Protein AF-A0A1C6GH25-F1 (afdb_monomer_lite)

Sequence (559 aa):
MHRNKKFKSIFAFVFVFSIIISAFSGISVNANNTYTVTANLYVPGELNKQLPGVTAYMTNGNNPLGIGGYDSVAPTSPVYDNAKLTVKNDGTIILNVPILNPVFTLQSIGGCSNVSILEAKRDNEVYATTDGRASRNGRITNLELELSDKSGKYVFTDCVEFPTLLGIDWTVPLTLEVDLPDIPEPQQHSSTSSSSNDNNVSVYSEETTSEHTSETGNSGEVNYDSLNAAIQTVESAIKATTVSKDGSDVEPSKKWVTQKVMDELKSSLKTAKTVLSSSSQDEVNKETSTLTAVYANFQKSEQSGKKGVSDSTSKNAKLLKEGKYTISANIWFNKEDTGLPLNPHITNDTFPPMNPVANNAELTVAADGSVTVVIPIVIQDKVMTVRKIDGLNLKDQKTNDSGAISEITVDLGKLEVSDTVVQMQCSADIWMGDLAMSISGLDKEHTWPATFELNLSDVMTVDGEKLPKVELVMLSNDEATAAMASRTGGNNNDNEKAISDGEHKINVEAIIGITAGSIIVIALILFGLYFYLIKIKKMTMFQIQCSVKRAFNKIIGRR

Secondary structure (DSSP, 8-state):
----------S---SS-SSSS-S------PPPEEEEE-EEEEE-TTT-SSSTT--EETT----TT-TTS--SS-S-S--SS-EEEEE-TTS-EEEEEE---SSEEEEE----TTEEEEEEEE---EEE-TTSS-EEE--EEEEEEEESSS-SEEEESS-EEEETTTTS-EE--EEEEE-----------------------------------------PPPP-HHHHHHHHHHHHHHHHSEE-SSSTTS-TTSEEE-HHHHHHHHHHHHHHHHHTT-S-HHHHHHHHHHHHHHHHHHHHT-EE--TTS--S--TT-EEBPSEEEEEEEEEEE-HHHHT-SS--BTT--SSS--SPPSS-EEEEE-TTS-EEEEEE----TTTEEEEEEESS-EEEEEE-TTS-EEEEEEEEES-EESSSEEEEEEEEEEEE-HHHHHHH---SEEEEEEEEEEE-TTPBBTTSPBPPP-PPP---HHHHHHHHHTT-----SS-----------------------SHHHHHHHHHHHHHHHHHHH---HHHHHHHHHHHHHHHHT--

Structure (mmCIF, N/CA/C/O backbone):
data_AF-A0A1C6GH25-F1
#
_entry.id   AF-A0A1C6GH25-F1
#
loop_
_atom_site.group_PDB
_atom_site.id
_atom_site.type_symbol
_atom_site.label_atom_id
_atom_site.label_alt_id
_atom_site.label_comp_id
_atom_site.label_asym_id
_atom_site.label_entity_id
_atom_site.label_seq_id
_atom_site.pdbx_PDB_ins_code
_atom_site.Cartn_x
_atom_site.Cartn_y
_atom_site.Cartn_z
_atom_site.occupancy
_atom_site.B_iso_or_equiv
_atom_site.auth_seq_id
_atom_site.auth_comp_id
_atom_site.auth_asym_id
_atom_site.auth_atom_id
_atom_site.pdbx_PDB_model_num
ATOM 1 N N . MET A 1 1 ? -72.198 56.498 66.045 1.00 34.03 1 MET A N 1
ATOM 2 C CA . MET A 1 1 ? -72.761 56.861 64.726 1.00 34.03 1 MET A CA 1
ATOM 3 C C . MET A 1 1 ? -72.383 55.786 63.711 1.00 34.03 1 MET A C 1
ATOM 5 O O . MET A 1 1 ? -71.230 55.399 63.659 1.00 34.03 1 MET A O 1
ATOM 9 N N . HIS A 1 2 ? -73.404 55.245 63.044 1.00 30.61 2 HIS A N 1
ATOM 10 C CA . HIS A 1 2 ? -73.471 54.283 61.927 1.00 30.61 2 HIS A CA 1
ATOM 11 C C . HIS A 1 2 ? -72.203 53.742 61.221 1.00 30.61 2 HIS A C 1
ATOM 13 O O . HIS A 1 2 ? -71.430 54.510 60.672 1.00 30.61 2 HIS A O 1
ATOM 19 N N . ARG A 1 3 ? -72.079 52.393 61.190 1.00 32.72 3 ARG A N 1
ATOM 20 C CA . ARG A 1 3 ? -72.221 51.442 60.031 1.00 32.72 3 ARG A CA 1
ATOM 21 C C . ARG A 1 3 ? -70.945 51.339 59.166 1.00 32.72 3 ARG A C 1
ATOM 23 O O . ARG A 1 3 ? -70.384 52.350 58.810 1.00 32.72 3 ARG A O 1
ATOM 30 N N . ASN A 1 4 ? -70.445 50.183 58.719 1.00 32.12 4 ASN A N 1
ATOM 31 C CA . ASN A 1 4 ? -70.959 48.815 58.671 1.00 32.12 4 ASN A CA 1
ATOM 32 C C . ASN A 1 4 ? -69.795 47.838 58.363 1.00 32.12 4 ASN A C 1
ATOM 34 O O . ASN A 1 4 ? -68.924 48.156 57.567 1.00 32.12 4 ASN A O 1
ATOM 38 N N . LYS A 1 5 ? -69.855 46.645 58.972 1.00 33.81 5 LYS A N 1
ATOM 39 C CA . LYS A 1 5 ? -69.379 45.313 58.529 1.00 33.81 5 LYS A CA 1
ATOM 40 C C . LYS A 1 5 ? -68.434 45.236 57.307 1.00 33.81 5 LYS A C 1
ATOM 42 O O . LYS A 1 5 ? -68.870 45.542 56.204 1.00 33.81 5 LYS A O 1
ATOM 47 N N . LYS A 1 6 ? -67.303 44.525 57.459 1.00 32.38 6 LYS A N 1
ATOM 48 C CA . LYS A 1 6 ? -67.152 43.120 57.007 1.00 32.38 6 LYS A CA 1
ATOM 49 C C . LYS A 1 6 ? -65.820 42.480 57.488 1.00 32.38 6 LYS A C 1
ATOM 51 O O . LYS A 1 6 ? -64.752 42.929 57.109 1.00 32.38 6 LYS A O 1
ATOM 56 N N . PHE A 1 7 ? -65.991 41.413 58.289 1.00 29.94 7 PHE A N 1
ATOM 57 C CA . PHE A 1 7 ? -65.188 40.174 58.451 1.00 29.94 7 PHE A CA 1
ATOM 58 C C . PHE A 1 7 ? -63.732 40.277 58.955 1.00 29.94 7 PHE A C 1
ATOM 60 O O . PHE A 1 7 ? -62.863 40.718 58.226 1.00 29.94 7 PHE A O 1
ATOM 67 N N . LYS A 1 8 ? -63.377 39.958 60.216 1.00 30.19 8 LYS A N 1
ATOM 68 C CA . LYS A 1 8 ? -63.397 38.657 60.946 1.00 30.19 8 LYS A CA 1
ATOM 69 C C . LYS A 1 8 ? -62.823 37.471 60.149 1.00 30.19 8 LYS A C 1
ATOM 71 O O . LYS A 1 8 ? -63.589 36.780 59.491 1.00 30.19 8 LYS A O 1
ATOM 76 N N . SER A 1 9 ? -61.521 37.200 60.299 1.00 30.88 9 SER A N 1
ATOM 77 C CA . SER A 1 9 ? -61.006 35.945 60.886 1.00 30.88 9 SER A CA 1
ATOM 78 C C . SER A 1 9 ? -59.481 36.038 61.066 1.00 30.88 9 SER A C 1
ATOM 80 O O . SER A 1 9 ? -58.715 35.920 60.117 1.00 30.88 9 SER A O 1
ATOM 82 N N . ILE A 1 10 ? -59.061 36.312 62.298 1.00 35.09 10 ILE A N 1
ATOM 83 C CA . ILE A 1 10 ? -57.690 36.236 62.808 1.00 35.09 10 ILE A CA 1
ATOM 84 C C . ILE A 1 10 ? -57.783 35.209 63.944 1.00 35.09 10 ILE A C 1
ATOM 86 O O . ILE A 1 10 ? -58.683 35.324 64.773 1.00 35.09 10 ILE A O 1
ATOM 90 N N . PHE A 1 11 ? -56.865 34.238 63.954 1.00 36.62 11 PHE A N 1
ATOM 91 C CA . PHE A 1 11 ? -56.632 33.241 65.012 1.00 36.62 11 PHE A CA 1
ATOM 92 C C . PHE A 1 11 ? -57.688 32.137 65.205 1.00 36.62 11 PHE A C 1
ATOM 94 O O . PHE A 1 11 ? -58.577 32.256 66.040 1.00 36.62 11 PHE A O 1
ATOM 101 N N . ALA A 1 12 ? -57.508 31.019 64.487 1.00 34.50 12 ALA A N 1
ATOM 102 C CA . ALA A 1 12 ? -57.673 29.645 64.995 1.00 34.50 12 ALA A CA 1
ATOM 103 C C . ALA A 1 12 ? -57.386 28.626 63.871 1.00 34.50 12 ALA A C 1
ATOM 105 O O . ALA A 1 12 ? -58.314 28.118 63.257 1.00 34.50 12 ALA A O 1
ATOM 106 N N . PHE A 1 13 ? -56.111 28.351 63.575 1.00 30.00 13 PHE A N 1
ATOM 107 C CA . PHE A 1 13 ? -55.678 27.111 62.899 1.00 30.00 13 PHE A CA 1
ATOM 108 C C . PHE A 1 13 ? -54.198 26.843 63.227 1.00 30.00 13 PHE A C 1
ATOM 110 O O . PHE A 1 13 ? -53.308 26.840 62.384 1.00 30.00 13 PHE A O 1
ATOM 117 N N . VAL A 1 14 ? -53.934 26.695 64.524 1.00 38.97 14 VAL A N 1
ATOM 118 C CA . VAL A 1 14 ? -52.786 25.943 65.037 1.00 38.97 14 VAL A CA 1
ATOM 119 C C . VAL A 1 14 ? -53.239 24.476 65.035 1.00 38.97 14 VAL A C 1
ATOM 121 O O . VAL A 1 14 ? -54.359 24.214 65.466 1.00 38.97 14 VAL A O 1
ATOM 124 N N . PHE A 1 15 ? -52.390 23.554 64.555 1.00 35.00 15 PHE A N 1
ATOM 125 C CA . PHE A 1 15 ? -52.587 22.088 64.521 1.00 35.00 15 PHE A CA 1
ATOM 126 C C . PHE A 1 15 ? -53.428 21.477 63.367 1.00 35.00 15 PHE A C 1
ATOM 128 O O . PHE A 1 15 ? -54.448 20.876 63.642 1.00 35.00 15 PHE A O 1
ATOM 135 N N . VAL A 1 16 ? -52.981 21.560 62.097 1.00 34.81 16 VAL A N 1
ATOM 136 C CA . VAL A 1 16 ? -52.970 20.453 61.082 1.00 34.81 16 VAL A CA 1
ATOM 137 C C . VAL A 1 16 ? -52.045 20.868 59.914 1.00 34.81 16 VAL A C 1
ATOM 139 O O . VAL A 1 16 ? -52.495 21.119 58.801 1.00 34.81 16 VAL A O 1
ATOM 142 N N . PHE A 1 17 ? -50.741 21.020 60.159 1.00 30.78 17 PHE A N 1
ATOM 143 C CA . PHE A 1 17 ? -49.750 21.139 59.069 1.00 30.78 17 PHE A CA 1
ATOM 144 C C . PHE A 1 17 ? -48.391 20.540 59.467 1.00 30.78 17 PHE A C 1
ATOM 146 O O . PHE A 1 17 ? -47.328 21.074 59.179 1.00 30.78 17 PHE A O 1
ATOM 153 N N . SER A 1 18 ? -48.456 19.408 60.162 1.00 31.72 18 SER A N 1
ATOM 154 C CA . SER A 1 18 ? -47.378 18.429 60.285 1.00 31.72 18 SER A CA 1
ATOM 155 C C . SER A 1 18 ? -48.028 17.092 59.965 1.00 31.72 18 SER A C 1
ATOM 157 O O . SER A 1 18 ? -49.082 16.813 60.527 1.00 31.72 18 SER A O 1
ATOM 159 N N . ILE A 1 19 ? -47.408 16.289 59.095 1.00 39.72 19 ILE A N 1
ATOM 160 C CA . ILE A 1 19 ? -47.941 15.064 58.458 1.00 39.72 19 ILE A CA 1
ATOM 161 C C . ILE A 1 19 ? -48.723 15.359 57.162 1.00 39.72 19 ILE A C 1
ATOM 163 O O . ILE A 1 19 ? -49.936 15.258 57.173 1.00 39.72 19 ILE A O 1
ATOM 167 N N . ILE A 1 20 ? -48.042 15.774 56.078 1.00 36.50 20 ILE A N 1
ATOM 168 C CA . ILE A 1 20 ? -47.998 15.121 54.736 1.00 36.50 20 ILE A CA 1
ATOM 169 C C . ILE A 1 20 ? -46.820 15.744 53.943 1.00 36.50 20 ILE A C 1
ATOM 171 O O . ILE A 1 20 ? -47.014 16.373 52.913 1.00 36.50 20 ILE A O 1
ATOM 175 N N . ILE A 1 21 ? -45.580 15.615 54.426 1.00 35.03 21 ILE A N 1
ATOM 176 C CA . ILE A 1 21 ? -44.369 15.683 53.577 1.00 35.03 21 ILE A CA 1
ATOM 177 C C . ILE A 1 21 ? -43.369 14.686 54.172 1.00 35.03 21 ILE A C 1
ATOM 179 O O . ILE A 1 21 ? -42.398 15.045 54.824 1.00 35.03 21 ILE A O 1
ATOM 183 N N . SER A 1 22 ? -43.670 13.399 54.037 1.00 34.34 22 SER A N 1
ATOM 184 C CA . SER A 1 22 ? -42.745 12.312 54.380 1.00 34.34 22 SER A CA 1
ATOM 185 C C . SER A 1 22 ? -43.070 11.076 53.539 1.00 34.34 22 SER A C 1
ATOM 187 O O . SER A 1 22 ? -43.315 9.997 54.066 1.00 34.34 22 SER A O 1
ATOM 189 N N . ALA A 1 23 ? -43.149 11.272 52.218 1.00 37.06 23 ALA A N 1
ATOM 190 C CA . ALA A 1 23 ? -43.243 10.197 51.225 1.00 37.06 23 ALA A CA 1
ATOM 191 C C . ALA A 1 23 ? -42.580 10.557 49.876 1.00 37.06 23 ALA A C 1
ATOM 193 O O . ALA A 1 23 ? -42.907 9.976 48.851 1.00 37.06 23 ALA A O 1
ATOM 194 N N . PHE A 1 24 ? -41.637 11.501 49.867 1.00 36.66 24 PHE A N 1
ATOM 195 C CA . PHE A 1 24 ? -40.687 11.675 48.762 1.00 36.66 24 PHE A CA 1
ATOM 196 C C . PHE A 1 24 ? -39.275 11.691 49.347 1.00 36.66 24 PHE A C 1
ATOM 198 O O . PHE A 1 24 ? -38.565 12.693 49.325 1.00 36.66 24 PHE A O 1
ATOM 205 N N . SER A 1 25 ? -38.885 10.569 49.950 1.00 36.25 25 SER A N 1
ATOM 206 C CA . SER A 1 25 ? -37.478 10.303 50.221 1.00 36.25 25 SER A CA 1
ATOM 207 C C . SER A 1 25 ? -36.814 9.969 48.889 1.00 36.25 25 SER A C 1
ATOM 209 O O . SER A 1 25 ? -37.025 8.890 48.350 1.00 36.25 25 SER A O 1
ATOM 211 N N . GLY A 1 26 ? -36.075 10.941 48.356 1.00 36.62 26 GLY A N 1
ATOM 212 C CA . GLY A 1 26 ? -34.966 10.753 47.424 1.00 36.62 26 GLY A CA 1
ATOM 213 C C . GLY A 1 26 ? -35.227 9.879 46.200 1.00 36.62 26 GLY A C 1
ATOM 214 O O . GLY A 1 26 ? -34.745 8.755 46.139 1.00 36.62 26 GLY A O 1
ATOM 215 N N . ILE A 1 27 ? -35.815 10.454 45.148 1.00 33.00 27 ILE A N 1
ATOM 216 C CA . ILE A 1 27 ? -35.296 10.125 43.817 1.00 33.00 27 ILE A CA 1
ATOM 217 C C . ILE A 1 27 ? -33.983 10.902 43.724 1.00 33.00 27 ILE A C 1
ATOM 219 O O . ILE A 1 27 ? -33.976 12.083 43.378 1.00 33.00 27 ILE A O 1
ATOM 223 N N . SER A 1 28 ? -32.877 10.269 44.121 1.00 40.12 28 SER A N 1
ATOM 224 C CA . SER A 1 28 ? -31.579 10.699 43.616 1.00 40.12 28 SER A CA 1
ATOM 225 C C . SER A 1 28 ? -31.646 10.491 42.109 1.00 40.12 28 SER A C 1
ATOM 227 O O . SER A 1 28 ? -31.611 9.357 41.634 1.00 40.12 28 SER A O 1
ATOM 229 N N . VAL A 1 29 ? -31.822 11.567 41.344 1.00 39.00 29 VAL A N 1
ATOM 230 C CA . VAL A 1 29 ? -31.418 11.544 39.942 1.00 39.00 29 VAL A CA 1
ATOM 231 C C . VAL A 1 29 ? -29.897 11.491 39.997 1.00 39.00 29 VAL A C 1
ATOM 233 O O . VAL A 1 29 ? -29.244 12.529 40.068 1.00 39.00 29 VAL A O 1
ATOM 236 N N . ASN A 1 30 ? -29.336 10.282 40.062 1.00 52.09 30 ASN A N 1
ATOM 237 C CA . ASN A 1 30 ? -27.912 10.110 39.820 1.00 52.09 30 ASN A CA 1
ATOM 238 C C . ASN A 1 30 ? -27.647 10.665 38.415 1.00 52.09 30 ASN A C 1
ATOM 240 O O . ASN A 1 30 ? -28.386 10.378 37.469 1.00 52.09 30 ASN A O 1
ATOM 244 N N . ALA A 1 31 ? -26.694 11.582 38.308 1.00 65.19 31 ALA A N 1
ATOM 245 C CA . ALA A 1 31 ? -26.326 12.151 37.025 1.00 65.19 31 ALA A CA 1
ATOM 246 C C . ALA A 1 31 ? -25.535 11.099 36.238 1.00 65.19 31 ALA A C 1
ATOM 248 O O . ALA A 1 31 ? -24.692 10.416 36.816 1.00 65.19 31 ALA A O 1
ATOM 249 N N . ASN A 1 32 ? -25.786 10.985 34.931 1.00 83.38 32 ASN A N 1
ATOM 250 C CA . ASN A 1 32 ? -24.904 10.219 34.055 1.00 83.38 32 ASN A CA 1
ATOM 251 C C . ASN A 1 32 ? -23.490 10.807 34.149 1.00 83.38 32 ASN A C 1
ATOM 253 O O . ASN A 1 32 ? -23.324 12.030 34.076 1.00 83.38 32 ASN A O 1
ATOM 257 N N . ASN A 1 33 ? -22.484 9.946 34.269 1.00 87.06 33 ASN A N 1
ATOM 258 C CA . ASN A 1 33 ? -21.094 10.382 34.312 1.00 87.06 33 ASN A CA 1
ATOM 259 C C . ASN A 1 33 ? -20.525 10.385 32.895 1.00 87.06 33 ASN A C 1
ATOM 261 O O . ASN A 1 33 ? -20.588 9.366 32.209 1.00 87.06 33 ASN A O 1
ATOM 265 N N . THR A 1 34 ? -19.963 11.516 32.467 1.00 92.56 34 THR A N 1
ATOM 266 C CA . THR A 1 34 ? -19.335 11.656 31.147 1.00 92.56 34 THR A CA 1
ATOM 267 C C . THR A 1 34 ? -17.843 11.911 31.293 1.00 92.56 34 THR A C 1
ATOM 269 O O . THR A 1 34 ? -17.426 12.810 32.022 1.00 92.56 34 THR A O 1
ATOM 272 N N . TYR A 1 35 ? -17.058 11.154 30.537 1.00 92.69 35 TYR A N 1
ATOM 273 C CA . TYR A 1 35 ? -15.604 11.157 30.523 1.00 92.69 35 TYR A CA 1
ATOM 274 C C . TYR A 1 35 ? -15.106 11.528 29.125 1.00 92.69 35 TYR A C 1
ATOM 276 O O . TYR A 1 35 ? -15.733 11.198 28.115 1.00 92.69 35 TYR A O 1
ATOM 284 N N . THR A 1 36 ? -13.977 12.229 29.063 1.00 95.75 36 THR A N 1
ATOM 285 C CA . THR A 1 36 ? -13.163 12.276 27.843 1.00 95.75 36 THR A CA 1
ATOM 286 C C . THR A 1 36 ? -12.238 11.073 27.884 1.00 95.75 36 THR A C 1
ATOM 288 O O . THR A 1 36 ? -11.633 10.837 28.926 1.00 95.75 36 THR A O 1
ATOM 291 N N . VAL A 1 37 ? -12.167 10.320 26.792 1.00 96.94 37 VAL A N 1
ATOM 292 C CA . VAL A 1 37 ? -11.345 9.109 26.694 1.00 96.94 37 VAL A CA 1
ATOM 293 C C . VAL A 1 37 ? -10.587 9.091 25.373 1.00 96.94 37 VAL A C 1
ATOM 295 O O . VAL A 1 37 ? -10.982 9.754 24.407 1.00 96.94 37 VAL A O 1
ATOM 298 N N . THR A 1 38 ? -9.525 8.294 25.324 1.00 97.94 38 THR A N 1
ATOM 299 C CA . THR A 1 38 ? -8.846 7.936 24.079 1.00 97.94 38 THR A CA 1
ATOM 300 C C . THR A 1 38 ? -9.573 6.750 23.452 1.00 97.94 38 THR A C 1
ATOM 302 O O . THR A 1 38 ? -9.679 5.695 24.072 1.00 97.94 38 THR A O 1
ATOM 305 N N . ALA A 1 39 ? -10.095 6.915 22.236 1.00 98.38 39 ALA A N 1
ATOM 306 C CA . ALA A 1 39 ? -10.751 5.836 21.501 1.00 98.38 39 ALA A CA 1
ATOM 307 C C . ALA A 1 39 ? -10.392 5.896 20.015 1.00 98.38 39 ALA A C 1
ATOM 309 O O . ALA A 1 39 ? -10.737 6.853 19.322 1.00 98.38 39 ALA A O 1
ATOM 310 N N . ASN A 1 40 ? -9.713 4.873 19.509 1.00 98.56 40 ASN A N 1
ATOM 311 C CA . ASN A 1 40 ? -9.182 4.863 18.153 1.00 98.56 40 ASN A CA 1
ATOM 312 C C . ASN A 1 40 ? -9.768 3.711 17.342 1.00 98.56 40 ASN A C 1
ATOM 314 O O . ASN A 1 40 ? -9.598 2.553 17.709 1.00 98.56 40 ASN A O 1
ATOM 318 N N . LEU A 1 41 ? -10.434 4.048 16.233 1.00 98.75 41 LEU A N 1
ATOM 319 C CA . LEU A 1 41 ? -10.877 3.096 15.216 1.00 98.75 41 LEU A CA 1
ATOM 320 C C . LEU A 1 41 ? -9.802 3.015 14.135 1.00 98.75 41 LEU A C 1
ATOM 322 O O . LEU A 1 41 ? -9.455 4.040 13.539 1.00 98.75 41 LEU A O 1
ATOM 326 N N . TYR A 1 42 ? -9.275 1.824 13.885 1.00 97.12 42 TYR A N 1
ATOM 327 C CA . TYR A 1 42 ? -8.138 1.647 12.995 1.00 97.12 42 TYR A CA 1
ATOM 328 C C . TYR A 1 42 ? -8.184 0.327 12.222 1.00 97.12 42 TYR A C 1
ATOM 330 O O . TYR A 1 42 ? -8.787 -0.653 12.660 1.00 97.12 42 TYR A O 1
ATOM 338 N N . VAL A 1 43 ? -7.496 0.304 11.080 1.00 93.19 43 VAL A N 1
ATOM 339 C CA . VAL A 1 43 ? -7.113 -0.924 10.377 1.00 93.19 43 VAL A CA 1
ATOM 340 C C . VAL A 1 43 ? -5.846 -1.469 11.038 1.00 93.19 43 VAL A C 1
ATOM 342 O O . VAL A 1 43 ? -4.821 -0.776 11.002 1.00 93.19 43 VAL A O 1
ATOM 345 N N . PRO A 1 44 ? -5.867 -2.671 11.640 1.00 89.19 44 PRO A N 1
ATOM 346 C CA . PRO A 1 44 ? -4.674 -3.263 12.243 1.00 89.19 44 PRO A CA 1
ATOM 347 C C . PRO A 1 44 ? -3.608 -3.549 11.184 1.00 89.19 44 PRO A C 1
ATOM 349 O O . PRO A 1 44 ? -3.927 -4.089 10.123 1.00 89.19 44 PRO A O 1
ATOM 352 N N . GLY A 1 45 ? -2.344 -3.215 11.454 1.00 79.94 45 GLY A N 1
ATOM 353 C CA . GLY A 1 45 ? -1.255 -3.398 10.489 1.00 79.94 45 GLY A CA 1
ATOM 354 C C . GLY A 1 45 ? -1.081 -4.847 10.030 1.00 79.94 45 GLY A C 1
ATOM 355 O O . GLY A 1 45 ? -0.818 -5.099 8.856 1.00 79.94 45 GLY A O 1
ATOM 356 N N . GLU A 1 46 ? -1.309 -5.809 10.920 1.00 81.44 46 GLU A N 1
ATOM 357 C CA . GLU A 1 46 ? -1.277 -7.243 10.634 1.00 81.44 46 GLU A CA 1
ATOM 358 C C . GLU A 1 46 ? -2.439 -7.730 9.751 1.00 81.44 46 GLU A C 1
ATOM 360 O O . GLU A 1 46 ? -2.345 -8.803 9.161 1.00 81.44 46 GLU A O 1
ATOM 365 N N . LEU A 1 47 ? -3.521 -6.953 9.629 1.00 85.88 47 LEU A N 1
ATOM 366 C CA . LEU A 1 47 ? -4.663 -7.244 8.750 1.00 85.88 47 LEU A CA 1
ATOM 367 C C . LEU A 1 47 ? -4.740 -6.295 7.542 1.00 85.88 47 LEU A C 1
ATOM 369 O O . LEU A 1 47 ? -5.587 -6.471 6.660 1.00 85.88 47 LEU A O 1
ATOM 373 N N . ASN A 1 48 ? -3.855 -5.299 7.472 1.00 81.44 48 ASN A N 1
ATOM 374 C CA . ASN A 1 48 ? -3.847 -4.304 6.414 1.00 81.44 48 ASN A CA 1
ATOM 375 C C . ASN A 1 48 ? -3.331 -4.914 5.103 1.00 81.44 48 ASN A C 1
ATOM 377 O O . ASN A 1 48 ? -2.153 -5.235 4.953 1.00 81.44 48 ASN A O 1
ATOM 381 N N . LYS A 1 49 ? -4.230 -5.063 4.127 1.00 76.62 49 LYS A N 1
ATOM 382 C CA . LYS A 1 49 ? -3.915 -5.621 2.802 1.00 76.62 49 LYS A CA 1
ATOM 383 C C . LYS A 1 49 ? -3.299 -4.601 1.842 1.00 76.62 49 LYS A C 1
ATOM 385 O O . LYS A 1 49 ? -2.696 -5.006 0.858 1.00 76.62 49 LYS A O 1
ATOM 390 N N . GLN A 1 50 ? -3.492 -3.305 2.091 1.00 73.12 50 GLN A N 1
ATOM 391 C CA . GLN A 1 50 ? -2.980 -2.240 1.223 1.00 73.12 50 GLN A CA 1
ATOM 392 C C . GLN A 1 50 ? -1.569 -1.823 1.641 1.00 73.12 50 GLN A C 1
ATOM 394 O O . GLN A 1 50 ? -0.712 -1.613 0.790 1.00 73.12 50 GLN A O 1
ATOM 399 N N . LEU A 1 51 ? -1.324 -1.745 2.953 1.00 68.06 51 LEU A N 1
ATOM 400 C CA . LEU A 1 51 ? -0.028 -1.417 3.549 1.00 68.06 51 LEU A CA 1
ATOM 401 C C . LEU A 1 51 ? 0.314 -2.444 4.644 1.00 68.06 51 LEU A C 1
ATOM 403 O O . LEU A 1 51 ? 0.109 -2.165 5.829 1.00 68.06 51 LEU A O 1
ATOM 407 N N . PRO A 1 52 ? 0.801 -3.643 4.272 1.00 72.44 52 PRO A N 1
ATOM 408 C CA . PRO A 1 52 ? 1.143 -4.688 5.233 1.00 72.44 52 PRO A CA 1
ATOM 409 C C . PRO A 1 52 ? 2.063 -4.188 6.352 1.00 72.44 52 PRO A C 1
ATOM 411 O O . PRO A 1 52 ? 3.112 -3.598 6.095 1.00 72.44 52 PRO A O 1
ATOM 414 N N . GLY A 1 53 ? 1.670 -4.432 7.603 1.00 74.00 53 GLY A N 1
ATOM 415 C CA . GLY A 1 53 ? 2.411 -4.023 8.798 1.00 74.00 53 GLY A CA 1
ATOM 416 C C . GLY A 1 53 ? 2.174 -2.581 9.257 1.00 74.00 53 GLY A C 1
ATOM 417 O O . GLY A 1 53 ? 2.695 -2.201 10.303 1.00 74.00 53 GLY A O 1
ATOM 418 N N . VAL A 1 54 ? 1.382 -1.784 8.532 1.00 78.25 54 VAL A N 1
ATOM 419 C CA . VAL A 1 54 ? 1.099 -0.384 8.881 1.00 78.25 54 VAL A CA 1
ATOM 420 C C . VAL A 1 54 ? -0.322 -0.238 9.416 1.00 78.25 54 VAL A C 1
ATOM 422 O O . VAL A 1 54 ? -1.298 -0.470 8.700 1.00 78.25 54 VAL A O 1
ATOM 425 N N . THR A 1 55 ? -0.442 0.199 10.668 1.00 84.44 55 THR A N 1
ATOM 426 C CA . THR A 1 55 ? -1.730 0.553 11.279 1.00 84.44 55 THR A CA 1
ATOM 427 C C . THR A 1 55 ? -2.209 1.913 10.771 1.00 84.44 55 THR A C 1
ATOM 429 O O . THR A 1 55 ? -1.446 2.880 10.782 1.00 84.44 55 THR A O 1
ATOM 432 N N . ALA A 1 56 ? -3.474 2.000 10.352 1.00 85.06 56 ALA A N 1
ATOM 433 C CA . ALA A 1 56 ? -4.083 3.231 9.841 1.00 85.06 56 ALA A CA 1
ATOM 434 C C . ALA A 1 56 ? -5.324 3.622 10.659 1.00 85.06 56 ALA A C 1
ATOM 436 O O . ALA A 1 56 ? -6.265 2.844 10.774 1.00 85.06 56 ALA A O 1
ATOM 437 N N . TYR A 1 57 ? -5.331 4.834 11.214 1.00 94.75 57 TYR A N 1
ATOM 438 C CA . TYR A 1 57 ? -6.327 5.333 12.163 1.00 94.75 57 TYR A CA 1
ATOM 439 C C . TYR A 1 57 ? -7.394 6.192 11.476 1.00 94.75 57 TYR A C 1
ATOM 441 O O . TYR A 1 57 ? -7.139 7.322 11.066 1.00 94.75 57 TYR A O 1
ATOM 449 N N . MET A 1 58 ? -8.634 5.711 11.423 1.00 95.50 58 MET A N 1
ATOM 450 C CA . MET A 1 58 ? -9.764 6.458 10.850 1.00 95.50 58 MET A CA 1
ATOM 451 C C . MET A 1 58 ? -10.190 7.651 11.720 1.00 95.50 58 MET A C 1
ATOM 453 O O . MET A 1 58 ? -10.778 8.626 11.242 1.00 95.50 58 MET A O 1
ATOM 457 N N . THR A 1 59 ? -9.886 7.579 13.015 1.00 97.69 59 THR A N 1
ATOM 458 C CA . THR A 1 59 ? -10.066 8.664 13.989 1.00 97.69 59 THR A CA 1
ATOM 459 C C . THR A 1 59 ? -9.048 9.788 13.814 1.00 97.69 59 THR A C 1
ATOM 461 O O . THR A 1 59 ? -9.282 10.889 14.306 1.00 97.69 59 THR A O 1
ATOM 464 N N . ASN A 1 60 ? -7.950 9.553 13.090 1.00 95.12 60 ASN A N 1
ATOM 465 C CA . ASN A 1 60 ? -6.965 10.573 12.761 1.00 95.12 60 ASN A CA 1
ATOM 466 C C . ASN A 1 60 ? -7.350 11.280 11.454 1.00 95.12 60 ASN A C 1
ATOM 468 O O . ASN A 1 60 ? -7.518 10.647 10.414 1.00 95.12 60 ASN A O 1
ATOM 472 N N . GLY A 1 61 ? -7.502 12.605 11.509 1.00 91.75 61 GLY A N 1
ATOM 473 C CA . GLY A 1 61 ? -7.861 13.409 10.342 1.00 91.75 61 GLY A CA 1
ATOM 474 C C . GLY A 1 61 ? -6.728 13.587 9.327 1.00 91.75 61 GLY A C 1
ATOM 475 O O . GLY A 1 61 ? -7.018 13.805 8.148 1.00 91.75 61 GLY A O 1
ATOM 476 N N . ASN A 1 62 ? -5.463 13.455 9.751 1.00 85.12 62 ASN A N 1
ATOM 477 C CA . ASN A 1 62 ? -4.306 13.540 8.859 1.00 85.12 62 ASN A CA 1
ATOM 478 C C . ASN A 1 62 ? -4.441 12.527 7.730 1.00 85.12 62 ASN A C 1
ATOM 480 O O . ASN A 1 62 ? -4.884 11.394 7.920 1.00 85.12 62 ASN A O 1
ATOM 484 N N . ASN A 1 63 ? -4.122 12.955 6.519 1.00 84.62 63 ASN A N 1
ATOM 485 C CA . ASN A 1 63 ? -4.270 12.101 5.357 1.00 84.62 63 ASN A CA 1
ATOM 486 C C . ASN A 1 63 ? -3.253 12.460 4.273 1.00 84.62 63 ASN A C 1
ATOM 488 O O . ASN A 1 63 ? -2.838 13.612 4.199 1.00 84.62 63 ASN A O 1
ATOM 492 N N . PRO A 1 64 ? -2.896 11.522 3.374 1.00 72.94 64 PRO A N 1
ATOM 493 C CA . PRO A 1 64 ? -1.891 11.777 2.340 1.00 72.94 64 PRO A CA 1
ATOM 494 C C . PRO A 1 64 ? -2.238 12.898 1.349 1.00 72.94 64 PRO A C 1
ATOM 496 O O . PRO A 1 64 ? -1.377 13.282 0.566 1.00 72.94 64 PRO A O 1
ATOM 499 N N . LEU A 1 65 ? -3.483 13.390 1.342 1.00 74.88 65 LEU A N 1
ATOM 500 C CA . LEU A 1 65 ? -3.927 14.475 0.466 1.00 74.88 65 LEU A CA 1
ATOM 501 C C . LEU A 1 65 ? -4.007 15.839 1.173 1.00 74.88 65 LEU A C 1
ATOM 503 O O . LEU A 1 65 ? -4.307 16.831 0.514 1.00 74.88 65 LEU A O 1
ATOM 507 N N . GLY A 1 66 ? -3.808 15.908 2.494 1.00 80.81 66 GLY A N 1
ATOM 508 C CA . GLY A 1 66 ? -3.958 17.144 3.276 1.00 80.81 66 GLY A CA 1
ATOM 509 C C . GLY A 1 66 ? -5.352 17.785 3.192 1.00 80.81 66 GLY A C 1
ATOM 510 O O . GLY A 1 66 ? -5.512 18.985 3.419 1.00 80.81 66 GLY A O 1
ATOM 511 N N . ILE A 1 67 ? -6.385 17.021 2.821 1.00 78.56 67 ILE A N 1
ATOM 512 C CA . ILE A 1 67 ? -7.742 17.560 2.651 1.00 78.56 67 ILE A CA 1
ATOM 513 C C . ILE A 1 67 ? -8.487 17.597 3.990 1.00 78.56 67 ILE A C 1
ATOM 515 O O . ILE A 1 67 ? -8.173 16.850 4.916 1.00 78.56 67 ILE A O 1
ATOM 519 N N . GLY A 1 68 ? -9.498 18.464 4.102 1.00 83.31 68 GLY A N 1
ATOM 520 C CA . GLY A 1 68 ? -10.313 18.597 5.319 1.00 83.31 68 GLY A CA 1
ATOM 521 C C . GLY A 1 68 ? -9.691 19.458 6.424 1.00 83.31 68 GLY A C 1
ATOM 522 O O . GLY A 1 68 ? -10.202 19.460 7.539 1.00 83.31 68 GLY A O 1
ATOM 523 N N . GLY A 1 69 ? -8.625 20.208 6.120 1.00 88.94 69 GLY A N 1
ATOM 524 C CA . GLY A 1 69 ? -7.934 21.063 7.093 1.00 88.94 69 GLY A CA 1
ATOM 525 C C . GLY A 1 69 ? -6.941 20.314 7.985 1.00 88.94 69 GLY A C 1
ATOM 526 O O . GLY A 1 69 ? -6.622 20.803 9.066 1.00 88.94 69 GLY A O 1
ATOM 527 N N . TYR A 1 70 ? -6.479 19.144 7.539 1.00 86.31 70 TYR A N 1
ATOM 528 C CA . TYR A 1 70 ? -5.513 18.298 8.235 1.00 86.31 70 TYR A CA 1
ATOM 529 C C . TYR A 1 70 ? -4.164 18.264 7.513 1.00 86.31 70 TYR A C 1
ATOM 531 O O . TYR A 1 70 ? -4.077 18.616 6.335 1.00 86.31 70 TYR A O 1
ATOM 539 N N . ASP A 1 71 ? -3.121 17.805 8.205 1.00 73.75 71 ASP A N 1
ATOM 540 C CA . ASP A 1 71 ? -1.783 17.713 7.627 1.00 73.75 71 ASP A CA 1
ATOM 541 C C . ASP A 1 71 ? -1.714 16.629 6.543 1.00 73.75 71 ASP A C 1
ATOM 543 O O . ASP A 1 71 ? -2.377 15.587 6.624 1.00 73.75 71 ASP A O 1
ATOM 547 N N . SER A 1 72 ? -0.857 16.863 5.543 1.00 78.75 72 SER A N 1
ATOM 548 C CA . SER A 1 72 ? -0.596 15.941 4.431 1.00 78.75 72 SER A CA 1
ATOM 549 C C . SER A 1 72 ? 0.308 14.770 4.847 1.00 78.75 72 SER A C 1
ATOM 551 O O . SER A 1 72 ? 1.396 14.581 4.306 1.00 78.75 72 SER A O 1
ATOM 553 N N . VAL A 1 73 ? -0.124 14.001 5.846 1.00 73.44 73 VAL A N 1
ATOM 554 C CA . VAL A 1 73 ? 0.618 12.888 6.458 1.00 73.44 73 VAL A CA 1
ATOM 555 C C . VAL A 1 73 ? -0.295 11.669 6.564 1.00 73.44 73 VAL A C 1
ATOM 557 O O . VAL A 1 73 ? -1.497 11.805 6.773 1.00 73.44 73 VAL A O 1
ATOM 560 N N . ALA A 1 74 ? 0.245 10.457 6.424 1.00 74.38 74 ALA A N 1
ATOM 561 C CA . ALA A 1 74 ? -0.542 9.241 6.619 1.00 74.38 74 ALA A CA 1
ATOM 562 C C . ALA A 1 74 ? -1.112 9.165 8.057 1.00 74.38 74 ALA A C 1
ATOM 564 O O . ALA A 1 74 ? -0.421 9.540 9.008 1.00 74.38 74 ALA A O 1
ATOM 565 N N . PRO A 1 75 ? -2.346 8.662 8.256 1.00 87.25 75 PRO A N 1
ATOM 566 C CA . PRO A 1 75 ? -2.967 8.561 9.577 1.00 87.25 75 PRO A CA 1
ATOM 567 C C . PRO A 1 75 ? -2.399 7.380 10.378 1.00 87.25 75 PRO A C 1
ATOM 569 O O . PRO A 1 75 ? -3.130 6.473 10.749 1.00 87.25 75 PRO A O 1
ATOM 572 N N . THR A 1 76 ? -1.093 7.340 10.629 1.00 86.88 76 THR A N 1
ATOM 573 C CA . THR A 1 76 ? -0.421 6.208 11.301 1.00 86.88 76 THR A CA 1
ATOM 574 C C . THR A 1 76 ? -0.201 6.428 12.794 1.00 86.88 76 THR A C 1
ATOM 576 O O . THR A 1 76 ? 0.393 5.586 13.461 1.00 86.88 76 THR A O 1
ATOM 579 N N . SER A 1 77 ? -0.683 7.551 13.329 1.00 87.75 77 SER A N 1
ATOM 580 C CA . SER A 1 77 ? -0.593 7.886 14.751 1.00 87.75 77 SER A CA 1
ATOM 581 C C . SER A 1 77 ? -1.980 7.889 15.398 1.00 87.75 77 SER A C 1
ATOM 583 O O . SER A 1 77 ? -2.913 8.426 14.788 1.00 87.75 77 SER A O 1
ATOM 585 N N . PRO A 1 78 ? -2.125 7.355 16.625 1.00 92.69 78 PRO A N 1
ATOM 586 C CA . PRO A 1 78 ? -3.373 7.438 17.371 1.00 92.69 78 PRO A CA 1
ATOM 587 C C . PRO A 1 78 ? -3.684 8.886 17.764 1.00 92.69 78 PRO A C 1
ATOM 589 O O . PRO A 1 78 ? -2.791 9.733 17.855 1.00 92.69 78 PRO A O 1
ATOM 592 N N . VAL A 1 79 ? -4.959 9.159 18.034 1.00 93.06 79 VAL A N 1
ATOM 593 C CA . VAL A 1 79 ? -5.419 10.437 18.592 1.00 93.06 79 VAL A CA 1
ATOM 594 C C . VAL A 1 79 ? -5.820 10.221 20.045 1.00 93.06 79 VAL A C 1
ATOM 596 O O . VAL A 1 79 ? -6.522 9.259 20.345 1.00 93.06 79 VAL A O 1
ATOM 599 N N . TYR A 1 80 ? -5.383 11.107 20.935 1.00 94.00 80 TYR A N 1
ATOM 600 C CA . TYR A 1 80 ? -5.679 11.046 22.368 1.00 94.00 80 TYR A CA 1
ATOM 601 C C . TYR A 1 80 ? -6.859 11.948 22.733 1.00 94.00 80 TYR A C 1
ATOM 603 O O . TYR A 1 80 ? -7.097 12.955 22.063 1.00 94.00 80 TYR A O 1
ATOM 611 N N . ASP A 1 81 ? -7.582 11.592 23.799 1.00 95.44 81 ASP A N 1
ATOM 612 C CA . ASP A 1 81 ? -8.682 12.386 24.375 1.00 95.44 81 ASP A CA 1
ATOM 613 C C . ASP A 1 81 ? -9.758 12.807 23.354 1.00 95.44 81 ASP A C 1
ATOM 615 O O . ASP A 1 81 ? -10.374 13.875 23.440 1.00 95.44 81 ASP A O 1
ATOM 619 N N . ASN A 1 82 ? -9.976 11.966 22.346 1.00 96.88 82 ASN A N 1
ATOM 620 C CA . ASN A 1 82 ? -10.738 12.301 21.149 1.00 96.88 82 ASN A CA 1
ATOM 621 C C . ASN A 1 82 ? -12.219 11.906 21.221 1.00 96.88 82 ASN A C 1
ATOM 623 O O . ASN A 1 82 ? -12.996 12.330 20.366 1.00 96.88 82 ASN A O 1
ATOM 627 N N . ALA A 1 83 ? -12.622 11.110 22.213 1.00 98.06 83 ALA A N 1
ATOM 628 C CA . ALA A 1 83 ? -13.967 10.554 22.316 1.00 98.06 83 ALA A CA 1
ATOM 629 C C . ALA A 1 83 ? -14.654 10.903 23.644 1.00 98.06 83 ALA A C 1
ATOM 631 O O . ALA A 1 83 ? -14.031 11.362 24.609 1.00 98.06 83 ALA A O 1
ATOM 632 N N . LYS A 1 84 ? -15.976 10.702 23.685 1.00 97.94 84 LYS A N 1
ATOM 633 C CA . LYS A 1 84 ? -16.795 10.892 24.889 1.00 97.94 84 LYS A CA 1
ATOM 634 C C . LYS A 1 84 ? -17.431 9.581 25.302 1.00 97.94 84 LYS A C 1
ATOM 636 O O . LYS A 1 84 ? -18.144 8.974 24.513 1.00 97.94 84 LYS A O 1
ATOM 641 N N . LEU A 1 85 ? -17.207 9.183 26.546 1.00 97.38 85 LEU A N 1
ATOM 642 C CA . LEU A 1 85 ? -17.805 7.997 27.141 1.00 97.38 85 LEU A CA 1
ATOM 643 C C . LEU A 1 85 ? -18.789 8.421 28.226 1.00 97.38 85 LEU A C 1
ATOM 645 O O . LEU A 1 85 ? -18.438 9.195 29.113 1.00 97.38 85 LEU A O 1
ATOM 649 N N . THR A 1 86 ? -20.018 7.926 28.165 1.00 96.06 86 THR A N 1
ATOM 650 C CA . THR A 1 86 ? -21.073 8.187 29.140 1.00 96.06 86 THR A CA 1
ATOM 651 C C . THR A 1 86 ? -21.493 6.884 29.797 1.00 96.06 86 THR A C 1
ATOM 653 O O . THR A 1 86 ? -21.979 5.973 29.132 1.00 96.06 86 THR A O 1
ATOM 656 N N . VAL A 1 87 ? -21.361 6.824 31.119 1.00 93.31 87 VAL A N 1
ATOM 657 C CA . VAL A 1 87 ? -21.890 5.731 31.938 1.00 93.31 87 VAL A CA 1
ATOM 658 C C . VAL A 1 87 ? -23.249 6.163 32.473 1.00 93.31 87 VAL A C 1
ATOM 660 O O . VAL A 1 87 ? -23.358 7.147 33.214 1.00 93.31 87 VAL A O 1
ATOM 663 N N . LYS A 1 88 ? -24.298 5.453 32.056 1.00 91.69 88 LYS A N 1
ATOM 664 C CA . LYS A 1 88 ? -25.660 5.654 32.554 1.00 91.69 88 LYS A CA 1
ATOM 665 C C . LYS A 1 88 ? -25.827 5.036 33.941 1.00 91.69 88 LYS A C 1
ATOM 667 O O . LYS A 1 88 ? -25.072 4.162 34.358 1.00 91.69 88 LYS A O 1
ATOM 672 N N . ASN A 1 89 ? -26.884 5.452 34.632 1.00 86.38 89 ASN A N 1
ATOM 673 C CA . ASN A 1 89 ? -27.225 4.958 35.970 1.00 86.38 89 ASN A CA 1
ATOM 674 C C . ASN A 1 89 ? -27.471 3.445 36.051 1.00 86.38 89 ASN A C 1
ATOM 676 O O . ASN A 1 89 ? -27.291 2.859 37.113 1.00 86.38 89 ASN A O 1
ATOM 680 N N . ASP A 1 90 ? -27.919 2.830 34.958 1.00 87.06 90 ASP A N 1
ATOM 681 C CA . ASP A 1 90 ? -28.151 1.386 34.857 1.00 87.06 90 ASP A CA 1
ATOM 682 C C . ASP A 1 90 ? -26.873 0.592 34.527 1.00 87.06 90 ASP A C 1
ATOM 684 O O . ASP A 1 90 ? -26.928 -0.626 34.396 1.00 87.06 90 ASP A O 1
ATOM 688 N N . GLY A 1 91 ? -25.722 1.266 34.425 1.00 87.44 91 GLY A N 1
ATOM 689 C CA . GLY A 1 91 ? -24.441 0.665 34.063 1.00 87.44 91 GLY A CA 1
ATOM 690 C C . GLY A 1 91 ? -24.177 0.612 32.558 1.00 87.44 91 GLY A C 1
ATOM 691 O O . GLY A 1 91 ? -23.075 0.233 32.174 1.00 87.44 91 GLY A O 1
ATOM 692 N N . THR A 1 92 ? -25.127 1.028 31.711 1.00 93.75 92 THR A N 1
ATOM 693 C CA . THR A 1 92 ? -24.925 1.092 30.254 1.00 93.75 92 THR A CA 1
ATOM 694 C C . THR A 1 92 ? -23.788 2.053 29.915 1.00 93.75 92 THR A C 1
ATOM 696 O O . THR A 1 92 ? -23.777 3.197 30.384 1.00 93.75 92 THR A O 1
ATOM 699 N N . ILE A 1 93 ? -22.866 1.619 29.055 1.00 95.81 93 ILE A N 1
ATOM 700 C CA . ILE A 1 93 ? -21.722 2.415 28.603 1.00 95.81 93 ILE A CA 1
ATOM 701 C C . ILE A 1 93 ? -21.964 2.841 27.155 1.00 95.81 93 ILE A C 1
ATOM 703 O O . ILE A 1 93 ? -21.969 2.008 26.253 1.00 95.81 93 ILE A O 1
ATOM 707 N N . ILE A 1 94 ? -22.148 4.143 26.932 1.00 98.06 94 ILE A N 1
ATOM 708 C CA . ILE A 1 94 ? -22.248 4.729 25.592 1.00 98.06 94 ILE A CA 1
ATOM 709 C C . ILE A 1 94 ? -20.942 5.431 25.246 1.00 98.06 94 ILE A C 1
ATOM 711 O O . ILE A 1 94 ? -20.481 6.289 25.994 1.00 98.06 94 ILE A O 1
ATOM 715 N N . LEU A 1 95 ? -20.379 5.118 24.087 1.00 98.62 95 LEU A N 1
ATOM 716 C CA . LEU A 1 95 ? -19.202 5.761 23.531 1.00 98.62 95 LEU A CA 1
ATOM 717 C C . LEU A 1 95 ? -19.570 6.532 22.261 1.00 98.62 95 LEU A C 1
ATOM 719 O O . LEU A 1 95 ? -20.169 5.991 21.337 1.00 98.62 95 LEU A O 1
ATOM 723 N N . ASN A 1 96 ? -19.158 7.793 22.200 1.00 98.69 96 ASN A N 1
ATOM 724 C CA . ASN A 1 96 ? -19.262 8.643 21.026 1.00 98.69 96 ASN A CA 1
ATOM 725 C C . ASN A 1 96 ? -17.861 8.886 20.441 1.00 98.69 96 ASN A C 1
ATOM 727 O O . ASN A 1 96 ? -17.013 9.491 21.106 1.00 98.69 96 ASN A O 1
ATOM 731 N N . VAL A 1 97 ? -17.621 8.398 19.219 1.00 98.69 97 VAL A N 1
ATOM 732 C CA . VAL A 1 97 ? -16.315 8.429 18.539 1.00 98.69 97 VAL A CA 1
ATOM 733 C C . VAL A 1 97 ? -16.407 9.231 17.235 1.00 98.69 97 VAL A C 1
ATOM 735 O O . VAL A 1 97 ? -17.084 8.793 16.296 1.00 98.69 97 VAL A O 1
ATOM 738 N N . PRO A 1 98 ? -15.700 10.370 17.126 1.00 98.38 98 PRO A N 1
ATOM 739 C CA . PRO A 1 98 ? -15.564 11.097 15.869 1.00 98.38 98 PRO A CA 1
ATOM 740 C C . PRO A 1 98 ? -14.696 10.333 14.863 1.00 98.38 98 PRO A C 1
ATOM 742 O O . PRO A 1 98 ? -13.576 9.931 15.174 1.00 98.38 98 PRO A O 1
ATOM 745 N N . ILE A 1 99 ? -15.180 10.196 13.628 1.00 98.38 99 ILE A N 1
ATOM 746 C CA . ILE A 1 99 ? -14.433 9.610 12.509 1.00 98.38 99 ILE A CA 1
ATOM 747 C C . ILE A 1 99 ? -13.968 10.751 11.611 1.00 98.38 99 ILE A C 1
ATOM 749 O O . ILE A 1 99 ? -14.731 11.295 10.809 1.00 98.38 99 ILE A O 1
ATOM 753 N N . LEU A 1 100 ? -12.714 11.161 11.783 1.00 96.50 100 LEU A N 1
ATOM 754 C CA . LEU A 1 100 ? -12.213 12.409 11.212 1.00 96.50 100 LEU A CA 1
ATOM 755 C C . LEU A 1 100 ? -11.721 12.251 9.776 1.00 96.50 100 LEU A C 1
ATOM 757 O O . LEU A 1 100 ? -11.898 13.186 8.995 1.00 96.50 100 LEU A O 1
ATOM 761 N N . ASN A 1 101 ? -11.169 11.090 9.407 1.00 92.75 101 ASN A N 1
ATOM 762 C CA . ASN A 1 101 ? -10.435 10.952 8.152 1.00 92.75 101 ASN A CA 1
ATOM 763 C C . ASN A 1 101 ? -11.321 11.139 6.897 1.00 92.75 101 ASN A C 1
ATOM 765 O O . ASN A 1 101 ? -12.252 10.360 6.677 1.00 92.75 101 ASN A O 1
ATOM 769 N N . PRO A 1 102 ? -11.042 12.144 6.047 1.00 91.44 102 PRO A N 1
ATOM 770 C CA . PRO A 1 102 ? -11.818 12.407 4.832 1.00 91.44 102 PRO A CA 1
ATOM 771 C C . PRO A 1 102 ? -11.324 11.647 3.588 1.00 91.44 102 PRO A C 1
ATOM 773 O O . PRO A 1 102 ? -11.989 11.695 2.557 1.00 91.44 102 PRO A O 1
ATOM 776 N N . VAL A 1 103 ? -10.168 10.975 3.651 1.00 85.88 103 VAL A N 1
ATOM 777 C CA . VAL A 1 103 ? -9.583 10.217 2.528 1.00 85.88 103 VAL A CA 1
ATOM 778 C C . VAL A 1 103 ? -9.896 8.735 2.649 1.00 85.88 103 VAL A C 1
ATOM 780 O O . VAL A 1 103 ? -10.367 8.130 1.690 1.00 85.88 103 VAL A O 1
ATOM 783 N N . PHE A 1 104 ? -9.677 8.160 3.829 1.00 87.62 104 PHE A N 1
ATOM 784 C CA . PHE A 1 104 ? -10.058 6.791 4.172 1.00 87.62 104 PHE A CA 1
ATOM 785 C C . PHE A 1 104 ? -11.496 6.804 4.680 1.00 87.62 104 PHE A C 1
ATOM 787 O O . PHE A 1 104 ? -11.765 6.828 5.881 1.00 87.62 104 PHE A O 1
ATOM 794 N N . THR A 1 105 ? -12.439 6.930 3.746 1.00 94.25 105 THR A N 1
ATOM 795 C CA . THR A 1 105 ? -13.834 7.180 4.110 1.00 94.25 105 THR A CA 1
ATOM 796 C C . THR A 1 105 ? -14.496 5.905 4.619 1.00 94.25 105 THR A C 1
ATOM 798 O O . THR A 1 105 ? -14.567 4.906 3.906 1.00 94.25 105 THR A O 1
ATOM 801 N N . LEU A 1 106 ? -15.023 5.936 5.844 1.00 98.12 106 LEU A N 1
ATOM 802 C CA . LEU A 1 106 ? -15.790 4.818 6.388 1.00 98.12 106 LEU A CA 1
ATOM 803 C C . LEU A 1 106 ? -17.183 4.780 5.748 1.00 98.12 106 LEU A C 1
ATOM 805 O O . LEU A 1 106 ? -17.987 5.698 5.934 1.00 98.12 106 LEU A O 1
ATOM 809 N N . GLN A 1 107 ? -17.474 3.723 4.992 1.00 98.25 107 GLN A N 1
ATOM 810 C CA . GLN A 1 107 ? -18.730 3.560 4.261 1.00 98.25 107 GLN A CA 1
ATOM 811 C C . GLN A 1 107 ? -19.734 2.685 5.006 1.00 98.25 107 GLN A C 1
ATOM 813 O O . GLN A 1 107 ? -20.921 2.998 4.986 1.00 98.25 107 GLN A O 1
ATOM 818 N N . SER A 1 108 ? -19.305 1.640 5.699 1.00 98.00 108 SER A N 1
ATOM 819 C CA . SER A 1 108 ? -20.159 0.855 6.596 1.00 98.00 108 SER A CA 1
ATOM 820 C C . SER A 1 108 ? -19.318 0.193 7.678 1.00 98.00 108 SER A C 1
ATOM 822 O O . SER A 1 108 ? -18.112 0.025 7.506 1.00 98.00 108 SER A O 1
ATOM 824 N N . ILE A 1 109 ? -19.956 -0.156 8.792 1.00 98.44 109 ILE A N 1
ATOM 825 C CA . ILE A 1 109 ? -19.326 -0.803 9.942 1.00 98.44 109 ILE A CA 1
ATOM 826 C C . ILE A 1 109 ? -20.358 -1.672 10.666 1.00 98.44 109 ILE A C 1
ATOM 828 O O . ILE A 1 109 ? -21.521 -1.282 10.785 1.00 98.44 109 ILE A O 1
ATOM 832 N N . GLY A 1 110 ? -19.932 -2.841 11.136 1.00 97.88 110 GLY A N 1
ATOM 833 C CA . GLY A 1 110 ? -20.784 -3.845 11.763 1.00 97.88 110 GLY A CA 1
ATOM 834 C C . GLY A 1 110 ? -20.022 -5.129 12.096 1.00 97.88 110 GLY A C 1
ATOM 835 O O . GLY A 1 110 ? -18.797 -5.197 11.990 1.00 97.88 110 GLY A O 1
ATOM 836 N N . GLY A 1 111 ? -20.755 -6.161 12.518 1.00 96.62 111 GLY A N 1
ATOM 837 C CA . GLY A 1 111 ? -20.182 -7.487 12.776 1.00 96.62 111 GLY A CA 1
ATOM 838 C C . GLY A 1 111 ? -19.253 -7.549 13.993 1.00 96.62 111 GLY A C 1
ATOM 839 O O . GLY A 1 111 ? -18.247 -8.250 13.931 1.00 96.62 111 GLY A O 1
ATOM 840 N N . CYS A 1 112 ? -19.566 -6.791 15.047 1.00 97.81 112 CYS A N 1
ATOM 841 C CA . CYS A 1 112 ? -18.916 -6.862 16.357 1.00 97.81 112 CYS A CA 1
ATOM 842 C C . CYS A 1 112 ? -19.923 -7.430 17.366 1.00 97.81 112 CYS A C 1
ATOM 844 O O . CYS A 1 112 ? -21.039 -6.916 17.464 1.00 97.81 112 CYS A O 1
ATOM 846 N N . SER A 1 113 ? -19.575 -8.505 18.073 1.00 96.06 113 SER A N 1
ATOM 847 C CA . SER A 1 113 ? -20.497 -9.236 18.949 1.00 96.06 113 SER A CA 1
ATOM 848 C C . SER A 1 113 ? -20.719 -8.550 20.296 1.00 96.06 113 SER A C 1
ATOM 850 O O . SER A 1 113 ? -21.731 -8.797 20.947 1.00 96.06 113 SER A O 1
ATOM 852 N N . ASN A 1 114 ? -19.784 -7.698 20.720 1.00 95.38 114 ASN A N 1
ATOM 853 C CA . ASN A 1 114 ? -19.799 -7.002 22.008 1.00 95.38 114 ASN A CA 1
ATOM 854 C C . ASN A 1 114 ? -19.985 -5.474 21.888 1.00 95.38 114 ASN A C 1
ATOM 856 O O . ASN A 1 114 ? -19.727 -4.737 22.843 1.00 95.38 114 ASN A O 1
ATOM 860 N N . VAL A 1 115 ? -20.487 -4.993 20.743 1.00 97.50 115 VAL A N 1
ATOM 861 C CA . VAL A 1 115 ? -20.910 -3.599 20.534 1.00 97.50 115 VAL A CA 1
ATOM 862 C C . VAL A 1 115 ? -22.251 -3.546 19.813 1.00 97.50 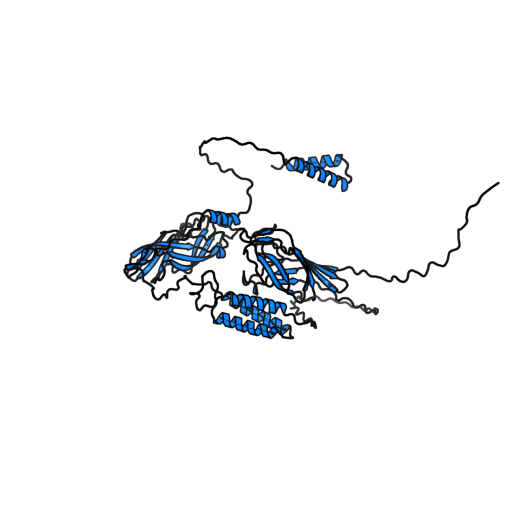115 VAL A C 1
ATOM 864 O O . VAL A 1 115 ? -22.432 -4.169 18.770 1.00 97.50 115 VAL A O 1
ATOM 867 N N . SER A 1 116 ? -23.166 -2.714 20.307 1.00 98.06 116 SER A N 1
ATOM 868 C CA . SER A 1 116 ? -24.352 -2.301 19.551 1.00 98.06 116 SER A CA 1
ATOM 869 C C . SER A 1 116 ? -24.138 -0.909 18.955 1.00 98.06 116 SER A C 1
ATOM 871 O O . SER A 1 116 ? -23.855 0.047 19.673 1.00 98.06 116 SER A O 1
ATOM 873 N N . ILE A 1 117 ? -24.277 -0.772 17.634 1.00 98.50 117 ILE A N 1
ATOM 874 C CA . ILE A 1 117 ? -24.203 0.532 16.957 1.00 98.50 117 ILE A CA 1
ATOM 875 C C . ILE A 1 117 ? -25.556 1.230 17.124 1.00 98.50 117 ILE A C 1
ATOM 877 O O . ILE A 1 117 ? -26.536 0.841 16.489 1.00 98.50 117 ILE A O 1
ATOM 881 N N . LEU A 1 118 ? -25.609 2.253 17.978 1.00 98.50 118 LEU A N 1
ATOM 882 C CA . LEU A 1 118 ? -26.812 3.058 18.202 1.00 98.50 118 LEU A CA 1
ATOM 883 C C . LEU A 1 118 ? -27.022 4.057 17.060 1.00 98.50 118 LEU A C 1
ATOM 885 O O . LEU A 1 118 ? -28.135 4.207 16.556 1.00 98.50 118 LEU A O 1
ATOM 889 N N . GLU A 1 119 ? -25.941 4.704 16.618 1.00 98.50 119 GLU A N 1
ATOM 890 C CA . GLU A 1 119 ? -25.952 5.624 15.482 1.00 98.50 119 GLU A CA 1
ATOM 891 C C . GLU A 1 119 ? -24.638 5.546 14.691 1.00 98.50 119 GLU A C 1
ATOM 893 O O . GLU A 1 119 ? -23.544 5.569 15.254 1.00 98.50 119 GLU A O 1
ATOM 898 N N . ALA A 1 120 ? -24.746 5.526 13.360 1.00 98.44 120 ALA A N 1
ATOM 899 C CA . ALA A 1 120 ? -23.637 5.759 12.439 1.00 98.44 120 ALA A CA 1
ATOM 900 C C . ALA A 1 120 ? -23.938 7.007 11.603 1.00 98.44 120 ALA A C 1
ATOM 902 O O . ALA A 1 120 ? -24.501 6.935 10.506 1.00 98.44 120 ALA A O 1
ATOM 903 N N . LYS A 1 121 ? -23.604 8.177 12.153 1.00 98.62 121 LYS A N 1
ATOM 904 C CA . LYS A 1 121 ? -23.949 9.465 11.554 1.00 98.62 121 LYS A CA 1
ATOM 905 C C . LYS A 1 121 ? -23.197 9.659 10.245 1.00 98.62 121 LYS A C 1
ATOM 907 O O . LYS A 1 121 ? -21.964 9.623 10.221 1.00 98.62 121 LYS A O 1
ATOM 912 N N . ARG A 1 122 ? -23.941 9.942 9.175 1.00 98.31 122 ARG A N 1
ATOM 913 C CA . ARG A 1 122 ? -23.384 10.246 7.853 1.00 98.31 122 ARG A CA 1
ATOM 914 C C . ARG A 1 122 ? -23.491 11.722 7.509 1.00 98.31 122 ARG A C 1
ATOM 916 O O . ARG A 1 122 ? -24.449 12.385 7.904 1.00 98.31 122 ARG A O 1
ATOM 923 N N . ASP A 1 123 ? -22.518 12.212 6.757 1.00 97.75 123 ASP A N 1
ATOM 924 C CA . ASP A 1 123 ? -22.645 13.475 6.034 1.00 97.75 123 ASP A CA 1
ATOM 925 C C . ASP A 1 123 ? -23.249 13.255 4.631 1.00 97.75 123 ASP A C 1
ATOM 927 O O . ASP A 1 123 ? -23.676 12.154 4.271 1.00 97.75 123 ASP A O 1
ATOM 931 N N . ASN A 1 124 ? -23.337 14.334 3.858 1.00 96.62 124 ASN A N 1
ATOM 932 C CA . ASN A 1 124 ? -23.889 14.367 2.504 1.00 96.62 124 ASN A CA 1
ATOM 933 C C . ASN A 1 124 ? -22.879 14.876 1.459 1.00 96.62 124 ASN A C 1
ATOM 935 O O . ASN A 1 124 ? -23.283 15.219 0.348 1.00 96.62 124 ASN A O 1
ATOM 939 N N . GLU A 1 125 ? -21.595 14.935 1.813 1.00 95.88 125 GLU A N 1
ATOM 940 C CA . GLU A 1 125 ? -20.520 15.383 0.925 1.00 95.88 125 GLU A CA 1
ATOM 941 C C . GLU A 1 125 ? -20.185 14.321 -0.131 1.00 95.88 125 GLU A C 1
ATOM 943 O O . GLU A 1 125 ? -20.463 13.133 0.043 1.00 95.88 125 GLU A O 1
ATOM 948 N N . VAL A 1 126 ? -19.576 14.736 -1.243 1.00 94.88 126 VAL A N 1
ATOM 949 C CA . VAL A 1 126 ? -19.121 13.811 -2.290 1.00 94.88 126 VAL A CA 1
ATOM 950 C C . VAL A 1 126 ? -17.638 13.525 -2.105 1.00 94.88 126 VAL A C 1
ATOM 952 O O . VAL A 1 126 ? -16.805 14.425 -2.185 1.00 94.88 126 VAL A O 1
ATOM 955 N N . TYR A 1 127 ? -17.311 12.251 -1.925 1.00 90.50 127 TYR A N 1
ATOM 956 C CA . TYR A 1 127 ? -15.945 11.766 -1.790 1.00 90.50 127 TYR A CA 1
ATOM 957 C C . TYR A 1 127 ? -15.543 11.075 -3.085 1.00 90.50 127 TYR A C 1
ATOM 959 O O . TYR A 1 127 ? -16.019 9.979 -3.377 1.00 90.50 127 TYR A O 1
ATOM 967 N N . ALA A 1 128 ? -14.707 11.729 -3.887 1.00 84.81 128 ALA A N 1
ATOM 968 C CA . ALA A 1 128 ? -14.273 11.234 -5.189 1.00 84.81 128 ALA A CA 1
ATOM 969 C C . ALA A 1 128 ? -12.765 11.000 -5.225 1.00 84.81 128 ALA A C 1
ATOM 971 O O . ALA A 1 128 ? -12.005 11.629 -4.487 1.00 84.81 128 ALA A O 1
ATOM 972 N N . THR A 1 129 ? -12.340 10.104 -6.109 1.00 68.56 129 THR A N 1
ATOM 973 C CA . THR A 1 129 ? -10.938 9.996 -6.498 1.00 68.56 129 THR A CA 1
ATOM 974 C C . THR A 1 129 ? -10.473 11.290 -7.161 1.00 68.56 129 THR A C 1
ATOM 976 O O . THR A 1 129 ? -11.260 11.986 -7.805 1.00 68.56 129 THR A O 1
ATOM 979 N N . THR A 1 130 ? -9.185 11.614 -7.043 1.00 69.50 130 THR A N 1
ATOM 980 C CA . THR A 1 130 ? -8.615 12.844 -7.626 1.00 69.50 130 THR A CA 1
ATOM 981 C C . THR A 1 130 ? -8.773 12.903 -9.151 1.00 69.50 130 THR A C 1
ATOM 983 O O . THR A 1 130 ? -8.919 13.980 -9.719 1.00 69.50 130 THR A O 1
ATOM 986 N N . ASP A 1 131 ? -8.790 11.745 -9.813 1.00 70.75 131 ASP A N 1
ATOM 987 C CA . ASP A 1 131 ? -9.022 11.585 -11.256 1.00 70.75 131 ASP A CA 1
ATOM 988 C C . ASP A 1 131 ? -10.516 11.502 -11.643 1.00 70.75 131 ASP A C 1
ATOM 990 O O . ASP A 1 131 ? -10.848 11.375 -12.820 1.00 70.75 131 ASP A O 1
ATOM 994 N N . GLY A 1 132 ? -11.431 11.542 -10.670 1.00 78.75 132 GLY A N 1
ATOM 995 C CA . GLY A 1 132 ? -12.877 11.471 -10.882 1.00 78.75 132 GLY A CA 1
ATOM 996 C C . GLY A 1 132 ? -13.422 10.111 -11.338 1.00 78.75 132 GLY A C 1
ATOM 997 O O . GLY A 1 132 ? -14.611 10.020 -11.642 1.00 78.75 132 GLY A O 1
ATOM 998 N N . ARG A 1 133 ? -12.609 9.044 -11.388 1.00 81.69 133 ARG A N 1
ATOM 999 C CA . ARG A 1 133 ? -13.048 7.719 -11.874 1.00 81.69 133 ARG A CA 1
ATOM 1000 C C . ARG A 1 133 ? -14.041 7.005 -10.957 1.00 81.69 133 ARG A C 1
ATOM 1002 O O . ARG A 1 133 ? -14.790 6.151 -11.426 1.00 81.69 133 ARG A O 1
ATOM 1009 N N . ALA A 1 134 ? -14.037 7.317 -9.663 1.00 81.50 134 ALA A N 1
ATOM 1010 C CA . ALA A 1 134 ? -14.956 6.732 -8.694 1.00 81.50 134 ALA A CA 1
ATOM 1011 C C . ALA A 1 134 ? -15.347 7.750 -7.620 1.00 81.50 134 ALA A C 1
ATOM 1013 O O . ALA A 1 134 ? -14.543 8.593 -7.223 1.00 81.50 134 ALA A O 1
ATOM 1014 N N . SER A 1 135 ? -16.575 7.649 -7.114 1.00 92.06 135 SER A N 1
ATOM 1015 C CA . SER A 1 135 ? -17.051 8.488 -6.015 1.00 92.06 135 SER A CA 1
ATOM 1016 C C . SER A 1 135 ? -18.079 7.788 -5.130 1.00 92.06 135 SER A C 1
ATOM 1018 O O . SER A 1 135 ? -18.726 6.815 -5.533 1.00 92.06 135 SER A O 1
ATOM 1020 N N . ARG A 1 136 ? -18.226 8.288 -3.902 1.00 95.50 136 ARG A N 1
ATOM 1021 C CA . ARG A 1 136 ? -19.258 7.907 -2.935 1.00 95.50 136 ARG A CA 1
ATOM 1022 C C . ARG A 1 136 ? -19.945 9.155 -2.396 1.00 95.50 136 ARG A C 1
ATOM 1024 O O . ARG A 1 136 ? -19.310 10.190 -2.201 1.00 95.50 136 ARG A O 1
ATOM 1031 N N . ASN A 1 137 ? -21.243 9.028 -2.147 1.00 96.25 137 ASN A N 1
ATOM 1032 C CA . ASN A 1 137 ? -22.027 10.068 -1.496 1.00 96.25 137 ASN A CA 1
ATOM 1033 C C . ASN A 1 137 ? -22.087 9.779 -0.001 1.00 96.25 137 ASN A C 1
ATOM 1035 O O . ASN A 1 137 ? -22.641 8.764 0.426 1.00 96.25 137 ASN A O 1
ATOM 1039 N N . GLY A 1 138 ? -21.545 10.707 0.769 1.00 96.81 138 GLY A N 1
ATOM 1040 C CA . GLY A 1 138 ? -21.463 10.655 2.210 1.00 96.81 138 GLY A CA 1
ATOM 1041 C C . GLY A 1 138 ? -20.450 9.639 2.736 1.00 96.81 138 GLY A C 1
ATOM 1042 O O . GLY A 1 138 ? -20.070 8.663 2.084 1.00 96.81 138 GLY A O 1
ATOM 1043 N N . ARG A 1 139 ? -20.050 9.845 3.983 1.00 98.06 139 ARG A N 1
ATOM 1044 C CA . ARG A 1 139 ? -19.298 8.891 4.799 1.00 98.06 139 ARG A CA 1
ATOM 1045 C C . ARG A 1 139 ? -19.792 8.927 6.233 1.00 98.06 139 ARG A C 1
ATOM 1047 O O . ARG A 1 139 ? -20.437 9.887 6.653 1.00 98.06 139 ARG A O 1
ATOM 1054 N N . ILE A 1 140 ? -19.456 7.900 7.001 1.00 98.75 140 ILE A N 1
ATOM 1055 C CA . ILE A 1 140 ? -19.641 7.923 8.450 1.00 98.75 140 ILE A CA 1
ATOM 1056 C C . ILE A 1 140 ? -18.639 8.922 9.045 1.00 98.75 140 ILE A C 1
ATOM 1058 O O . ILE A 1 140 ? -17.436 8.849 8.793 1.00 98.75 140 ILE A O 1
ATOM 1062 N N . THR A 1 141 ? -19.158 9.877 9.814 1.00 98.50 141 THR A N 1
ATOM 1063 C CA . THR A 1 141 ? -18.393 10.959 10.464 1.00 98.50 141 THR A CA 1
ATOM 1064 C C . THR A 1 141 ? -18.402 10.848 11.984 1.00 98.50 141 THR A C 1
ATOM 1066 O O . THR A 1 141 ? -17.555 11.439 12.649 1.00 98.50 141 THR A O 1
ATOM 1069 N N . ASN A 1 142 ? -19.341 10.086 12.549 1.00 98.75 142 ASN A N 1
ATOM 1070 C CA . ASN A 1 142 ? -19.424 9.835 13.980 1.00 98.75 142 ASN A CA 1
ATOM 1071 C C . ASN A 1 142 ? -20.104 8.492 14.254 1.00 98.75 142 ASN A C 1
ATOM 1073 O O . ASN A 1 142 ? -21.067 8.138 13.570 1.00 98.75 142 ASN A O 1
ATOM 1077 N N . LEU A 1 143 ? -19.642 7.796 15.288 1.00 98.88 143 LEU A N 1
ATOM 1078 C CA . LEU A 1 143 ? -20.276 6.595 15.820 1.00 98.88 143 LEU A CA 1
ATOM 1079 C C . LEU A 1 143 ? -20.785 6.855 17.236 1.00 98.88 143 LEU A C 1
ATOM 1081 O O . LEU A 1 143 ? -20.054 7.396 18.063 1.00 98.88 143 LEU A O 1
ATOM 1085 N N . GLU A 1 144 ? -22.025 6.462 17.508 1.00 98.75 144 GLU A N 1
ATOM 1086 C CA . GLU A 1 144 ? -22.557 6.286 18.858 1.00 98.75 144 GLU A CA 1
ATOM 1087 C C . GLU A 1 144 ? -22.742 4.787 19.100 1.00 98.75 144 GLU A C 1
ATOM 1089 O O . GLU A 1 144 ? -23.477 4.109 18.378 1.00 98.75 144 GLU A O 1
ATOM 1094 N N . LEU A 1 145 ? -22.023 4.267 20.086 1.00 98.75 145 LEU A N 1
ATOM 1095 C CA . LEU A 1 145 ? -21.856 2.843 20.338 1.00 98.75 145 LEU A CA 1
ATOM 1096 C C . LEU A 1 145 ? -22.273 2.531 21.770 1.00 98.75 145 LEU A C 1
ATOM 1098 O O . LEU A 1 145 ? -21.878 3.237 22.691 1.00 98.75 145 LEU A O 1
ATOM 1102 N N . GLU A 1 146 ? -23.018 1.455 21.968 1.00 98.25 146 GLU A N 1
ATOM 1103 C CA . GLU A 1 146 ? -23.227 0.851 23.279 1.00 98.25 146 GLU A CA 1
ATOM 1104 C C . GLU A 1 146 ? -22.244 -0.310 23.448 1.00 98.25 146 GLU A C 1
ATOM 1106 O O . GLU A 1 146 ? -22.282 -1.286 22.693 1.00 98.25 146 GLU A O 1
ATOM 1111 N N . LEU A 1 147 ? -21.335 -0.179 24.416 1.00 97.25 147 LEU A N 1
ATOM 1112 C CA . LEU A 1 147 ? -20.325 -1.192 24.715 1.00 97.25 147 LEU A CA 1
ATOM 1113 C C . LEU A 1 147 ? -20.949 -2.246 25.633 1.00 97.25 147 LEU A C 1
ATOM 1115 O O . LEU A 1 147 ? -21.450 -1.916 26.708 1.00 97.25 147 LEU A O 1
ATOM 1119 N N . SER A 1 148 ? -20.937 -3.507 25.198 1.00 94.44 148 SER A N 1
ATOM 1120 C CA . SER A 1 148 ? -21.579 -4.612 25.931 1.00 94.44 148 SER A CA 1
ATOM 1121 C C . SER A 1 148 ? -20.673 -5.230 26.998 1.00 94.44 148 SER A C 1
ATOM 1123 O O . SER A 1 148 ? -21.134 -6.009 27.831 1.00 94.44 148 SER A O 1
ATOM 1125 N N . ASP A 1 149 ? -19.389 -4.878 26.995 1.00 92.38 149 ASP A N 1
ATOM 1126 C CA . ASP A 1 149 ? -18.419 -5.263 28.012 1.00 92.38 149 ASP A CA 1
ATOM 1127 C C . ASP A 1 149 ? -17.407 -4.131 28.267 1.00 92.38 149 ASP A C 1
ATOM 1129 O O . ASP A 1 149 ? -17.553 -3.013 27.771 1.00 92.38 149 ASP A O 1
ATOM 1133 N N . LYS A 1 150 ? -16.408 -4.408 29.111 1.00 91.81 150 LYS A N 1
ATOM 1134 C CA . LYS A 1 150 ? -15.314 -3.488 29.454 1.00 91.81 150 LYS A CA 1
ATOM 1135 C C . LYS A 1 150 ? -13.963 -3.998 28.938 1.00 91.81 150 LYS A C 1
ATOM 1137 O O . LYS A 1 150 ? -12.938 -3.742 29.558 1.00 91.81 150 LYS A O 1
ATOM 1142 N N . SER A 1 151 ? -13.955 -4.757 27.841 1.00 92.44 151 SER A N 1
ATOM 1143 C CA . SER A 1 151 ? -12.729 -5.348 27.278 1.00 92.44 151 SER A CA 1
ATOM 1144 C C . SER A 1 151 ? -11.724 -4.299 26.795 1.00 92.44 151 SER A C 1
ATOM 1146 O O . SER A 1 151 ? -10.532 -4.581 26.716 1.00 92.44 151 SER A O 1
ATOM 1148 N N . GLY A 1 152 ? -12.204 -3.104 26.435 1.00 94.81 152 GLY A N 1
ATOM 1149 C CA . GLY A 1 152 ? -11.383 -2.036 25.860 1.00 94.81 152 GLY A CA 1
ATOM 1150 C C . GLY A 1 152 ? -10.973 -2.290 24.406 1.00 94.81 152 GLY A C 1
ATOM 1151 O O . GLY A 1 152 ? -10.368 -1.414 23.796 1.00 94.81 152 GLY A O 1
ATOM 1152 N N . LYS A 1 153 ? -11.334 -3.440 23.821 1.00 95.94 153 LYS A N 1
ATOM 1153 C CA . LYS A 1 153 ? -11.018 -3.810 22.440 1.00 95.94 153 LYS A CA 1
ATOM 1154 C C . LYS A 1 153 ? -12.227 -4.446 21.763 1.00 95.94 153 LYS A C 1
ATOM 1156 O O . LYS A 1 153 ? -12.698 -5.503 22.168 1.00 95.94 153 LYS A O 1
ATOM 1161 N N . TYR A 1 154 ? -12.677 -3.824 20.682 1.00 98.12 154 TYR A N 1
ATOM 1162 C CA . TYR A 1 154 ? -13.884 -4.206 19.954 1.00 98.12 154 TYR A CA 1
ATOM 1163 C C . TYR A 1 154 ? -13.548 -4.371 18.475 1.00 98.12 154 TYR A C 1
ATOM 1165 O O . TYR A 1 154 ? -12.995 -3.458 17.860 1.00 98.12 154 TYR A O 1
ATOM 1173 N N . VAL A 1 155 ? -13.845 -5.536 17.901 1.00 98.44 155 VAL A N 1
ATOM 1174 C CA . VAL A 1 155 ? -13.456 -5.871 16.524 1.00 98.44 155 VAL A CA 1
ATOM 1175 C C . VAL A 1 155 ? -14.689 -5.974 15.640 1.00 98.44 155 VAL A C 1
ATOM 1177 O O . VAL A 1 155 ? -15.577 -6.786 15.871 1.00 98.44 155 VAL A O 1
ATOM 1180 N N . PHE A 1 156 ? -14.723 -5.151 14.599 1.00 98.50 156 PHE A N 1
ATOM 1181 C CA . PHE A 1 156 ? -15.786 -5.094 13.609 1.00 98.50 156 PHE A CA 1
ATOM 1182 C C . PHE A 1 156 ? -15.361 -5.867 12.366 1.00 98.50 156 PHE A C 1
ATOM 1184 O O . PHE A 1 156 ? -14.393 -5.512 11.691 1.00 98.50 156 PHE A O 1
ATOM 1191 N N . THR A 1 157 ? -16.084 -6.940 12.057 1.00 97.00 157 THR A N 1
ATOM 1192 C CA . THR A 1 157 ? -15.742 -7.833 10.941 1.00 97.00 157 THR A CA 1
ATOM 1193 C C . THR A 1 157 ? -16.422 -7.464 9.622 1.00 97.00 157 THR A C 1
ATOM 1195 O O . THR A 1 157 ? -15.938 -7.861 8.566 1.00 97.00 157 THR A O 1
ATOM 1198 N N . ASP A 1 158 ? -17.492 -6.667 9.661 1.00 96.75 158 ASP A N 1
ATOM 1199 C CA . ASP A 1 158 ? -18.243 -6.230 8.480 1.00 96.75 158 ASP A CA 1
ATOM 1200 C C . ASP A 1 158 ? -18.090 -4.719 8.282 1.00 96.75 158 ASP A C 1
ATOM 1202 O O . ASP A 1 158 ? -18.934 -3.921 8.694 1.00 96.75 158 ASP A O 1
ATOM 1206 N N . CYS A 1 159 ? -16.963 -4.316 7.693 1.00 97.62 159 CYS A N 1
ATOM 1207 C CA . CYS A 1 159 ? -16.688 -2.914 7.396 1.00 97.62 159 CYS A CA 1
ATOM 1208 C C . CYS A 1 159 ? -16.333 -2.721 5.928 1.00 97.62 159 CYS A C 1
ATOM 1210 O O . CYS A 1 159 ? -15.663 -3.553 5.311 1.00 97.62 159 CYS A O 1
ATOM 1212 N N . VAL A 1 160 ? -16.752 -1.581 5.384 1.00 96.00 160 VAL A N 1
ATOM 1213 C CA . VAL A 1 160 ? -16.367 -1.134 4.047 1.00 96.00 160 VAL A CA 1
ATOM 1214 C C . VAL A 1 160 ? -15.780 0.258 4.162 1.00 96.00 160 VAL A C 1
ATOM 1216 O O . VAL A 1 160 ? -16.417 1.173 4.685 1.00 96.00 160 VAL A O 1
ATOM 1219 N N . GLU A 1 161 ? -14.583 0.420 3.624 1.00 92.88 161 GLU A N 1
ATOM 1220 C CA . GLU A 1 161 ? -13.960 1.709 3.377 1.00 92.88 161 GLU A CA 1
ATOM 1221 C C . GLU A 1 161 ? -14.018 2.059 1.894 1.00 92.88 161 GLU A C 1
ATOM 1223 O O . GLU A 1 161 ? -14.008 1.187 1.028 1.00 92.88 161 GLU A O 1
ATOM 1228 N N . PHE A 1 162 ? -14.000 3.351 1.591 1.00 90.25 162 PHE A N 1
ATOM 1229 C CA . PHE A 1 162 ? -13.678 3.852 0.263 1.00 90.25 162 PHE A CA 1
ATOM 1230 C C . PHE A 1 162 ? -12.508 4.834 0.382 1.00 90.25 162 PHE A C 1
ATOM 1232 O O . PHE A 1 162 ? -12.719 6.027 0.634 1.00 90.25 162 PHE A O 1
ATOM 1239 N N . PRO A 1 163 ? -11.261 4.352 0.245 1.00 84.12 163 PRO A N 1
ATOM 1240 C CA . PRO A 1 163 ? -10.102 5.222 0.160 1.00 84.12 163 PRO A CA 1
ATOM 1241 C C . PRO A 1 163 ? -10.138 5.983 -1.167 1.00 84.12 163 PRO A C 1
ATOM 1243 O O . PRO A 1 163 ? -10.009 5.383 -2.239 1.00 84.12 163 PRO A O 1
ATOM 1246 N N . THR A 1 164 ? -10.278 7.308 -1.123 1.00 79.38 164 THR A N 1
ATOM 1247 C CA . THR A 1 164 ? -10.356 8.141 -2.340 1.00 79.38 164 THR A CA 1
ATOM 1248 C C . THR A 1 164 ? -9.086 8.060 -3.192 1.00 79.38 164 THR A C 1
ATOM 1250 O O . THR A 1 164 ? -9.131 8.272 -4.397 1.00 79.38 164 THR A O 1
ATOM 1253 N N . LEU A 1 165 ? -7.956 7.671 -2.600 1.00 73.62 165 LEU A N 1
ATOM 1254 C CA . LEU A 1 165 ? -6.703 7.393 -3.308 1.00 73.62 165 LEU A CA 1
ATOM 1255 C C . LEU A 1 165 ? -6.764 6.121 -4.166 1.00 73.62 165 LEU A C 1
ATOM 1257 O O . LEU A 1 165 ? -6.148 6.056 -5.227 1.00 73.62 165 LEU A O 1
ATOM 1261 N N . LEU A 1 166 ? -7.501 5.103 -3.713 1.00 73.06 166 LEU A N 1
ATOM 1262 C CA . LEU A 1 166 ? -7.566 3.800 -4.379 1.00 73.06 166 LEU A CA 1
ATOM 1263 C C . LEU A 1 166 ? -8.754 3.702 -5.336 1.00 73.06 166 LEU A C 1
ATOM 1265 O O . LEU A 1 166 ? -8.672 2.993 -6.341 1.00 73.06 166 LEU A O 1
ATOM 1269 N N . GLY A 1 167 ? -9.844 4.419 -5.050 1.00 78.44 167 GLY A N 1
ATOM 1270 C CA . GLY A 1 167 ? -11.039 4.437 -5.893 1.00 78.44 167 GLY A CA 1
ATOM 1271 C C . GLY A 1 167 ? -11.798 3.116 -5.937 1.00 78.44 167 GLY A C 1
ATOM 1272 O O . GLY A 1 167 ? -12.534 2.867 -6.889 1.00 78.44 167 GLY A O 1
ATOM 1273 N N . ILE A 1 168 ? -11.606 2.268 -4.928 1.00 79.50 168 ILE A N 1
ATOM 1274 C CA . ILE A 1 168 ? -12.262 0.969 -4.786 1.00 79.50 168 ILE A CA 1
ATOM 1275 C C . ILE A 1 168 ? -12.908 0.875 -3.409 1.00 79.50 168 ILE A C 1
ATOM 1277 O O . ILE A 1 168 ? -12.398 1.443 -2.443 1.00 79.50 168 ILE A O 1
ATOM 1281 N N . ASP A 1 169 ? -14.014 0.138 -3.326 1.00 87.06 169 ASP A N 1
ATOM 1282 C CA . ASP A 1 169 ? -14.536 -0.278 -2.028 1.00 87.06 169 ASP A CA 1
ATOM 1283 C C . ASP A 1 169 ? -13.625 -1.364 -1.471 1.00 87.06 169 ASP A C 1
ATOM 1285 O O . ASP A 1 169 ? -13.302 -2.347 -2.146 1.00 87.06 169 ASP A O 1
ATOM 1289 N N . TRP A 1 170 ? -13.199 -1.166 -0.236 1.00 84.62 170 TRP A N 1
ATOM 1290 C CA . TRP A 1 170 ? -12.285 -2.046 0.452 1.00 84.62 170 TRP A CA 1
ATOM 1291 C C . TRP A 1 170 ? -12.956 -2.609 1.696 1.00 84.62 170 TRP A C 1
ATOM 1293 O O . TRP A 1 170 ? -13.216 -1.898 2.662 1.00 84.62 170 TRP A O 1
ATOM 1303 N N . THR A 1 171 ? -13.233 -3.911 1.663 1.00 90.94 171 THR A N 1
ATOM 1304 C CA . THR A 1 171 ? -13.687 -4.651 2.840 1.00 90.94 171 THR A CA 1
ATOM 1305 C C . THR A 1 171 ? -12.487 -5.051 3.687 1.00 90.94 171 THR A C 1
ATOM 1307 O O . THR A 1 171 ? -11.625 -5.831 3.249 1.00 90.94 171 THR A O 1
ATOM 1310 N N . VAL A 1 172 ? -12.440 -4.522 4.905 1.00 89.94 172 VAL A N 1
ATOM 1311 C CA . VAL A 1 172 ? -11.358 -4.746 5.864 1.00 89.94 172 VAL A CA 1
ATOM 1312 C C . VAL A 1 172 ? -11.915 -4.723 7.288 1.00 89.94 172 VAL A C 1
ATOM 1314 O O . VAL A 1 172 ? -12.725 -3.852 7.587 1.00 89.94 172 VAL A O 1
ATOM 1317 N N . PRO A 1 173 ? -11.531 -5.662 8.170 1.00 96.00 173 PRO A N 1
ATOM 1318 C CA . PRO A 1 173 ? -11.914 -5.580 9.573 1.00 96.00 173 PRO A CA 1
ATOM 1319 C C . PRO A 1 173 ? -11.304 -4.351 10.250 1.00 96.00 173 PRO A C 1
ATOM 1321 O O . PRO A 1 173 ? -10.151 -4.001 9.986 1.00 96.00 173 PRO A O 1
ATOM 1324 N N . LEU A 1 174 ? -12.059 -3.741 11.159 1.00 98.19 174 LEU A N 1
ATOM 1325 C CA . LEU A 1 174 ? -11.618 -2.590 11.941 1.00 98.19 174 LEU A CA 1
ATOM 1326 C C . LEU A 1 174 ? -11.585 -2.936 13.421 1.00 98.19 174 LEU A C 1
ATOM 1328 O O . LEU A 1 174 ? -12.470 -3.623 13.928 1.00 98.19 174 LEU A O 1
ATOM 1332 N N . THR A 1 175 ? -10.595 -2.402 14.122 1.00 98.50 175 THR A N 1
ATOM 1333 C CA . THR A 1 175 ? -10.495 -2.516 15.574 1.00 98.50 175 THR A CA 1
ATOM 1334 C C . THR A 1 175 ? -10.727 -1.152 16.195 1.00 98.50 175 THR A C 1
ATOM 1336 O O . THR A 1 175 ? -10.123 -0.161 15.790 1.00 98.50 175 THR A O 1
ATOM 1339 N N . LEU A 1 176 ? -11.604 -1.110 17.190 1.00 98.75 176 LEU A N 1
ATOM 1340 C CA . LEU A 1 176 ? -11.755 0.005 18.105 1.00 98.75 176 LEU A CA 1
ATOM 1341 C C . LEU A 1 176 ? -11.074 -0.356 19.424 1.00 98.75 176 LEU A C 1
ATOM 1343 O O . LEU A 1 176 ? -11.518 -1.273 20.113 1.00 98.75 176 LEU A O 1
ATOM 1347 N N . GLU A 1 177 ? -10.035 0.387 19.788 1.00 98.19 177 GLU A N 1
ATOM 1348 C CA . GLU A 1 177 ? -9.461 0.335 21.135 1.00 98.19 177 GLU A CA 1
ATOM 1349 C C . GLU A 1 177 ? -9.855 1.574 21.927 1.00 98.19 177 GLU A C 1
ATOM 1351 O O . GLU A 1 177 ? -9.821 2.693 21.407 1.00 98.19 177 GLU A O 1
ATOM 1356 N N . VAL A 1 178 ? -10.258 1.356 23.177 1.00 97.81 178 VAL A N 1
ATOM 1357 C CA . VAL A 1 178 ? -10.776 2.372 24.090 1.00 97.81 178 VAL A CA 1
ATOM 1358 C C . VAL A 1 178 ? -10.012 2.278 25.398 1.00 97.81 178 VAL A C 1
ATOM 1360 O O . VAL A 1 178 ? -10.046 1.248 26.068 1.00 97.81 178 VAL A O 1
ATOM 1363 N N . ASP A 1 179 ? -9.380 3.380 25.781 1.00 95.50 179 ASP A N 1
ATOM 1364 C CA . ASP A 1 179 ? -8.817 3.553 27.114 1.00 95.50 179 ASP A CA 1
ATOM 1365 C C . ASP A 1 179 ? -9.962 3.839 28.096 1.00 95.50 179 ASP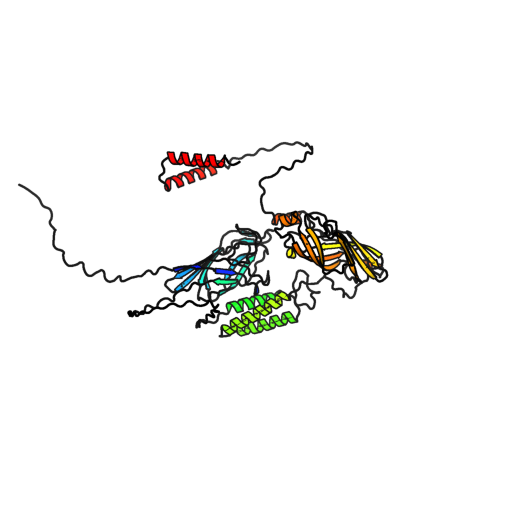 A C 1
ATOM 1367 O O . ASP A 1 179 ? -10.488 4.957 28.176 1.00 95.50 179 ASP A O 1
ATOM 1371 N N . LEU A 1 180 ? -10.454 2.781 28.744 1.00 90.75 180 LEU A N 1
ATOM 1372 C CA . LEU A 1 180 ? -11.589 2.856 29.657 1.00 90.75 180 LEU A CA 1
ATOM 1373 C C . LEU A 1 180 ? -11.126 3.376 31.025 1.00 90.75 180 LEU A C 1
ATOM 1375 O O . LEU A 1 180 ? -10.190 2.821 31.597 1.00 90.75 180 LEU A O 1
ATOM 1379 N N . PRO A 1 181 ? -11.803 4.385 31.605 1.00 81.38 181 PRO A N 1
ATOM 1380 C CA . PRO A 1 181 ? -11.505 4.808 32.966 1.00 81.38 181 PRO A CA 1
ATOM 1381 C C . PRO A 1 181 ? -11.879 3.704 33.964 1.00 81.38 181 PRO A C 1
ATOM 1383 O O . PRO A 1 181 ? -12.716 2.847 33.671 1.00 81.38 181 PRO A O 1
ATOM 1386 N N . ASP A 1 182 ? -11.346 3.784 35.184 1.00 77.56 182 ASP A N 1
ATOM 1387 C CA . ASP A 1 182 ? -11.820 2.974 36.308 1.00 77.56 182 ASP A CA 1
ATOM 1388 C C . ASP A 1 182 ? -13.286 3.328 36.611 1.00 77.56 182 ASP A C 1
ATOM 1390 O O . ASP A 1 182 ? -13.591 4.278 37.336 1.00 77.56 182 ASP A O 1
ATOM 1394 N N . ILE A 1 183 ? -14.221 2.593 36.001 1.00 64.94 183 ILE A N 1
ATOM 1395 C CA . ILE A 1 183 ? -15.661 2.776 36.199 1.00 64.94 183 ILE A CA 1
ATOM 1396 C C . ILE A 1 183 ? -16.055 2.003 37.463 1.00 64.94 183 ILE A C 1
ATOM 1398 O O . ILE A 1 183 ? -16.042 0.765 37.420 1.00 64.94 183 ILE A O 1
ATOM 1402 N N . PRO A 1 184 ? -16.460 2.684 38.557 1.00 57.22 184 PRO A N 1
ATOM 1403 C CA . PRO A 1 184 ? -16.897 2.013 39.774 1.00 57.22 184 PRO A CA 1
ATOM 1404 C C . PRO A 1 184 ? -18.044 1.052 39.461 1.00 57.22 184 PRO A C 1
ATOM 1406 O O . PRO A 1 184 ? -18.970 1.411 38.728 1.00 57.22 184 PRO A O 1
ATOM 1409 N N . GLU A 1 185 ? -18.003 -0.162 40.010 1.00 53.09 185 GLU A N 1
ATOM 1410 C CA . GLU A 1 185 ? -19.157 -1.055 39.928 1.00 53.09 185 GLU A CA 1
ATOM 1411 C C . GLU A 1 185 ? -20.382 -0.371 40.551 1.00 53.09 185 GLU A C 1
ATOM 1413 O O . GLU A 1 185 ? -20.246 0.314 41.575 1.00 53.09 185 GLU A O 1
ATOM 1418 N N . PRO A 1 186 ? -21.583 -0.528 39.960 1.00 45.88 186 PRO A N 1
ATOM 1419 C CA . PRO A 1 186 ? -22.798 -0.008 40.561 1.00 45.88 186 PRO A CA 1
ATOM 1420 C C . PRO A 1 186 ? -22.899 -0.545 41.986 1.00 45.88 186 PRO A C 1
ATOM 1422 O O . PRO A 1 186 ? -23.009 -1.755 42.191 1.00 45.88 186 PRO A O 1
ATOM 1425 N N . GLN A 1 187 ? -22.840 0.342 42.981 1.00 36.88 187 GLN A N 1
ATOM 1426 C CA . GLN A 1 187 ? -23.004 -0.075 44.365 1.00 36.88 187 GLN A CA 1
ATOM 1427 C C . GLN A 1 187 ? -24.406 -0.666 44.519 1.00 36.88 187 GLN A C 1
ATOM 1429 O O . GLN A 1 187 ? -25.407 0.053 44.547 1.00 36.88 187 GLN A O 1
ATOM 1434 N N . GLN A 1 188 ? -24.477 -1.993 44.627 1.00 36.56 188 GLN A N 1
ATOM 1435 C CA . GLN A 1 188 ? -25.618 -2.673 45.219 1.00 36.56 188 GLN A CA 1
ATOM 1436 C C . GLN A 1 188 ? -25.782 -2.060 46.611 1.00 36.56 188 GLN A C 1
ATOM 1438 O O . GLN A 1 188 ? -24.922 -2.220 47.475 1.00 36.56 188 GLN A O 1
ATOM 1443 N N . HIS A 1 189 ? -26.845 -1.282 46.802 1.00 32.06 189 HIS A N 1
ATOM 1444 C CA . HIS A 1 189 ? -27.158 -0.632 48.068 1.00 32.06 189 HIS A CA 1
ATOM 1445 C C . HIS A 1 189 ? -27.466 -1.710 49.125 1.00 32.06 189 HIS A C 1
ATOM 1447 O O . HIS A 1 189 ? -28.620 -2.043 49.382 1.00 32.06 189 HIS A O 1
ATOM 1453 N N . SER A 1 190 ? -26.435 -2.274 49.755 1.00 30.19 190 SER A N 1
ATOM 1454 C CA . SER A 1 190 ? -26.573 -2.983 51.020 1.00 30.19 190 SER A CA 1
ATOM 1455 C C . SER A 1 190 ? -26.342 -1.975 52.136 1.00 30.19 190 SER A C 1
ATOM 1457 O O . SER A 1 190 ? -25.215 -1.616 52.472 1.00 30.19 190 SER A O 1
ATOM 1459 N N . SER A 1 191 ? -27.436 -1.484 52.703 1.00 34.25 191 SER A N 1
ATOM 1460 C CA . SER A 1 191 ? -27.434 -0.742 53.956 1.00 34.25 191 SER A CA 1
ATOM 1461 C C . SER A 1 191 ? -26.756 -1.594 55.030 1.00 34.25 191 SER A C 1
ATOM 1463 O O . SER A 1 191 ? -27.309 -2.634 55.366 1.00 34.25 191 SER A O 1
ATOM 1465 N N . THR A 1 192 ? -25.616 -1.182 55.592 1.00 27.61 192 THR A N 1
ATOM 1466 C CA . THR A 1 192 ? -25.278 -1.388 57.016 1.00 27.61 192 THR A CA 1
ATOM 1467 C C . THR A 1 192 ? -24.145 -0.447 57.437 1.00 27.61 192 THR A C 1
ATOM 1469 O O . THR A 1 192 ? -23.212 -0.158 56.699 1.00 27.61 192 THR A O 1
ATOM 1472 N N . SER A 1 193 ? -24.331 0.060 58.646 1.00 30.06 193 SER A N 1
ATOM 1473 C CA . SER A 1 193 ? -23.633 1.084 59.411 1.00 30.06 193 SER A CA 1
ATOM 1474 C C . SER A 1 193 ? -22.130 0.904 59.642 1.00 30.06 193 SER A C 1
ATOM 1476 O O . SER A 1 193 ? -21.609 -0.196 59.788 1.00 30.06 193 SER A O 1
ATOM 1478 N N . SER A 1 194 ? -21.506 2.066 59.801 1.00 29.69 194 SER A N 1
ATOM 1479 C CA . SER A 1 194 ? -20.149 2.405 60.216 1.00 29.69 194 SER A CA 1
ATOM 1480 C C . SER A 1 194 ? -19.636 1.767 61.517 1.00 29.69 194 SER A C 1
ATOM 1482 O O . SER A 1 194 ? -20.352 1.698 62.513 1.00 29.69 194 SER A O 1
ATOM 1484 N N . SER A 1 195 ? -18.323 1.505 61.551 1.00 27.81 195 SER A N 1
ATOM 1485 C CA . SER A 1 195 ? -17.464 1.794 62.710 1.00 27.81 195 SER A CA 1
ATOM 1486 C C . SER A 1 195 ? -15.993 1.916 62.292 1.00 27.81 195 SER A C 1
ATOM 1488 O O . SER A 1 195 ? -15.438 1.005 61.683 1.00 27.81 195 SER A O 1
ATOM 1490 N N . SER A 1 196 ? -15.397 3.056 62.631 1.00 29.23 196 SER A N 1
ATOM 1491 C CA . SER A 1 196 ? -14.007 3.462 62.410 1.00 29.23 196 SER A CA 1
ATOM 1492 C C . SER A 1 196 ? -12.989 2.650 63.221 1.00 29.23 196 SER A C 1
ATOM 1494 O O . SER A 1 196 ? -13.316 2.188 64.312 1.00 29.23 196 SER A O 1
ATOM 1496 N N . ASN A 1 197 ? -11.736 2.596 62.750 1.00 28.98 197 ASN A N 1
ATOM 1497 C CA . ASN A 1 197 ? -10.560 2.873 63.586 1.00 28.98 197 ASN A CA 1
ATOM 1498 C C . ASN A 1 197 ? -9.297 3.143 62.749 1.00 28.98 197 ASN A C 1
ATOM 1500 O O . ASN A 1 197 ? -9.019 2.457 61.769 1.00 28.98 197 ASN A O 1
ATOM 1504 N N . ASP A 1 198 ? -8.564 4.165 63.190 1.00 29.11 198 ASP A N 1
ATOM 1505 C CA . ASP A 1 198 ? -7.320 4.716 62.651 1.00 29.11 198 ASP A CA 1
ATOM 1506 C C . ASP A 1 198 ? -6.103 3.781 62.809 1.00 29.11 198 ASP A C 1
ATOM 1508 O O . ASP A 1 198 ? -6.020 3.035 63.786 1.00 29.11 198 ASP A O 1
ATOM 1512 N N . ASN A 1 199 ? -5.109 3.894 61.907 1.00 31.16 199 ASN A N 1
ATOM 1513 C CA . ASN A 1 199 ? -3.747 4.371 62.236 1.00 31.16 199 ASN A CA 1
ATOM 1514 C C . ASN A 1 199 ? -2.745 4.276 61.056 1.00 31.16 199 ASN A C 1
ATOM 1516 O O . ASN A 1 199 ? -2.360 3.199 60.619 1.00 31.16 199 ASN A O 1
ATOM 1520 N N . ASN A 1 200 ? -2.316 5.461 60.607 1.00 29.83 200 ASN A N 1
ATOM 1521 C CA . ASN A 1 200 ? -0.980 5.923 60.184 1.00 29.83 200 ASN A CA 1
ATOM 1522 C C . ASN A 1 200 ? 0.183 4.902 60.005 1.00 29.83 200 ASN A C 1
ATOM 1524 O O . ASN A 1 200 ? 0.537 4.209 60.954 1.00 29.83 200 ASN A O 1
ATOM 1528 N N . VAL A 1 201 ? 0.884 4.940 58.857 1.00 27.97 201 VAL A N 1
ATOM 1529 C CA . VAL A 1 201 ? 2.284 5.430 58.682 1.00 27.97 201 VAL A CA 1
ATOM 1530 C C . VAL A 1 201 ? 2.795 5.130 57.259 1.00 27.97 201 VAL A C 1
ATOM 1532 O O . VAL A 1 201 ? 2.663 4.033 56.729 1.00 27.97 201 VAL A O 1
ATOM 1535 N N . SER A 1 202 ? 3.403 6.159 56.671 1.00 29.98 202 SER A N 1
ATOM 1536 C CA . SER A 1 202 ? 4.079 6.260 55.374 1.00 29.98 202 SER A CA 1
ATOM 1537 C C . SER A 1 202 ? 5.403 5.490 55.263 1.00 29.98 202 SER A C 1
ATOM 1539 O O . SER A 1 202 ? 6.248 5.652 56.144 1.00 29.98 202 SER A O 1
ATOM 1541 N N . VAL A 1 203 ? 5.662 4.845 54.115 1.00 26.47 203 VAL A N 1
ATOM 1542 C CA . VAL A 1 203 ? 7.015 4.643 53.549 1.00 26.47 203 VAL A CA 1
ATOM 1543 C C . VAL A 1 203 ? 6.938 4.677 52.013 1.00 26.47 203 VAL A C 1
ATOM 1545 O O . VAL A 1 203 ? 6.138 3.963 51.418 1.00 26.47 203 VAL A O 1
ATOM 1548 N N . TYR A 1 204 ? 7.767 5.523 51.393 1.00 27.41 204 TYR A N 1
ATOM 1549 C CA . TYR A 1 204 ? 8.083 5.511 49.962 1.00 27.41 204 TYR A CA 1
ATOM 1550 C C . TYR A 1 204 ? 9.137 4.435 49.675 1.00 27.41 204 TYR A C 1
ATOM 1552 O O . TYR A 1 204 ? 10.182 4.457 50.323 1.00 27.41 204 TYR A O 1
ATOM 1560 N N . SER A 1 205 ? 8.923 3.600 48.656 1.00 26.78 205 SER A N 1
ATOM 1561 C CA . SER A 1 205 ? 10.010 3.037 47.843 1.00 26.78 205 SER A CA 1
ATOM 1562 C C . SER A 1 205 ? 9.485 2.366 46.570 1.00 26.78 205 SER A C 1
ATOM 1564 O O . SER A 1 205 ? 8.693 1.433 46.640 1.00 26.78 205 SER A O 1
ATOM 1566 N N . GLU A 1 206 ? 10.030 2.854 45.457 1.00 27.72 206 GLU A N 1
ATOM 1567 C CA . GLU A 1 206 ? 10.414 2.134 44.236 1.00 27.72 206 GLU A CA 1
ATOM 1568 C C . GLU A 1 206 ? 9.324 1.612 43.284 1.00 27.72 206 GLU A C 1
ATOM 1570 O O . GLU A 1 206 ? 8.713 0.557 43.432 1.00 27.72 206 GLU A O 1
ATOM 1575 N N . GLU A 1 207 ? 9.198 2.406 42.220 1.00 31.23 207 GLU A N 1
ATOM 1576 C CA . GLU A 1 207 ? 8.668 2.124 40.894 1.00 31.23 207 GLU A CA 1
ATOM 1577 C C . GLU A 1 207 ? 9.229 0.799 40.348 1.00 31.23 207 GLU A C 1
ATOM 1579 O O . GLU A 1 207 ? 10.385 0.689 39.940 1.00 31.23 207 GLU A O 1
ATOM 1584 N N . THR A 1 208 ? 8.385 -0.229 40.361 1.00 24.70 208 THR A N 1
ATOM 1585 C CA . THR A 1 208 ? 8.552 -1.441 39.563 1.00 24.70 208 THR A CA 1
ATOM 1586 C C . THR A 1 208 ? 7.350 -1.540 38.639 1.00 24.70 208 THR A C 1
ATOM 1588 O O . THR A 1 208 ? 6.204 -1.600 39.079 1.00 24.70 208 THR A O 1
ATOM 1591 N N . THR A 1 209 ? 7.635 -1.494 37.340 1.00 28.56 209 THR A N 1
ATOM 1592 C CA . THR A 1 209 ? 6.695 -1.684 36.238 1.00 28.56 209 THR A CA 1
ATOM 1593 C C . THR A 1 209 ? 6.010 -3.039 36.388 1.00 28.56 209 THR A C 1
ATOM 1595 O O . THR A 1 209 ? 6.570 -4.076 36.041 1.00 28.56 209 THR A O 1
ATOM 1598 N N . SER A 1 210 ? 4.810 -3.024 36.961 1.00 25.66 210 SER A N 1
ATOM 1599 C CA . SER A 1 210 ? 3.926 -4.178 37.049 1.00 25.66 210 SER A CA 1
ATOM 1600 C C . SER A 1 210 ? 3.208 -4.331 35.714 1.00 25.66 210 SER A C 1
ATOM 1602 O O . SER A 1 210 ? 2.362 -3.508 35.368 1.00 25.66 210 SER A O 1
ATOM 1604 N N . GLU A 1 211 ? 3.517 -5.402 34.984 1.00 30.73 211 GLU A N 1
ATOM 1605 C CA . GLU A 1 211 ? 2.602 -5.984 34.005 1.00 30.73 211 GLU A CA 1
ATOM 1606 C C . GLU A 1 211 ? 1.279 -6.270 34.723 1.00 30.73 211 GLU A C 1
ATOM 1608 O O . GLU A 1 211 ? 1.171 -7.190 35.533 1.00 30.73 211 GLU A O 1
ATOM 1613 N N . HIS A 1 212 ? 0.272 -5.430 34.488 1.00 27.45 212 HIS A N 1
ATOM 1614 C CA . HIS A 1 212 ? -1.078 -5.703 34.947 1.00 27.45 212 HIS A CA 1
ATOM 1615 C C . HIS A 1 212 ? -1.717 -6.679 33.960 1.00 27.45 212 HIS A C 1
ATOM 1617 O O . HIS A 1 212 ? -2.363 -6.294 32.991 1.00 27.45 212 HIS A O 1
ATOM 1623 N N . THR A 1 213 ? -1.499 -7.970 34.199 1.00 32.31 213 THR A N 1
ATOM 1624 C CA . THR A 1 213 ? -2.376 -9.020 33.685 1.00 32.31 213 THR A CA 1
ATOM 1625 C C . THR A 1 213 ? -3.697 -8.884 34.438 1.00 32.31 213 THR A C 1
ATOM 1627 O O . THR A 1 213 ? -3.835 -9.322 35.579 1.00 32.31 213 THR A O 1
ATOM 1630 N N . SER A 1 214 ? -4.661 -8.192 33.836 1.00 32.09 214 SER A N 1
ATOM 1631 C CA . SER A 1 214 ? -6.039 -8.150 34.311 1.00 32.09 214 SER A CA 1
ATOM 1632 C C . SER A 1 214 ? -6.735 -9.463 33.945 1.00 32.09 214 SER A C 1
ATOM 1634 O O . SER A 1 214 ? -7.555 -9.543 33.032 1.00 32.09 214 SER A O 1
ATOM 1636 N N . GLU A 1 215 ? -6.418 -10.525 34.690 1.00 39.88 215 GLU A N 1
ATOM 1637 C CA . GLU A 1 215 ? -7.301 -11.685 34.799 1.00 39.88 215 GLU A CA 1
ATOM 1638 C C . GLU A 1 215 ? -8.569 -11.256 35.546 1.00 39.88 215 GLU A C 1
ATOM 1640 O O . GLU A 1 215 ? -8.700 -11.391 36.762 1.00 39.88 215 GLU A O 1
ATOM 1645 N N . THR A 1 216 ? -9.524 -10.714 34.797 1.00 34.03 216 THR A N 1
ATOM 1646 C CA . THR A 1 216 ? -10.908 -10.599 35.250 1.00 34.03 216 THR A CA 1
ATOM 1647 C C . THR A 1 216 ? -11.658 -11.751 34.612 1.00 34.03 216 THR A C 1
ATOM 1649 O O . THR A 1 216 ? -12.020 -11.700 33.438 1.00 34.03 216 THR A O 1
ATOM 1652 N N . GLY A 1 217 ? -11.844 -12.825 35.381 1.00 37.47 217 GLY A N 1
ATOM 1653 C CA . GLY A 1 217 ? -12.712 -13.937 35.017 1.00 37.47 217 GLY A CA 1
ATOM 1654 C C . GLY A 1 217 ? -14.142 -13.439 34.849 1.00 37.47 217 GLY A C 1
ATOM 1655 O O . GLY A 1 217 ? -14.920 -13.432 35.799 1.00 37.47 217 GLY A O 1
ATOM 1656 N N . ASN A 1 218 ? -14.482 -13.011 33.637 1.00 38.53 218 ASN A N 1
ATOM 1657 C CA . ASN A 1 218 ? -15.858 -12.816 33.237 1.00 38.53 218 ASN A CA 1
ATOM 1658 C C . ASN A 1 218 ? -16.371 -14.172 32.751 1.00 38.53 218 ASN A C 1
ATOM 1660 O O . ASN A 1 218 ? -15.809 -14.771 31.837 1.00 38.53 218 ASN A O 1
ATOM 1664 N N . SER A 1 219 ? -17.456 -14.653 33.348 1.00 41.91 219 SER A N 1
ATOM 1665 C CA . SER A 1 219 ? -18.288 -15.729 32.801 1.00 41.91 219 SER A CA 1
ATOM 1666 C C . SER A 1 219 ? -19.044 -15.188 31.566 1.00 41.91 219 SER A C 1
ATOM 1668 O O . SER A 1 219 ? -20.273 -15.180 31.513 1.00 41.91 219 SER A O 1
ATOM 1670 N N . GLY A 1 220 ? -18.294 -14.649 30.605 1.00 62.09 220 GLY A N 1
ATOM 1671 C CA . GLY A 1 220 ? -18.768 -14.141 29.330 1.00 62.09 220 GLY A CA 1
ATOM 1672 C C . GLY A 1 220 ? -18.669 -15.231 28.275 1.00 62.09 220 GLY A C 1
ATOM 1673 O O . GLY A 1 220 ? -17.773 -16.073 28.306 1.00 62.09 220 GLY A O 1
ATOM 1674 N N . GLU A 1 221 ? -19.623 -15.230 27.356 1.00 84.25 221 GLU A N 1
ATOM 1675 C CA . GLU A 1 221 ? -19.528 -15.982 26.112 1.00 84.25 221 GLU A CA 1
ATOM 1676 C C . GLU A 1 221 ? -18.186 -15.688 25.416 1.00 84.25 221 GLU A C 1
ATOM 1678 O O . GLU A 1 221 ? -17.700 -14.557 25.445 1.00 84.25 221 GLU A O 1
ATOM 1683 N N . VAL A 1 222 ? -17.564 -16.715 24.832 1.00 93.00 222 VAL A N 1
ATOM 1684 C CA . VAL A 1 222 ? -16.268 -16.580 24.152 1.00 93.00 222 VAL A CA 1
ATOM 1685 C C . VAL A 1 222 ? -16.423 -15.624 22.970 1.00 93.00 222 VAL A C 1
ATOM 1687 O O . VAL A 1 222 ? -17.282 -15.826 22.112 1.00 93.00 222 VAL A O 1
ATOM 1690 N N . ASN A 1 223 ? -15.582 -14.594 22.911 1.00 94.88 223 ASN A N 1
ATOM 1691 C CA . ASN A 1 223 ? -15.549 -13.649 21.805 1.00 94.88 223 ASN A CA 1
ATOM 1692 C C . ASN A 1 223 ? -14.605 -14.167 20.709 1.00 94.88 223 ASN A C 1
ATOM 1694 O O . ASN A 1 223 ? -13.402 -14.342 20.930 1.00 94.88 223 ASN A O 1
ATOM 1698 N N . TYR A 1 224 ? -15.155 -14.374 19.512 1.00 96.75 224 TYR A N 1
ATOM 1699 C CA . TYR A 1 224 ? -14.424 -14.862 18.341 1.00 96.75 224 TYR A CA 1
ATOM 1700 C C . TYR A 1 224 ? -14.133 -13.775 17.301 1.00 96.75 224 TYR A C 1
ATOM 1702 O O . TYR A 1 224 ? -13.585 -14.091 16.248 1.00 96.75 224 TYR A O 1
ATOM 1710 N N . ASP A 1 225 ? -14.487 -12.512 17.539 1.00 97.38 225 ASP A N 1
ATOM 1711 C CA . ASP A 1 225 ? -14.455 -11.457 16.518 1.00 97.38 225 ASP A CA 1
ATOM 1712 C C . ASP A 1 225 ? -13.047 -11.235 15.960 1.00 97.38 225 ASP A C 1
ATOM 1714 O O . ASP A 1 225 ? -12.865 -11.152 14.745 1.00 97.38 225 ASP A O 1
ATOM 1718 N N . SER A 1 226 ? -12.029 -11.234 16.828 1.00 96.94 226 SER A N 1
ATOM 1719 C CA . SER A 1 226 ? -10.623 -11.114 16.408 1.00 96.94 226 SER A CA 1
ATOM 1720 C C . SER A 1 226 ? -10.175 -12.298 15.540 1.00 96.94 226 SER A C 1
ATOM 1722 O O . SER A 1 226 ? -9.520 -12.110 14.511 1.00 96.94 226 SER A O 1
ATOM 1724 N N . LEU A 1 227 ? -10.570 -13.522 15.912 1.00 98.19 227 LEU A N 1
ATOM 1725 C CA . LEU A 1 227 ? -10.266 -14.727 15.139 1.00 98.19 227 LEU A CA 1
ATOM 1726 C C . LEU A 1 227 ? -11.001 -14.713 13.792 1.00 98.19 227 LEU A C 1
ATOM 1728 O O . LEU A 1 227 ? -10.405 -15.005 12.757 1.00 98.19 227 LEU A O 1
ATOM 1732 N N . ASN A 1 228 ? -12.273 -14.315 13.784 1.00 98.19 228 ASN A N 1
ATOM 1733 C CA . ASN A 1 228 ? -13.086 -14.169 12.581 1.00 98.19 228 ASN A CA 1
ATOM 1734 C C . ASN A 1 228 ? -12.507 -13.114 11.630 1.00 98.19 228 ASN A C 1
ATOM 1736 O O . ASN A 1 228 ? -12.412 -13.374 10.431 1.00 98.19 228 ASN A O 1
ATOM 1740 N N . ALA A 1 229 ? -12.061 -11.965 12.143 1.00 97.62 229 ALA A N 1
ATOM 1741 C CA . ALA A 1 229 ? -11.384 -10.931 11.362 1.00 97.62 229 ALA A CA 1
ATOM 1742 C C . ALA A 1 229 ? -10.116 -11.469 10.675 1.00 97.62 229 ALA A C 1
ATOM 1744 O O . ALA A 1 229 ? -9.919 -11.266 9.470 1.00 97.62 229 ALA A O 1
ATOM 1745 N N . ALA A 1 230 ? -9.282 -12.206 11.415 1.00 97.88 230 ALA A N 1
ATOM 1746 C CA . ALA A 1 230 ? -8.079 -12.834 10.874 1.00 97.88 230 ALA A CA 1
ATOM 1747 C C . ALA A 1 230 ? -8.419 -13.906 9.821 1.00 97.88 230 ALA A C 1
ATOM 1749 O O . ALA A 1 230 ? -7.864 -13.887 8.721 1.00 97.88 230 ALA A O 1
ATOM 1750 N N . ILE A 1 231 ? -9.383 -14.791 10.102 1.00 98.31 231 ILE A N 1
ATOM 1751 C CA . ILE A 1 231 ? -9.853 -15.835 9.176 1.00 98.31 231 ILE A CA 1
ATOM 1752 C C . ILE A 1 231 ? -10.356 -15.218 7.867 1.00 98.31 231 ILE A C 1
ATOM 1754 O O . ILE A 1 231 ? -9.904 -15.618 6.796 1.00 98.31 231 ILE A O 1
ATOM 1758 N N . GLN A 1 232 ? -11.243 -14.223 7.927 1.00 96.44 232 GLN A N 1
ATOM 1759 C CA . GLN A 1 232 ? -11.801 -13.567 6.737 1.00 96.44 232 GLN A CA 1
ATOM 1760 C C . GLN A 1 232 ? -10.719 -12.867 5.901 1.00 96.44 232 GLN A C 1
ATOM 1762 O O . GLN A 1 232 ? -10.722 -12.923 4.662 1.00 96.44 232 GLN A O 1
ATOM 1767 N N . THR A 1 233 ? -9.759 -12.228 6.572 1.00 95.31 233 THR A N 1
ATOM 1768 C CA . THR A 1 233 ? -8.607 -11.579 5.935 1.00 95.31 233 THR A CA 1
ATOM 1769 C C . THR A 1 233 ? -7.755 -12.597 5.184 1.00 95.31 233 THR A C 1
ATOM 1771 O O . THR A 1 233 ? -7.503 -12.417 3.988 1.00 95.31 233 THR A O 1
ATOM 1774 N N . VAL A 1 234 ? -7.394 -13.696 5.848 1.00 97.56 234 VAL A N 1
ATOM 1775 C CA . VAL A 1 234 ? -6.589 -14.785 5.284 1.00 97.56 234 VAL A CA 1
ATOM 1776 C C . VAL A 1 234 ? -7.313 -15.486 4.135 1.00 97.56 234 VAL A C 1
ATOM 1778 O O . VAL A 1 234 ? -6.717 -15.719 3.086 1.00 97.56 234 VAL A O 1
ATOM 1781 N N . GLU A 1 235 ? -8.608 -15.775 4.268 1.00 96.94 235 GLU A N 1
ATOM 1782 C CA . GLU A 1 235 ? -9.406 -16.360 3.186 1.00 96.94 235 GLU A CA 1
ATOM 1783 C C . GLU A 1 235 ? -9.429 -15.481 1.936 1.00 96.94 235 GLU A C 1
ATOM 1785 O O . GLU A 1 235 ? -9.349 -15.987 0.815 1.00 96.94 235 GLU A O 1
ATOM 1790 N N . SER A 1 236 ? -9.539 -14.166 2.121 1.00 92.69 236 SER A N 1
ATOM 1791 C CA . SER A 1 236 ? -9.500 -13.211 1.016 1.00 92.69 236 SER A CA 1
ATOM 1792 C C . SER A 1 236 ? -8.128 -13.188 0.344 1.00 92.69 236 SER A C 1
ATOM 1794 O O . SER A 1 236 ? -8.055 -13.187 -0.882 1.00 92.69 236 SER A O 1
ATOM 1796 N N . ALA A 1 237 ? -7.048 -13.212 1.131 1.00 92.12 237 ALA A N 1
ATOM 1797 C CA . ALA A 1 237 ? -5.684 -13.245 0.611 1.00 92.12 237 ALA A CA 1
ATOM 1798 C C . ALA A 1 237 ? -5.415 -14.528 -0.189 1.00 92.12 237 ALA A C 1
ATOM 1800 O O . ALA A 1 237 ? -4.955 -14.462 -1.322 1.00 92.12 237 ALA A O 1
ATOM 1801 N N . ILE A 1 238 ? -5.821 -15.693 0.328 1.00 95.31 238 ILE A N 1
ATOM 1802 C CA . ILE A 1 238 ? -5.699 -16.977 -0.384 1.00 95.31 238 ILE A CA 1
ATOM 1803 C C . ILE A 1 238 ? -6.425 -16.949 -1.737 1.00 95.31 238 ILE A C 1
ATOM 1805 O O . ILE A 1 238 ? -5.956 -17.559 -2.694 1.00 95.31 238 ILE A O 1
ATOM 1809 N N . LYS A 1 239 ? -7.577 -16.271 -1.825 1.00 93.31 239 LYS A N 1
ATOM 1810 C CA . LYS A 1 239 ? -8.332 -16.136 -3.082 1.00 93.31 239 LYS A CA 1
ATOM 1811 C C . LYS A 1 239 ? -7.662 -15.180 -4.074 1.00 93.31 239 LYS A C 1
ATOM 1813 O O . LYS A 1 239 ? -7.794 -15.391 -5.275 1.00 93.31 239 LYS A O 1
ATOM 1818 N N . ALA A 1 240 ? -7.007 -14.128 -3.586 1.00 87.44 240 ALA A N 1
ATOM 1819 C CA . ALA A 1 240 ? -6.422 -13.077 -4.415 1.00 87.44 240 ALA A CA 1
ATOM 1820 C C . ALA A 1 240 ? -4.994 -13.397 -4.892 1.00 87.44 240 ALA A C 1
ATOM 1822 O O . ALA A 1 240 ? -4.616 -13.008 -5.998 1.00 87.44 240 ALA A O 1
ATOM 1823 N N . THR A 1 241 ? -4.201 -14.099 -4.080 1.00 90.56 241 THR A N 1
ATOM 1824 C CA . THR A 1 241 ? -2.779 -14.338 -4.353 1.00 90.56 241 THR A CA 1
ATOM 1825 C C . THR A 1 241 ? -2.576 -15.546 -5.267 1.00 90.56 241 THR A C 1
ATOM 1827 O O . THR A 1 241 ? -3.117 -16.631 -5.046 1.00 90.56 241 THR A O 1
ATOM 1830 N N . THR A 1 242 ? -1.740 -15.376 -6.292 1.00 94.19 242 THR A N 1
ATOM 1831 C CA . THR A 1 242 ? -1.398 -16.459 -7.224 1.00 94.19 242 THR A CA 1
ATOM 1832 C C . THR A 1 242 ? -0.306 -17.354 -6.638 1.00 94.19 242 THR A C 1
ATOM 1834 O O . THR A 1 242 ? 0.631 -16.873 -6.003 1.00 94.19 242 THR A O 1
ATOM 1837 N N . VAL A 1 243 ? -0.394 -18.666 -6.861 1.00 96.88 243 VAL A N 1
ATOM 1838 C CA . VAL A 1 243 ? 0.701 -19.589 -6.538 1.00 96.88 243 VAL A CA 1
ATOM 1839 C C . VAL A 1 243 ? 1.562 -19.782 -7.773 1.00 96.88 243 VAL A C 1
ATOM 1841 O O . VAL A 1 243 ? 1.046 -20.155 -8.822 1.00 96.88 243 VAL A O 1
ATOM 1844 N N . SER A 1 244 ? 2.864 -19.567 -7.633 1.00 93.62 244 SER A N 1
ATOM 1845 C CA . SER A 1 244 ? 3.839 -19.814 -8.693 1.00 93.62 244 SER A CA 1
ATOM 1846 C C . SER A 1 244 ? 5.125 -20.400 -8.115 1.00 93.62 244 SER A C 1
ATOM 1848 O O . SER A 1 244 ? 5.383 -20.328 -6.914 1.00 93.62 244 SER A O 1
ATOM 1850 N N . LYS A 1 245 ? 5.928 -21.042 -8.963 1.00 89.69 245 LYS A N 1
ATOM 1851 C CA . LYS A 1 245 ? 7.243 -21.560 -8.577 1.00 89.69 245 LYS A CA 1
ATOM 1852 C C . LYS A 1 245 ? 8.280 -20.439 -8.476 1.00 89.69 245 LYS A C 1
ATOM 1854 O O . LYS A 1 245 ? 9.097 -20.457 -7.560 1.00 89.69 245 LYS A O 1
ATOM 1859 N N . ASP A 1 246 ? 8.251 -19.513 -9.426 1.00 81.44 246 ASP A N 1
ATOM 1860 C CA . ASP A 1 246 ? 9.276 -18.482 -9.632 1.00 81.44 246 ASP A CA 1
ATOM 1861 C C . ASP A 1 246 ? 8.708 -17.142 -10.136 1.00 81.44 246 ASP A C 1
ATOM 1863 O O . ASP A 1 246 ? 9.468 -16.199 -10.364 1.00 81.44 246 ASP A O 1
ATOM 1867 N N . GLY A 1 247 ? 7.386 -17.041 -10.294 1.00 82.75 247 GLY A N 1
ATOM 1868 C CA . GLY A 1 247 ? 6.695 -15.842 -10.754 1.00 82.75 247 GLY A CA 1
ATOM 1869 C C . GLY A 1 247 ? 6.689 -15.649 -12.264 1.00 82.75 247 GLY A C 1
ATOM 1870 O O . GLY A 1 247 ? 6.054 -14.704 -12.727 1.00 82.75 247 GLY A O 1
ATOM 1871 N N . SER A 1 248 ? 7.356 -16.508 -13.044 1.00 78.06 248 SER A N 1
ATOM 1872 C CA . SER A 1 248 ? 7.493 -16.354 -14.506 1.00 78.06 248 SER A CA 1
ATOM 1873 C C . SER A 1 248 ? 6.163 -16.418 -15.270 1.00 78.06 248 SER A C 1
ATOM 1875 O O . SER A 1 248 ? 6.049 -15.927 -16.390 1.00 78.06 248 SER A O 1
ATOM 1877 N N . ASP A 1 249 ? 5.128 -16.980 -14.658 1.00 82.75 249 ASP A N 1
ATOM 1878 C CA . ASP A 1 249 ? 3.765 -17.094 -15.173 1.00 82.75 249 ASP A CA 1
ATOM 1879 C C . ASP A 1 249 ? 2.799 -16.030 -14.612 1.00 82.75 249 ASP A C 1
ATOM 1881 O O . ASP A 1 249 ? 1.634 -15.979 -15.019 1.00 82.75 249 ASP A O 1
ATOM 1885 N N . VAL A 1 250 ? 3.275 -15.137 -13.737 1.00 75.06 250 VAL A N 1
ATOM 1886 C CA . VAL A 1 250 ? 2.475 -14.101 -13.062 1.00 75.06 250 VAL A CA 1
ATOM 1887 C C . VAL A 1 250 ? 2.828 -12.706 -13.573 1.00 75.06 250 VAL A C 1
ATOM 1889 O O . VAL A 1 250 ? 3.994 -12.341 -13.630 1.00 75.06 250 VAL A O 1
ATOM 1892 N N . GLU A 1 251 ? 1.832 -11.902 -13.945 1.00 73.25 251 GLU A N 1
ATOM 1893 C CA . GLU A 1 251 ? 2.029 -10.519 -14.423 1.00 73.25 251 GLU A CA 1
ATOM 1894 C C . GLU A 1 251 ? 2.738 -9.635 -13.375 1.00 73.25 251 GLU A C 1
ATOM 1896 O O . GLU A 1 251 ? 2.411 -9.758 -12.195 1.00 73.25 251 GLU A O 1
ATOM 1901 N N . PRO A 1 252 ? 3.645 -8.712 -13.762 1.00 73.75 252 PRO A N 1
ATOM 1902 C CA . PRO A 1 252 ? 4.376 -7.860 -12.812 1.00 73.75 252 PRO A CA 1
ATOM 1903 C C . PRO A 1 252 ? 3.501 -7.002 -11.896 1.00 73.75 252 PRO A C 1
ATOM 1905 O O . PRO A 1 252 ? 3.883 -6.709 -10.766 1.00 73.75 252 PRO A O 1
ATOM 1908 N N . SER A 1 253 ? 2.296 -6.649 -12.349 1.00 71.75 253 SER A N 1
ATOM 1909 C CA . SER A 1 253 ? 1.290 -5.933 -11.558 1.00 71.75 253 SER A CA 1
ATOM 1910 C C . SER A 1 253 ? 0.584 -6.803 -10.509 1.00 71.75 253 SER A C 1
ATOM 1912 O O . SER A 1 253 ? -0.213 -6.288 -9.726 1.00 71.75 253 SER A O 1
ATOM 1914 N N . LYS A 1 254 ? 0.838 -8.117 -10.481 1.00 77.00 254 LYS A N 1
ATOM 1915 C CA . LYS A 1 254 ? 0.224 -9.075 -9.555 1.00 77.00 254 LYS A CA 1
ATOM 1916 C C . LYS A 1 254 ? 1.255 -9.647 -8.593 1.00 77.00 254 LYS A C 1
ATOM 1918 O O . LYS A 1 254 ? 2.440 -9.757 -8.906 1.00 77.00 254 LYS A O 1
ATOM 1923 N N . LYS A 1 255 ? 0.772 -10.045 -7.417 1.00 82.81 255 LYS A N 1
ATOM 1924 C CA . LYS A 1 255 ? 1.569 -10.716 -6.390 1.00 82.81 255 LYS A CA 1
ATOM 1925 C C . LYS A 1 255 ? 1.424 -12.234 -6.471 1.00 82.81 255 LYS A C 1
ATOM 1927 O O . LYS A 1 255 ? 0.357 -12.755 -6.816 1.00 82.81 255 LYS A O 1
ATOM 1932 N N . TRP A 1 256 ? 2.498 -12.938 -6.132 1.00 92.19 256 TRP A N 1
ATOM 1933 C CA . TRP A 1 256 ? 2.529 -14.391 -6.036 1.00 92.19 256 TRP A CA 1
ATOM 1934 C C . TRP A 1 256 ? 3.337 -14.881 -4.838 1.00 92.19 256 TRP A C 1
ATOM 1936 O O . TRP A 1 256 ? 4.176 -14.162 -4.296 1.00 92.19 256 TRP A O 1
ATOM 1946 N N . VAL A 1 257 ? 3.089 -16.131 -4.450 1.00 94.81 257 VAL A N 1
ATOM 1947 C CA . VAL A 1 257 ? 3.864 -16.865 -3.439 1.00 94.81 257 VAL A CA 1
ATOM 1948 C C . VAL A 1 257 ? 4.171 -18.282 -3.912 1.00 94.81 257 VAL A C 1
ATOM 1950 O O . VAL A 1 257 ? 3.505 -18.824 -4.798 1.00 94.81 257 VAL A O 1
ATOM 1953 N N . THR A 1 258 ? 5.153 -18.922 -3.277 1.00 95.69 258 THR A N 1
ATOM 1954 C CA . THR A 1 258 ? 5.440 -20.342 -3.517 1.00 95.69 258 THR A CA 1
ATOM 1955 C C . THR A 1 258 ? 4.335 -21.251 -2.979 1.00 95.69 258 THR A C 1
ATOM 1957 O O . THR A 1 258 ? 3.624 -20.910 -2.030 1.00 95.69 258 THR A O 1
ATOM 1960 N N . GLN A 1 259 ? 4.238 -22.463 -3.535 1.00 96.75 259 GLN A N 1
ATOM 1961 C CA . GLN A 1 259 ? 3.299 -23.488 -3.060 1.00 96.75 259 GLN A CA 1
ATOM 1962 C C . GLN A 1 259 ? 3.463 -23.775 -1.560 1.00 96.75 259 GLN A C 1
ATOM 1964 O O . GLN A 1 259 ? 2.472 -23.854 -0.842 1.00 96.75 259 GLN A O 1
ATOM 1969 N N . LYS A 1 260 ? 4.711 -23.848 -1.073 1.00 96.75 260 LYS A N 1
ATOM 1970 C CA . LYS A 1 260 ? 5.018 -24.084 0.345 1.00 96.75 260 LYS A CA 1
ATOM 1971 C C . LYS A 1 260 ? 4.395 -23.015 1.249 1.00 96.75 260 LYS A C 1
ATOM 1973 O O . LYS A 1 260 ? 3.733 -23.356 2.221 1.00 96.75 260 LYS A O 1
ATOM 1978 N N . VAL A 1 261 ? 4.572 -21.740 0.900 1.00 97.06 261 VAL A N 1
ATOM 1979 C CA . VAL A 1 261 ? 4.029 -20.606 1.667 1.00 97.06 261 VAL A CA 1
ATOM 1980 C C . VAL A 1 261 ? 2.496 -20.626 1.671 1.00 97.06 261 VAL A C 1
ATOM 1982 O O . VAL A 1 261 ? 1.871 -20.426 2.712 1.00 97.06 261 VAL A O 1
ATOM 1985 N N . MET A 1 262 ? 1.873 -20.921 0.525 1.00 97.81 262 MET A N 1
ATOM 1986 C CA . MET A 1 262 ? 0.415 -21.037 0.433 1.00 97.81 262 MET A CA 1
ATOM 1987 C C . MET A 1 262 ? -0.134 -22.206 1.270 1.00 97.81 262 MET A C 1
ATOM 1989 O O . MET A 1 262 ? -1.188 -22.075 1.895 1.00 97.81 262 MET A O 1
ATOM 1993 N N . ASP A 1 263 ? 0.560 -23.344 1.298 1.00 97.94 263 ASP A N 1
ATOM 1994 C CA . ASP A 1 263 ? 0.145 -24.517 2.074 1.00 97.94 263 ASP A CA 1
ATOM 1995 C C . ASP A 1 263 ? 0.292 -24.293 3.584 1.00 97.94 263 ASP A C 1
ATOM 1997 O O . ASP A 1 263 ? -0.603 -24.670 4.342 1.00 97.94 263 ASP A O 1
ATOM 2001 N N . GLU A 1 264 ? 1.362 -23.623 4.023 1.00 98.06 264 GLU A N 1
ATOM 2002 C CA . GLU A 1 264 ? 1.545 -23.204 5.420 1.00 98.06 264 GLU A CA 1
ATOM 2003 C C . GLU A 1 264 ? 0.399 -22.287 5.878 1.00 98.06 264 GLU A C 1
ATOM 2005 O O . GLU A 1 264 ? -0.213 -22.537 6.923 1.00 98.06 264 GLU A O 1
ATOM 2010 N N . LEU A 1 265 ? 0.026 -21.293 5.060 1.00 98.25 265 LEU A N 1
ATOM 2011 C CA . LEU A 1 265 ? -1.100 -20.405 5.360 1.00 98.25 265 LEU A CA 1
ATOM 2012 C C . LEU A 1 265 ? -2.436 -21.164 5.413 1.00 98.25 265 LEU A C 1
ATOM 2014 O O . LEU A 1 265 ? -3.214 -20.984 6.350 1.00 98.25 265 LEU A O 1
ATOM 2018 N N . LYS A 1 266 ? -2.705 -22.049 4.443 1.00 98.56 266 LYS A N 1
ATOM 2019 C CA . LYS A 1 266 ? -3.927 -22.877 4.419 1.00 98.56 266 LYS A CA 1
ATOM 2020 C C . LYS A 1 266 ? -4.011 -23.829 5.610 1.00 98.56 266 LYS A C 1
ATOM 2022 O O . LYS A 1 266 ? -5.106 -24.059 6.124 1.00 98.56 266 LYS A O 1
ATOM 2027 N N . SER A 1 267 ? -2.881 -24.385 6.042 1.00 98.25 267 SER A N 1
ATOM 2028 C CA . SER A 1 267 ? -2.821 -25.249 7.221 1.00 98.25 267 SER A CA 1
ATOM 2029 C C . SER A 1 267 ? -3.145 -24.466 8.491 1.00 98.25 267 SER A C 1
ATOM 2031 O O . SER A 1 267 ? -3.970 -24.923 9.277 1.00 98.25 267 SER A O 1
ATOM 2033 N N . SER A 1 268 ? -2.559 -23.277 8.660 1.00 98.31 268 SER A N 1
ATOM 2034 C CA . SER A 1 268 ? -2.857 -22.393 9.794 1.00 98.31 268 SER A CA 1
ATOM 2035 C C . SER A 1 268 ? -4.332 -21.970 9.807 1.00 98.31 268 SER A C 1
ATOM 2037 O O . SER A 1 268 ? -5.024 -22.146 10.805 1.00 98.31 268 SER A O 1
ATOM 2039 N N . LEU A 1 269 ? -4.881 -21.564 8.654 1.00 98.56 269 LEU A N 1
ATOM 2040 C CA . LEU A 1 269 ? -6.307 -21.245 8.509 1.00 98.56 269 LEU A CA 1
ATOM 2041 C C . LEU A 1 269 ? -7.219 -22.417 8.911 1.00 98.56 269 LEU A C 1
ATOM 2043 O O . LEU A 1 269 ? -8.289 -22.215 9.487 1.00 98.56 269 LEU A O 1
ATOM 2047 N N . LYS A 1 270 ? -6.829 -23.652 8.579 1.00 98.50 270 LYS A N 1
ATOM 2048 C CA . LYS A 1 270 ? -7.597 -24.842 8.954 1.00 98.50 270 LYS A CA 1
ATOM 2049 C C . LYS A 1 270 ? -7.639 -25.016 10.472 1.00 98.50 270 LYS A C 1
ATOM 2051 O O . LYS A 1 270 ? -8.719 -25.291 10.987 1.00 98.50 270 LYS A O 1
ATOM 2056 N N . THR A 1 271 ? -6.514 -24.846 11.165 1.00 97.94 271 THR A N 1
ATOM 2057 C CA . THR A 1 271 ? -6.452 -24.890 12.636 1.00 97.94 271 THR A CA 1
ATOM 2058 C C . THR A 1 271 ? -7.328 -23.797 13.243 1.00 97.94 271 THR A C 1
ATOM 2060 O O . THR A 1 271 ? -8.224 -24.108 14.028 1.00 97.94 271 THR A O 1
ATOM 2063 N N . ALA A 1 272 ? -7.198 -22.559 12.766 1.00 98.31 272 ALA A N 1
ATOM 2064 C CA . ALA A 1 272 ? -7.998 -21.426 13.218 1.00 98.31 272 ALA A CA 1
ATOM 2065 C C . ALA A 1 272 ? -9.508 -21.685 13.156 1.00 98.31 272 ALA A C 1
ATOM 2067 O O . ALA A 1 272 ? -10.236 -21.442 14.116 1.00 98.31 272 ALA A O 1
ATOM 2068 N N . LYS A 1 273 ? -9.991 -22.277 12.059 1.00 98.38 273 LYS A N 1
ATOM 2069 C CA . LYS A 1 273 ? -11.411 -22.628 11.915 1.00 98.38 273 LYS A CA 1
ATOM 2070 C C . LYS A 1 273 ? -11.896 -23.680 12.908 1.00 98.38 273 LYS A C 1
ATOM 2072 O O . LYS A 1 273 ? -13.078 -23.681 13.234 1.00 98.38 273 LYS A O 1
ATOM 2077 N N . THR A 1 274 ? -11.030 -24.578 13.379 1.00 97.31 274 THR A N 1
ATOM 2078 C CA . THR A 1 274 ? -11.416 -25.562 14.408 1.00 97.31 274 THR A CA 1
ATOM 2079 C C . THR A 1 274 ? -11.572 -24.929 15.790 1.00 97.31 274 THR A C 1
ATOM 2081 O O . THR A 1 274 ? -12.386 -25.392 16.585 1.00 97.31 274 THR A O 1
ATOM 2084 N N . VAL A 1 275 ? -10.862 -23.828 16.047 1.00 97.38 275 VAL A N 1
ATOM 2085 C CA . VAL A 1 275 ? -10.909 -23.104 17.324 1.00 97.38 275 VAL A CA 1
ATOM 2086 C C . VAL A 1 275 ? -12.173 -22.239 17.459 1.00 97.38 275 VAL A C 1
ATOM 2088 O O . VAL A 1 275 ? -12.545 -21.889 18.573 1.00 97.38 275 VAL A O 1
ATOM 2091 N N . LEU A 1 276 ? -12.935 -22.006 16.379 1.00 95.00 276 LEU A N 1
ATOM 2092 C CA . LEU A 1 276 ? -14.244 -21.321 16.423 1.00 95.00 276 LEU A CA 1
ATOM 2093 C C . LEU A 1 276 ? -15.330 -22.053 17.238 1.00 95.00 276 LEU A C 1
ATOM 2095 O O . LEU A 1 276 ? -16.407 -21.507 17.450 1.00 95.00 276 LEU A O 1
ATOM 2099 N N . SER A 1 277 ? -15.076 -23.289 17.671 1.00 93.44 277 SER A N 1
ATOM 2100 C CA . SER A 1 277 ? -15.943 -24.028 18.601 1.00 93.44 277 SER A CA 1
ATOM 2101 C C . SER A 1 277 ? -15.375 -24.141 20.021 1.00 93.44 277 SER A C 1
ATOM 2103 O O . SER A 1 277 ? -15.935 -24.873 20.837 1.00 93.44 277 SER A O 1
ATOM 2105 N N . SER A 1 278 ? -14.246 -23.486 20.313 1.00 94.31 278 SER A N 1
ATOM 2106 C CA . SER A 1 278 ? -13.591 -23.578 21.619 1.00 94.31 278 SER A CA 1
ATOM 2107 C C . SER A 1 278 ? -14.333 -22.775 22.682 1.00 94.31 278 SER A C 1
ATOM 2109 O O . SER A 1 278 ? -14.565 -21.584 22.540 1.00 94.31 278 SER A O 1
ATOM 2111 N N . SER A 1 279 ? -14.618 -23.393 23.825 1.00 94.75 279 SER A N 1
ATOM 2112 C CA . SER A 1 279 ? -15.159 -22.682 24.986 1.00 94.75 279 SER A CA 1
ATOM 2113 C C . SER A 1 279 ? -14.098 -21.904 25.786 1.00 94.75 279 SER A C 1
ATOM 2115 O O . SER A 1 279 ? -14.394 -21.452 26.889 1.00 94.75 279 SER A O 1
ATOM 2117 N N . SER A 1 280 ? -12.855 -21.809 25.298 1.00 95.69 280 SER A N 1
ATOM 2118 C CA . SER A 1 280 ? -11.735 -21.147 25.976 1.00 95.69 280 SER A CA 1
ATOM 2119 C C . SER A 1 280 ? -11.304 -19.889 25.226 1.00 95.69 280 SER A C 1
ATOM 2121 O O . SER A 1 280 ? -10.794 -19.963 24.108 1.00 95.69 280 SER A O 1
ATOM 2123 N N . GLN A 1 281 ? -11.439 -18.730 25.876 1.00 94.00 281 GLN A N 1
ATOM 2124 C CA . GLN A 1 281 ? -10.963 -17.464 25.316 1.00 94.00 281 GLN A CA 1
ATOM 2125 C C . GLN A 1 281 ? -9.443 -17.469 25.093 1.00 94.00 281 GLN A C 1
ATOM 2127 O O . GLN A 1 281 ? -8.969 -16.940 24.090 1.00 94.00 281 GLN A O 1
ATOM 2132 N N . ASP A 1 282 ? -8.675 -18.107 25.978 1.00 95.31 282 ASP A N 1
ATOM 2133 C CA . ASP A 1 282 ? -7.217 -18.196 25.847 1.00 95.31 282 ASP A CA 1
ATOM 2134 C C . ASP A 1 282 ? -6.797 -18.998 24.614 1.00 95.31 282 ASP A C 1
ATOM 2136 O O . ASP A 1 282 ? -5.857 -18.618 23.912 1.00 95.31 282 ASP A O 1
ATOM 2140 N N . GLU A 1 283 ? -7.508 -20.088 24.313 1.00 96.75 283 GLU A N 1
ATOM 2141 C CA . GLU A 1 283 ? -7.269 -20.878 23.104 1.00 96.75 283 GLU A CA 1
ATOM 2142 C C . GLU A 1 283 ? -7.566 -20.056 21.844 1.00 96.75 283 GLU A C 1
ATOM 2144 O O . GLU A 1 283 ? -6.741 -20.015 20.928 1.00 96.75 283 GLU A O 1
ATOM 2149 N N . VAL A 1 284 ? -8.688 -19.329 21.831 1.00 97.69 284 VAL A N 1
ATOM 2150 C CA . VAL A 1 284 ? -9.065 -18.421 20.736 1.00 97.69 284 VAL A CA 1
ATOM 2151 C C . VAL A 1 284 ? -8.028 -17.312 20.541 1.00 97.69 284 VAL A C 1
ATOM 2153 O O . VAL A 1 284 ? -7.601 -17.057 19.412 1.00 97.69 284 VAL A O 1
ATOM 2156 N N . ASN A 1 285 ? -7.565 -16.677 21.619 1.00 95.94 285 ASN A N 1
ATOM 2157 C CA . ASN A 1 285 ? -6.574 -15.598 21.569 1.00 95.94 285 ASN A CA 1
ATOM 2158 C C . ASN A 1 285 ? -5.211 -16.096 21.064 1.00 95.94 285 ASN A C 1
ATOM 2160 O O . ASN A 1 285 ? -4.560 -15.452 20.231 1.00 95.94 285 ASN A O 1
ATOM 2164 N N . LYS A 1 286 ? -4.786 -17.270 21.541 1.00 97.50 286 LYS A N 1
ATOM 2165 C CA . LYS A 1 286 ? -3.538 -17.910 21.119 1.00 97.50 286 LYS A CA 1
ATOM 2166 C C . LYS A 1 286 ? -3.569 -18.283 19.641 1.00 97.50 286 LYS A C 1
ATOM 2168 O O . LYS A 1 286 ? -2.593 -18.041 18.925 1.00 97.50 286 LYS A O 1
ATOM 2173 N N . GLU A 1 287 ? -4.675 -18.850 19.174 1.00 98.38 287 GLU A N 1
ATOM 2174 C CA . GLU A 1 287 ? -4.823 -19.215 17.769 1.00 98.38 287 GLU A CA 1
ATOM 2175 C C . GLU A 1 287 ? -4.928 -17.978 16.873 1.00 98.38 287 GLU A C 1
ATOM 2177 O O . GLU A 1 287 ? -4.302 -17.938 15.817 1.00 98.38 287 GLU A O 1
ATOM 2182 N N . THR A 1 288 ? -5.612 -16.922 17.326 1.00 98.00 288 THR A N 1
ATOM 2183 C CA . THR A 1 288 ? -5.636 -15.624 16.630 1.00 98.00 288 THR A CA 1
ATOM 2184 C C . THR A 1 288 ? -4.217 -15.104 16.408 1.00 98.00 288 THR A C 1
ATOM 2186 O O . THR A 1 288 ? -3.848 -14.796 15.278 1.00 98.00 288 THR A O 1
ATOM 2189 N N . SER A 1 289 ? -3.394 -15.084 17.463 1.00 96.19 289 SER A N 1
ATOM 2190 C CA . SER A 1 289 ? -1.987 -14.657 17.391 1.00 96.19 289 SER A CA 1
ATOM 2191 C C . SER A 1 289 ? -1.147 -15.548 16.467 1.00 96.19 289 SER A C 1
ATOM 2193 O O . SER A 1 289 ? -0.259 -15.074 15.761 1.00 96.19 289 SER A O 1
ATOM 2195 N N . THR A 1 290 ? -1.431 -16.853 16.451 1.00 98.06 290 THR A N 1
ATOM 2196 C CA . THR A 1 290 ? -0.746 -17.816 15.578 1.00 98.06 290 THR A CA 1
ATOM 2197 C C . THR A 1 290 ? -1.091 -17.567 14.110 1.00 98.06 290 THR A C 1
ATOM 2199 O O . THR A 1 290 ? -0.194 -17.494 13.265 1.00 98.06 290 THR A O 1
ATOM 2202 N N . LEU A 1 291 ? -2.375 -17.385 13.793 1.00 98.44 291 LEU A N 1
ATOM 2203 C CA . LEU A 1 291 ? -2.834 -17.122 12.434 1.00 98.44 291 LEU A CA 1
ATOM 2204 C C . LEU A 1 291 ? -2.306 -15.783 11.905 1.00 98.44 291 LEU A C 1
ATOM 2206 O O . LEU A 1 291 ? -1.815 -15.739 10.776 1.00 98.44 291 LEU A O 1
ATOM 2210 N N . THR A 1 292 ? -2.356 -14.711 12.703 1.00 95.19 292 THR A N 1
ATOM 2211 C CA . THR A 1 292 ? -1.850 -13.389 12.291 1.00 95.19 292 THR A CA 1
ATOM 2212 C C . THR A 1 292 ? -0.339 -13.400 12.073 1.00 95.19 292 THR A C 1
ATOM 2214 O O . THR A 1 292 ? 0.132 -12.832 11.089 1.00 95.19 292 THR A O 1
ATOM 2217 N N . ALA A 1 293 ? 0.432 -14.115 12.899 1.00 91.62 293 ALA A N 1
ATOM 2218 C CA . ALA A 1 293 ? 1.872 -14.271 12.695 1.00 91.62 293 ALA A CA 1
ATOM 2219 C C . ALA A 1 293 ? 2.206 -15.027 11.394 1.00 91.62 293 ALA A C 1
ATOM 2221 O O . ALA A 1 293 ? 3.092 -14.614 10.639 1.00 91.62 293 ALA A O 1
ATOM 2222 N N . VAL A 1 294 ? 1.483 -16.114 11.093 1.00 97.06 294 VAL A N 1
ATOM 2223 C CA . VAL A 1 294 ? 1.642 -16.844 9.822 1.00 97.06 294 VAL A CA 1
ATOM 2224 C C . VAL A 1 294 ? 1.241 -15.965 8.636 1.00 97.06 294 VAL A C 1
ATOM 2226 O O . VAL A 1 294 ? 1.944 -15.952 7.626 1.00 97.06 294 VAL A O 1
ATOM 2229 N N . TYR A 1 295 ? 0.162 -15.190 8.758 1.00 95.88 295 TYR A N 1
ATOM 2230 C CA . TYR A 1 295 ? -0.273 -14.272 7.709 1.00 95.88 295 TYR A CA 1
ATOM 2231 C C . TYR A 1 295 ? 0.735 -13.140 7.458 1.00 95.88 295 TYR A C 1
ATOM 2233 O O . TYR A 1 295 ? 1.060 -12.862 6.306 1.00 95.88 295 TYR A O 1
ATOM 2241 N N . ALA A 1 296 ? 1.330 -12.564 8.503 1.00 85.88 296 ALA A N 1
ATOM 2242 C CA . ALA A 1 296 ? 2.391 -11.569 8.355 1.00 85.88 296 ALA A CA 1
ATOM 2243 C C . ALA A 1 296 ? 3.620 -12.138 7.615 1.00 85.88 296 ALA A C 1
ATOM 2245 O O . ALA A 1 296 ? 4.228 -11.459 6.786 1.00 85.88 296 ALA A O 1
ATOM 2246 N N . ASN A 1 297 ? 3.982 -13.400 7.870 1.00 87.31 297 ASN A N 1
ATOM 2247 C CA . ASN A 1 297 ? 5.052 -14.080 7.130 1.00 87.31 297 ASN A CA 1
ATOM 2248 C C . ASN A 1 297 ? 4.667 -14.362 5.672 1.00 87.31 297 ASN A C 1
ATOM 2250 O O . ASN A 1 297 ? 5.512 -14.241 4.782 1.00 87.31 297 ASN A O 1
ATOM 2254 N N . PHE A 1 298 ? 3.402 -14.702 5.418 1.00 93.88 298 PHE A N 1
ATOM 2255 C CA . PHE A 1 298 ? 2.867 -14.833 4.067 1.00 93.88 298 PHE A CA 1
ATOM 2256 C C . PHE A 1 298 ? 2.991 -13.514 3.296 1.00 93.88 298 PHE A C 1
ATOM 2258 O O . PHE A 1 298 ? 3.574 -13.521 2.218 1.00 93.88 298 PHE A O 1
ATOM 2265 N N . GLN A 1 299 ? 2.546 -12.388 3.870 1.00 86.06 299 GLN A N 1
ATOM 2266 C CA . GLN A 1 299 ? 2.635 -11.061 3.243 1.00 86.06 299 GLN A CA 1
ATOM 2267 C C . GLN A 1 299 ? 4.086 -10.685 2.907 1.00 86.06 299 GLN A C 1
ATOM 2269 O O . GLN A 1 299 ? 4.381 -10.240 1.803 1.00 86.06 299 GLN A O 1
ATOM 2274 N N . LYS A 1 300 ? 5.030 -10.940 3.824 1.00 84.94 300 LYS A N 1
ATOM 2275 C CA . LYS A 1 300 ? 6.473 -10.725 3.584 1.00 84.94 300 LYS A CA 1
ATOM 2276 C C . LYS A 1 300 ? 7.055 -11.614 2.482 1.00 84.94 300 LYS A C 1
ATOM 2278 O O . LYS A 1 300 ? 8.105 -11.295 1.936 1.00 84.94 300 LYS A O 1
ATOM 2283 N N . SER A 1 301 ? 6.409 -12.742 2.195 1.00 88.56 301 SER A N 1
ATOM 2284 C CA . SER A 1 301 ? 6.834 -13.690 1.163 1.00 88.56 301 SER A CA 1
ATOM 2285 C C . SER A 1 301 ? 6.224 -13.389 -0.208 1.00 88.56 301 SER A C 1
ATOM 2287 O O . SER A 1 301 ? 6.592 -14.056 -1.178 1.00 88.56 301 SER A O 1
ATOM 2289 N N . GLU A 1 302 ? 5.293 -12.434 -0.301 1.00 83.44 302 GLU A N 1
ATOM 2290 C CA . GLU A 1 302 ? 4.683 -12.035 -1.566 1.00 83.44 302 GLU A CA 1
ATOM 2291 C C . GLU A 1 302 ? 5.706 -11.345 -2.467 1.00 83.44 302 GLU A C 1
ATOM 2293 O O . GLU A 1 302 ? 6.396 -10.401 -2.083 1.00 83.44 302 GLU A O 1
ATOM 2298 N N . GLN A 1 303 ? 5.779 -11.809 -3.708 1.00 82.31 303 GLN A N 1
ATOM 2299 C CA . GLN A 1 303 ? 6.681 -11.284 -4.725 1.00 82.31 303 GLN A CA 1
ATOM 2300 C C . GLN A 1 303 ? 5.868 -10.743 -5.894 1.00 82.31 303 GLN A C 1
ATOM 2302 O O . GLN A 1 303 ? 4.780 -11.238 -6.187 1.00 82.31 303 GLN A O 1
ATOM 2307 N N . SER A 1 304 ? 6.377 -9.715 -6.570 1.00 81.31 304 SER A N 1
ATOM 2308 C CA . SER A 1 304 ? 5.788 -9.273 -7.836 1.00 81.31 304 SER A CA 1
ATOM 2309 C C . SER A 1 304 ? 6.038 -10.318 -8.925 1.00 81.31 304 SER A C 1
ATOM 2311 O O . SER A 1 304 ? 7.051 -11.024 -8.912 1.00 81.31 304 SER A O 1
ATOM 2313 N N . GLY A 1 305 ? 5.091 -10.443 -9.851 1.00 76.12 305 GLY A N 1
ATOM 2314 C CA . GLY A 1 305 ? 5.206 -11.350 -10.982 1.00 76.12 305 GLY A CA 1
ATOM 2315 C C . GLY A 1 305 ? 6.373 -11.017 -11.916 1.00 76.12 305 GLY A C 1
ATOM 2316 O O . GLY A 1 305 ? 6.846 -9.884 -11.982 1.00 76.12 305 GLY A O 1
ATOM 2317 N N . LYS A 1 306 ? 6.835 -12.028 -12.648 1.00 75.56 306 LYS A N 1
ATOM 2318 C CA . LYS A 1 306 ? 7.928 -11.947 -13.625 1.00 75.56 306 LYS A CA 1
ATOM 2319 C C . LYS A 1 306 ? 7.480 -12.307 -15.042 1.00 75.56 306 LYS A C 1
ATOM 2321 O O . LYS A 1 306 ? 8.301 -12.540 -15.919 1.00 75.56 306 LYS A O 1
ATOM 2326 N N . LYS A 1 307 ? 6.182 -12.402 -15.312 1.00 63.97 307 LYS A N 1
ATOM 2327 C CA . LYS A 1 307 ? 5.685 -12.735 -16.648 1.00 63.97 307 LYS A CA 1
ATOM 2328 C C . LYS A 1 307 ? 6.038 -11.622 -17.623 1.00 63.97 307 LYS A C 1
ATOM 2330 O O . LYS A 1 307 ? 5.568 -10.498 -17.482 1.00 63.97 307 LYS A O 1
ATOM 2335 N N . GLY A 1 308 ? 6.868 -11.956 -18.606 1.00 50.12 308 GLY A N 1
ATOM 2336 C CA . GLY A 1 308 ? 7.469 -10.982 -19.521 1.00 50.12 308 GLY A CA 1
ATOM 2337 C C . GLY A 1 308 ? 8.727 -10.294 -18.972 1.00 50.12 308 GLY A C 1
ATOM 2338 O O . GLY A 1 308 ? 9.337 -9.517 -19.691 1.00 50.12 308 GLY A O 1
ATOM 2339 N N . VAL A 1 309 ? 9.140 -10.605 -17.737 1.00 46.75 309 VAL A N 1
ATOM 2340 C CA . VAL A 1 309 ? 10.444 -10.263 -17.150 1.00 46.75 309 VAL A CA 1
ATOM 2341 C C . VAL A 1 309 ? 11.315 -11.510 -17.284 1.00 46.75 309 VAL A C 1
ATOM 2343 O O . VAL A 1 309 ? 11.228 -12.443 -16.485 1.00 46.75 309 VAL A O 1
ATOM 2346 N N . SER A 1 310 ? 12.087 -11.588 -18.363 1.00 45.31 310 SER A N 1
ATOM 2347 C CA . SER A 1 310 ? 12.868 -12.784 -18.674 1.00 45.31 310 SER A CA 1
ATOM 2348 C C . SER A 1 310 ? 14.016 -12.992 -17.676 1.00 45.31 310 SER A C 1
ATOM 2350 O O . SER A 1 310 ? 15.055 -12.348 -17.785 1.00 45.31 310 SER A O 1
ATOM 2352 N N . ASP A 1 311 ? 13.866 -13.955 -16.759 1.00 39.31 311 ASP A N 1
ATOM 2353 C CA . ASP A 1 311 ? 14.999 -14.702 -16.197 1.00 39.31 311 ASP A CA 1
ATOM 2354 C C . ASP A 1 311 ? 15.577 -15.577 -17.330 1.00 39.31 311 ASP A C 1
ATOM 2356 O O . ASP A 1 311 ? 14.855 -16.372 -17.934 1.00 39.31 311 ASP A O 1
ATOM 2360 N N . SER A 1 312 ? 16.866 -15.408 -17.645 1.00 41.09 312 SER A N 1
ATOM 2361 C CA . SER A 1 312 ? 17.607 -15.929 -18.813 1.00 41.09 312 SER A CA 1
ATOM 2362 C C . SER A 1 312 ? 17.682 -17.463 -18.977 1.00 41.09 312 SER A C 1
ATOM 2364 O O . SER A 1 312 ? 18.756 -18.027 -19.148 1.00 41.09 312 SER A O 1
ATOM 2366 N N . THR A 1 313 ? 16.561 -18.183 -18.983 1.00 40.78 313 THR A N 1
ATOM 2367 C CA . THR A 1 313 ? 16.504 -19.605 -19.377 1.00 40.78 313 THR A CA 1
ATOM 2368 C C . THR A 1 313 ? 15.320 -19.889 -20.302 1.00 40.78 313 THR A C 1
ATOM 2370 O O . THR A 1 313 ? 14.481 -20.757 -20.068 1.00 40.78 313 THR A O 1
ATOM 2373 N N . SER A 1 314 ? 15.263 -19.157 -21.413 1.00 40.75 314 SER A N 1
ATOM 2374 C CA . SER A 1 314 ? 14.367 -19.446 -22.533 1.00 40.75 314 SER A CA 1
ATOM 2375 C C . SER A 1 314 ? 15.033 -20.412 -23.516 1.00 40.75 314 SER A C 1
ATOM 2377 O O . SER A 1 314 ? 16.181 -20.233 -23.915 1.00 40.75 314 SER A O 1
ATOM 2379 N N . LYS A 1 315 ? 14.285 -21.422 -23.973 1.00 46.78 315 LYS A N 1
ATOM 2380 C CA . LYS A 1 315 ? 14.721 -22.437 -24.953 1.00 46.78 315 LYS A CA 1
ATOM 2381 C C . LYS A 1 315 ? 15.048 -21.886 -26.358 1.00 46.78 315 LYS A C 1
ATOM 2383 O O . LYS A 1 315 ? 15.338 -22.684 -27.240 1.00 46.78 315 LYS A O 1
ATOM 2388 N N . ASN A 1 316 ? 15.023 -20.563 -26.547 1.00 55.00 316 ASN A N 1
ATOM 2389 C CA . ASN A 1 316 ? 15.391 -19.850 -27.775 1.00 55.00 316 ASN A CA 1
ATOM 2390 C C . ASN A 1 316 ? 16.376 -18.689 -27.518 1.00 55.00 316 ASN A C 1
ATOM 2392 O O . ASN A 1 316 ? 16.437 -17.765 -28.326 1.00 55.00 316 ASN A O 1
ATOM 2396 N N . ALA A 1 317 ? 17.100 -18.688 -26.395 1.00 63.19 317 ALA A N 1
ATOM 2397 C CA . ALA A 1 317 ? 18.029 -17.610 -26.084 1.00 63.19 317 ALA A CA 1
ATOM 2398 C C . ALA A 1 317 ? 19.143 -17.516 -27.143 1.00 63.19 317 ALA A C 1
ATOM 2400 O O . ALA A 1 317 ? 19.784 -18.509 -27.495 1.00 63.19 317 ALA A O 1
ATOM 2401 N N . LYS A 1 318 ? 19.339 -16.315 -27.686 1.00 80.75 318 LYS A N 1
ATOM 2402 C CA . LYS A 1 318 ? 20.335 -16.017 -28.712 1.00 80.75 318 LYS A CA 1
ATOM 2403 C C . LYS A 1 318 ? 21.468 -15.207 -28.103 1.00 80.75 318 LYS A C 1
ATOM 2405 O O . LYS A 1 318 ? 21.238 -14.307 -27.299 1.00 80.75 318 LYS A O 1
ATOM 2410 N N . LEU A 1 319 ? 22.693 -15.499 -28.524 1.00 86.81 319 LEU A N 1
ATOM 2411 C CA . LEU A 1 319 ? 23.836 -14.636 -28.241 1.00 86.81 319 LEU A CA 1
ATOM 2412 C C . LEU A 1 319 ? 23.848 -13.460 -29.217 1.00 86.81 319 LEU A C 1
ATOM 2414 O O . LEU A 1 319 ? 23.491 -13.602 -30.392 1.00 86.81 319 LEU A O 1
ATOM 2418 N N . LEU A 1 320 ? 24.300 -12.308 -28.735 1.00 91.12 320 LEU A N 1
ATOM 2419 C CA . LEU A 1 320 ? 24.514 -11.133 -29.570 1.00 91.12 320 LEU A CA 1
ATOM 2420 C C . LEU A 1 320 ? 25.775 -11.307 -30.421 1.00 91.12 320 LEU A C 1
ATOM 2422 O O . LEU A 1 320 ? 26.761 -11.911 -29.998 1.00 91.12 320 LEU A O 1
ATOM 2426 N N . LYS A 1 321 ? 25.746 -10.779 -31.641 1.00 94.44 321 LYS A N 1
ATOM 2427 C CA . LYS A 1 321 ? 26.895 -10.793 -32.544 1.00 94.44 321 LYS A CA 1
ATOM 2428 C C . LYS A 1 3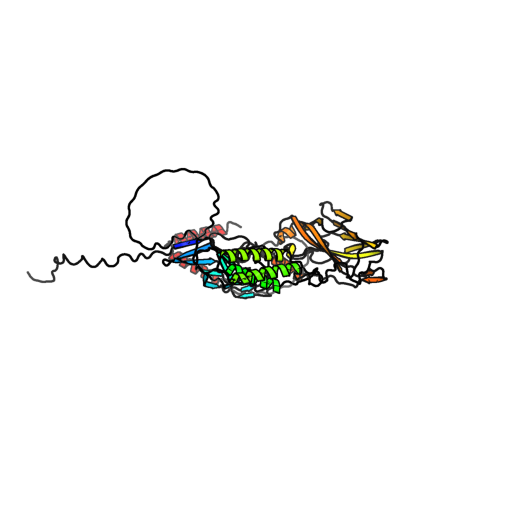21 ? 27.914 -9.740 -32.112 1.00 94.44 321 LYS A C 1
ATOM 2430 O O . LYS A 1 321 ? 27.525 -8.628 -31.758 1.00 94.44 321 LYS A O 1
ATOM 2435 N N . GLU A 1 322 ? 29.203 -10.069 -32.218 1.00 95.88 322 GLU A N 1
ATOM 2436 C CA . GLU A 1 322 ? 30.305 -9.119 -32.016 1.00 95.88 322 GLU A CA 1
ATOM 2437 C C . GLU A 1 322 ? 30.061 -7.816 -32.791 1.00 95.88 322 GLU A C 1
ATOM 2439 O O . GLU A 1 322 ? 29.695 -7.834 -33.973 1.00 95.88 322 GLU A O 1
ATOM 2444 N N . GLY A 1 323 ? 30.263 -6.684 -32.121 1.00 96.38 323 GLY A N 1
ATOM 2445 C CA . GLY A 1 323 ? 30.068 -5.370 -32.711 1.00 96.38 323 GLY A CA 1
ATOM 2446 C C . GLY A 1 323 ? 29.756 -4.287 -31.688 1.00 96.38 323 GLY A C 1
ATOM 2447 O O . GLY A 1 323 ? 29.621 -4.538 -30.491 1.00 96.38 323 GLY A O 1
ATOM 2448 N N . LYS A 1 324 ? 29.630 -3.062 -32.196 1.00 98.00 324 LYS A N 1
ATOM 2449 C CA . LYS A 1 324 ? 29.137 -1.910 -31.446 1.00 98.00 324 LYS A CA 1
ATOM 2450 C C . LYS A 1 324 ? 27.747 -1.543 -31.934 1.00 98.00 324 LYS A C 1
ATOM 2452 O O . LYS A 1 324 ? 27.522 -1.470 -33.142 1.00 98.00 324 LYS A O 1
ATOM 2457 N N . TYR A 1 325 ? 26.848 -1.287 -30.997 1.00 97.69 325 TYR A N 1
ATOM 2458 C CA . TYR A 1 325 ? 25.456 -0.968 -31.265 1.00 97.69 325 TYR A CA 1
ATOM 2459 C C . TYR A 1 325 ? 25.053 0.266 -30.470 1.00 97.69 325 TYR A C 1
ATOM 2461 O O . TYR A 1 325 ? 25.361 0.379 -29.285 1.00 97.69 325 TYR A O 1
ATOM 2469 N N . THR A 1 326 ? 24.329 1.173 -31.113 1.00 98.06 326 THR A N 1
ATOM 2470 C CA . THR A 1 326 ? 23.591 2.216 -30.404 1.00 98.06 326 THR A CA 1
ATOM 2471 C C . THR A 1 326 ? 22.250 1.633 -29.991 1.00 98.06 326 THR A C 1
ATOM 2473 O O . THR A 1 326 ? 21.518 1.126 -30.839 1.00 98.06 326 THR A O 1
ATOM 2476 N N . ILE A 1 327 ? 21.947 1.682 -28.698 1.00 98.12 327 ILE A N 1
ATOM 2477 C CA . ILE A 1 327 ? 20.721 1.131 -28.117 1.00 98.12 327 ILE A CA 1
ATOM 2478 C C . ILE A 1 327 ? 20.059 2.162 -27.206 1.00 98.12 327 ILE A C 1
ATOM 2480 O O . ILE A 1 327 ? 20.645 3.197 -26.882 1.00 98.12 327 ILE A O 1
ATOM 2484 N N . SER A 1 328 ? 18.841 1.865 -26.762 1.00 98.12 328 SER A N 1
ATOM 2485 C CA . SER A 1 328 ? 18.216 2.631 -25.681 1.00 98.12 328 SER A CA 1
ATOM 2486 C C . SER A 1 328 ? 18.490 1.910 -24.367 1.00 98.12 328 SER A C 1
ATOM 2488 O O . SER A 1 328 ? 18.167 0.729 -24.247 1.00 98.12 328 SER A O 1
ATOM 2490 N N . ALA A 1 329 ? 19.093 2.595 -23.403 1.00 98.06 329 ALA A N 1
ATOM 2491 C CA . ALA A 1 329 ? 19.339 2.068 -22.069 1.00 98.06 329 ALA A CA 1
ATOM 2492 C C . ALA A 1 329 ? 18.896 3.102 -21.039 1.00 98.06 329 ALA A C 1
ATOM 2494 O O . ALA A 1 329 ? 19.409 4.220 -21.006 1.00 98.06 329 ALA A O 1
ATOM 2495 N N . ASN A 1 330 ? 17.922 2.747 -20.212 1.00 98.25 330 ASN A N 1
ATOM 2496 C CA . ASN A 1 330 ? 17.297 3.672 -19.282 1.00 98.25 330 ASN A CA 1
ATOM 2497 C C . ASN A 1 330 ? 17.351 3.124 -17.864 1.00 98.25 330 ASN A C 1
ATOM 2499 O O . ASN A 1 330 ? 17.193 1.927 -17.645 1.00 98.25 330 ASN A O 1
ATOM 2503 N N . ILE A 1 331 ? 17.562 4.017 -16.902 1.00 98.06 331 ILE A N 1
ATOM 2504 C CA . ILE A 1 331 ? 17.419 3.706 -15.483 1.00 98.06 331 ILE A CA 1
ATOM 2505 C C . ILE A 1 331 ? 16.345 4.629 -14.939 1.00 98.06 331 ILE A C 1
ATOM 2507 O O . ILE A 1 331 ? 16.417 5.847 -15.127 1.00 98.06 331 ILE A O 1
ATOM 2511 N N . TRP A 1 332 ? 15.334 4.054 -14.304 1.00 97.38 332 TRP A N 1
ATOM 2512 C CA . TRP A 1 332 ? 14.185 4.807 -13.826 1.00 97.38 332 TRP A CA 1
ATOM 2513 C C . TRP A 1 332 ? 13.692 4.298 -12.481 1.00 97.38 332 TRP A C 1
ATOM 2515 O O . TRP A 1 332 ? 13.887 3.135 -12.117 1.00 97.38 332 TRP A O 1
ATOM 2525 N N . PHE A 1 333 ? 13.060 5.203 -11.741 1.00 95.12 333 PHE A N 1
ATOM 2526 C CA . PHE A 1 333 ? 12.443 4.904 -10.459 1.00 95.12 333 PHE A CA 1
ATOM 2527 C C . PHE A 1 333 ? 10.930 4.851 -10.606 1.00 95.12 333 PHE A C 1
ATOM 2529 O O . PHE A 1 333 ? 10.332 5.681 -11.298 1.00 95.12 333 PHE A O 1
ATOM 2536 N N . ASN A 1 334 ? 10.302 3.894 -9.931 1.00 88.00 334 ASN A N 1
ATOM 2537 C CA . ASN A 1 334 ? 8.857 3.799 -9.945 1.00 88.00 334 ASN A CA 1
ATOM 2538 C C . ASN A 1 334 ? 8.233 4.832 -8.994 1.00 88.00 334 ASN A C 1
ATOM 2540 O O . ASN A 1 334 ? 8.691 5.012 -7.862 1.00 88.00 334 ASN A O 1
ATOM 2544 N N . LYS A 1 335 ? 7.185 5.535 -9.427 1.00 83.81 335 LYS A N 1
ATOM 2545 C CA . LYS A 1 335 ? 6.567 6.602 -8.624 1.00 83.81 335 LYS A CA 1
ATOM 2546 C C . LYS A 1 335 ? 5.968 6.083 -7.320 1.00 83.81 335 LYS A C 1
ATOM 2548 O O . LYS A 1 335 ? 6.019 6.787 -6.315 1.00 83.81 335 LYS A O 1
ATOM 2553 N N . GLU A 1 336 ? 5.445 4.855 -7.319 1.00 84.00 336 GLU A N 1
ATOM 2554 C CA . GLU A 1 336 ? 4.896 4.222 -6.119 1.00 84.00 336 GLU A CA 1
ATOM 2555 C C . GLU A 1 336 ? 5.977 3.954 -5.064 1.00 84.00 336 GLU A C 1
ATOM 2557 O O . GLU A 1 336 ? 5.685 4.038 -3.874 1.00 84.00 336 GLU A O 1
ATOM 2562 N N . ASP A 1 337 ? 7.220 3.707 -5.487 1.00 83.31 337 ASP A N 1
ATOM 2563 C CA . ASP A 1 337 ? 8.345 3.434 -4.584 1.00 83.31 337 ASP A CA 1
ATOM 2564 C C . ASP A 1 337 ? 9.024 4.721 -4.094 1.00 83.31 337 ASP A C 1
ATOM 2566 O O . ASP A 1 337 ? 9.546 4.777 -2.984 1.00 83.31 337 ASP A O 1
ATOM 2570 N N . THR A 1 338 ? 9.021 5.771 -4.920 1.00 82.75 338 THR A N 1
ATOM 2571 C CA . THR A 1 338 ? 9.682 7.051 -4.604 1.00 82.75 338 THR A CA 1
ATOM 2572 C C . THR A 1 338 ? 8.780 8.042 -3.887 1.00 82.75 338 THR A C 1
ATOM 2574 O O . THR A 1 338 ? 9.265 8.985 -3.265 1.00 82.75 338 THR A O 1
ATOM 2577 N N . GLY A 1 339 ? 7.461 7.896 -4.027 1.00 78.81 339 GLY A N 1
ATOM 2578 C CA . GLY A 1 339 ? 6.535 8.947 -3.639 1.00 78.81 339 GLY A CA 1
ATOM 2579 C C . GLY A 1 339 ? 6.776 10.232 -4.436 1.00 78.81 339 GLY A C 1
ATOM 2580 O O . GLY A 1 339 ? 6.642 11.314 -3.875 1.00 78.81 339 GLY A O 1
ATOM 2581 N N . LEU A 1 340 ? 7.135 10.146 -5.719 1.00 80.62 340 LEU A N 1
ATOM 2582 C CA . LEU A 1 340 ? 7.132 11.266 -6.668 1.00 80.62 340 LEU A CA 1
ATOM 2583 C C . LEU A 1 340 ? 5.841 11.248 -7.510 1.00 80.62 340 LEU A C 1
ATOM 2585 O O . LEU A 1 340 ? 5.146 10.237 -7.555 1.00 80.62 340 LEU A O 1
ATOM 2589 N N . PRO A 1 341 ? 5.458 12.356 -8.171 1.00 74.44 341 PRO A N 1
ATOM 2590 C CA . PRO A 1 341 ? 4.256 12.382 -9.016 1.00 74.44 341 PRO A CA 1
ATOM 2591 C C . PRO A 1 341 ? 4.395 11.576 -10.323 1.00 74.44 341 PRO A C 1
ATOM 2593 O O . PRO A 1 341 ? 3.390 11.205 -10.926 1.00 74.44 341 PRO A O 1
ATOM 2596 N N . LEU A 1 342 ? 5.625 11.312 -10.773 1.00 83.44 342 LEU A N 1
ATOM 2597 C CA . LEU A 1 342 ? 5.960 10.661 -12.045 1.00 83.44 342 LEU A CA 1
ATOM 2598 C C . LEU A 1 342 ? 7.092 9.648 -11.841 1.00 83.44 342 LEU A C 1
ATOM 2600 O O . LEU A 1 342 ? 7.719 9.664 -10.786 1.00 83.44 342 LEU A O 1
ATOM 2604 N N . ASN A 1 343 ? 7.359 8.814 -12.854 1.00 92.31 343 ASN A N 1
ATOM 2605 C CA . ASN A 1 343 ? 8.496 7.886 -12.889 1.00 92.31 343 ASN A CA 1
ATOM 2606 C C . ASN A 1 343 ? 9.735 8.607 -13.457 1.00 92.31 343 ASN A C 1
ATOM 2608 O O . ASN A 1 343 ? 9.874 8.696 -14.682 1.00 92.31 343 ASN A O 1
ATOM 2612 N N . PRO A 1 344 ? 10.620 9.183 -12.625 1.00 93.50 344 PRO A N 1
ATOM 2613 C CA . PRO A 1 344 ? 11.827 9.837 -13.117 1.00 93.50 344 PRO A CA 1
ATOM 2614 C C . PRO A 1 344 ? 12.797 8.837 -13.761 1.00 93.50 344 PRO A C 1
ATOM 2616 O O . PRO A 1 344 ? 13.128 7.803 -13.184 1.00 93.50 344 PRO A O 1
ATOM 2619 N N . HIS A 1 345 ? 13.307 9.200 -14.931 1.00 97.56 345 HIS A N 1
ATOM 2620 C CA . HIS A 1 345 ? 14.372 8.520 -15.651 1.00 97.56 345 HIS A CA 1
ATOM 2621 C C . HIS A 1 345 ? 15.674 9.294 -15.444 1.00 97.56 345 HIS A C 1
ATOM 2623 O O . HIS A 1 345 ? 15.809 10.424 -15.915 1.00 97.56 345 HIS A O 1
ATOM 2629 N N . ILE A 1 346 ? 16.655 8.697 -14.760 1.00 97.75 346 ILE A N 1
ATOM 2630 C CA . ILE A 1 346 ? 17.938 9.370 -14.482 1.00 97.75 346 ILE A CA 1
ATOM 2631 C C . ILE A 1 346 ? 18.807 9.547 -15.739 1.00 97.75 346 ILE A C 1
ATOM 2633 O O . ILE A 1 346 ? 19.775 10.305 -15.749 1.00 97.75 346 ILE A O 1
ATOM 2637 N N . THR A 1 347 ? 18.435 8.857 -16.813 1.00 97.88 347 THR A N 1
ATOM 2638 C CA . THR A 1 347 ? 19.031 8.926 -18.149 1.00 97.88 347 THR A CA 1
ATOM 2639 C C . THR A 1 347 ? 18.397 10.003 -19.037 1.00 97.88 347 THR A C 1
ATOM 2641 O O . THR A 1 347 ? 18.784 10.119 -20.198 1.00 97.88 347 THR A O 1
ATOM 2644 N N . ASN A 1 348 ? 17.431 10.778 -18.526 1.00 94.94 348 ASN A N 1
ATOM 2645 C CA . ASN A 1 348 ? 16.722 11.824 -19.262 1.00 94.94 348 ASN A CA 1
ATOM 2646 C C . ASN A 1 348 ? 16.997 13.213 -18.664 1.00 94.94 348 ASN A C 1
ATOM 2648 O O . ASN A 1 348 ? 16.737 13.462 -17.487 1.00 94.94 348 ASN A O 1
ATOM 2652 N N . ASP A 1 349 ? 17.496 14.129 -19.492 1.00 91.88 349 ASP A N 1
ATOM 2653 C CA . ASP A 1 349 ? 17.807 15.509 -19.120 1.00 91.88 349 ASP A CA 1
ATOM 2654 C C . ASP A 1 349 ? 16.619 16.469 -19.284 1.00 91.88 349 ASP A C 1
ATOM 2656 O O . ASP A 1 349 ? 16.692 17.621 -18.868 1.00 91.88 349 ASP A O 1
ATOM 2660 N N . THR A 1 350 ? 15.508 16.033 -19.871 1.00 85.19 350 THR A N 1
ATOM 2661 C CA . THR A 1 350 ? 14.318 16.852 -20.110 1.00 85.19 350 THR A CA 1
ATOM 2662 C C . THR A 1 350 ? 13.461 16.933 -18.849 1.00 85.19 350 THR A C 1
ATOM 2664 O O . THR A 1 350 ? 13.334 15.963 -18.112 1.00 85.19 350 THR A O 1
ATOM 2667 N N . PHE A 1 351 ? 12.851 18.092 -18.575 1.00 78.69 351 PHE A N 1
ATOM 2668 C CA . PHE A 1 351 ? 11.937 18.259 -17.440 1.00 78.69 351 PHE A CA 1
ATOM 2669 C C . PHE A 1 351 ? 10.467 18.325 -17.900 1.00 78.69 351 PHE A C 1
ATOM 2671 O O . PHE A 1 351 ? 10.173 19.152 -18.766 1.00 78.69 351 PHE A O 1
ATOM 2678 N N . PRO A 1 352 ? 9.539 17.558 -17.289 1.00 84.62 352 PRO A N 1
ATOM 2679 C CA . PRO A 1 352 ? 9.790 16.509 -16.293 1.00 84.62 352 PRO A CA 1
ATOM 2680 C C . PRO A 1 352 ? 10.497 15.282 -16.916 1.00 84.62 352 PRO A C 1
ATOM 2682 O O . PRO A 1 352 ? 10.176 14.923 -18.051 1.00 84.62 352 PRO A O 1
ATOM 2685 N N . PRO A 1 353 ? 11.422 14.606 -16.200 1.00 88.38 353 PRO A N 1
ATOM 2686 C CA . PRO A 1 353 ? 12.219 13.497 -16.747 1.00 88.38 353 PRO A CA 1
ATOM 2687 C C . PRO A 1 353 ? 11.436 12.181 -16.738 1.00 88.38 353 PRO A C 1
ATOM 2689 O O . PRO A 1 353 ? 11.862 11.186 -16.173 1.00 88.38 353 PRO A O 1
ATOM 2692 N N . MET A 1 354 ? 10.234 12.184 -17.301 1.00 81.00 354 MET A N 1
ATOM 2693 C CA . MET A 1 354 ? 9.252 11.103 -17.155 1.00 81.00 354 MET A CA 1
ATOM 2694 C C . MET A 1 354 ? 9.371 9.989 -18.194 1.00 81.00 354 MET A C 1
ATOM 2696 O O . MET A 1 354 ? 8.781 8.928 -18.021 1.00 81.00 354 MET A O 1
ATOM 2700 N N . ASN A 1 355 ? 10.085 10.259 -19.286 1.00 88.44 355 ASN A N 1
ATOM 2701 C CA . ASN A 1 355 ? 10.104 9.402 -20.462 1.00 88.44 355 ASN A CA 1
ATOM 2702 C C . ASN A 1 355 ? 11.458 8.704 -20.625 1.00 88.44 355 ASN A C 1
ATOM 2704 O O . ASN A 1 355 ? 12.492 9.318 -20.342 1.00 88.44 355 ASN A O 1
ATOM 2708 N N . PRO A 1 356 ? 11.481 7.469 -21.144 1.00 94.31 356 PRO A N 1
ATOM 2709 C CA . PRO A 1 356 ? 12.720 6.831 -21.562 1.00 94.31 356 PRO A CA 1
ATOM 2710 C C . PRO A 1 356 ? 13.340 7.575 -22.752 1.00 94.31 356 PRO A C 1
ATOM 2712 O O . PRO A 1 356 ? 12.643 8.156 -23.586 1.00 94.31 356 PRO A O 1
ATOM 2715 N N . VAL A 1 357 ? 14.668 7.539 -22.855 1.00 95.38 357 VAL A N 1
ATOM 2716 C CA . VAL A 1 357 ? 15.418 8.135 -23.966 1.00 95.38 357 VAL A CA 1
ATOM 2717 C C . VAL A 1 357 ? 15.799 7.047 -24.962 1.00 95.38 357 VAL A C 1
ATOM 2719 O O . VAL A 1 357 ? 16.291 5.983 -24.583 1.00 95.38 357 VAL A O 1
ATOM 2722 N N . ALA A 1 358 ? 15.561 7.313 -26.246 1.00 94.38 358 ALA A N 1
ATOM 2723 C CA . ALA A 1 358 ? 15.958 6.422 -27.328 1.00 94.38 358 ALA A CA 1
ATOM 2724 C C . ALA A 1 358 ? 17.432 6.614 -27.701 1.00 94.38 358 ALA A C 1
ATOM 2726 O O . ALA A 1 358 ? 17.906 7.747 -27.756 1.00 94.38 358 ALA A O 1
ATOM 2727 N N . ASN A 1 359 ? 18.118 5.527 -28.068 1.00 96.19 359 ASN A N 1
ATOM 2728 C CA . ASN A 1 359 ? 19.454 5.558 -28.684 1.00 96.19 359 ASN A CA 1
ATOM 2729 C C . ASN A 1 359 ? 20.508 6.335 -27.871 1.00 96.19 359 ASN A C 1
ATOM 2731 O O . ASN A 1 359 ? 21.387 6.981 -28.441 1.00 96.19 359 ASN A O 1
ATOM 2735 N N . ASN A 1 360 ? 20.399 6.307 -26.545 1.00 97.75 360 ASN A N 1
ATOM 2736 C CA . ASN A 1 360 ? 21.237 7.083 -25.635 1.00 97.75 360 ASN A CA 1
ATOM 2737 C C . ASN A 1 360 ? 22.489 6.336 -25.150 1.00 97.75 360 ASN A C 1
ATOM 2739 O O . ASN A 1 360 ? 23.306 6.944 -24.467 1.00 97.75 360 ASN A O 1
ATOM 2743 N N . ALA A 1 361 ? 22.649 5.049 -25.468 1.00 98.38 361 ALA A N 1
ATOM 2744 C CA . ALA A 1 361 ? 23.733 4.221 -24.945 1.00 98.38 361 ALA A CA 1
ATOM 2745 C C . ALA A 1 361 ? 24.494 3.463 -26.042 1.00 98.38 361 ALA A C 1
ATOM 2747 O O . ALA A 1 361 ? 23.942 3.127 -27.094 1.00 98.38 361 ALA A O 1
ATOM 2748 N N . GLU A 1 362 ? 25.767 3.161 -25.772 1.00 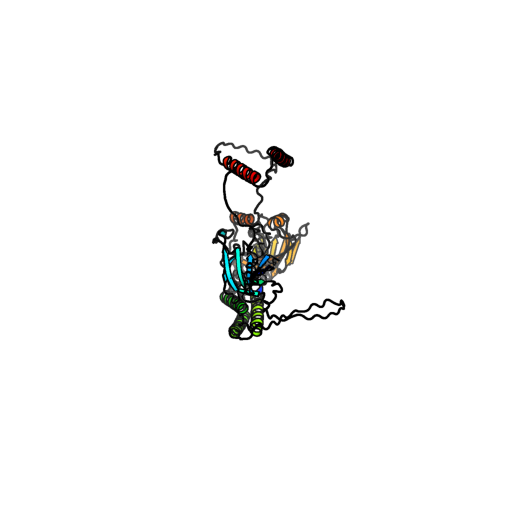98.56 362 GLU A N 1
ATOM 2749 C CA . GLU A 1 362 ? 26.613 2.320 -26.628 1.00 98.56 362 GLU A CA 1
ATOM 2750 C C . GLU A 1 362 ? 26.792 0.941 -25.986 1.00 98.56 362 GLU A C 1
ATOM 2752 O O . GLU A 1 362 ? 27.394 0.804 -24.921 1.00 98.56 362 GLU A O 1
ATOM 2757 N N . LEU A 1 363 ? 26.294 -0.093 -26.659 1.00 98.38 363 LEU A N 1
ATOM 2758 C CA . LEU A 1 363 ? 26.527 -1.495 -26.338 1.00 98.38 363 LEU A CA 1
ATOM 2759 C C . LEU A 1 363 ? 27.719 -2.002 -27.155 1.00 98.38 363 LEU A C 1
ATOM 2761 O O . LEU A 1 363 ? 27.740 -1.876 -28.378 1.00 98.38 363 LEU A O 1
ATOM 2765 N N . THR A 1 364 ? 28.689 -2.629 -26.501 1.00 97.56 364 THR A N 1
ATOM 2766 C CA . THR A 1 364 ? 29.802 -3.327 -27.153 1.00 97.56 364 THR A CA 1
ATOM 2767 C C . THR A 1 364 ? 29.726 -4.812 -26.831 1.00 97.56 364 THR A C 1
ATOM 2769 O O . THR A 1 364 ? 29.732 -5.190 -25.663 1.00 97.56 364 THR A O 1
ATOM 2772 N N . VAL A 1 365 ? 29.700 -5.641 -27.872 1.00 95.38 365 VAL A N 1
ATOM 2773 C CA . VAL A 1 365 ? 29.843 -7.098 -27.798 1.00 95.38 365 VAL A CA 1
ATOM 2774 C C . VAL A 1 365 ? 31.237 -7.445 -28.312 1.00 95.38 365 VAL A C 1
ATOM 2776 O O . VAL A 1 365 ? 31.547 -7.170 -29.473 1.00 95.38 365 VAL A O 1
ATOM 2779 N N . ALA A 1 366 ? 32.087 -8.012 -27.462 1.00 87.19 366 ALA A N 1
ATOM 2780 C CA . ALA A 1 366 ? 33.442 -8.418 -27.820 1.00 87.19 366 ALA A CA 1
ATOM 2781 C C . ALA A 1 366 ? 33.467 -9.778 -28.544 1.00 87.19 366 ALA A C 1
ATOM 2783 O O . ALA A 1 366 ? 32.495 -10.534 -28.521 1.00 87.19 366 ALA A O 1
ATOM 2784 N N . ALA A 1 367 ? 34.607 -10.116 -29.154 1.00 89.62 367 ALA A N 1
ATOM 2785 C CA . ALA A 1 367 ? 34.804 -11.370 -29.891 1.00 89.62 367 ALA A CA 1
ATOM 2786 C C . ALA A 1 367 ? 34.552 -12.641 -29.056 1.00 89.62 367 ALA A C 1
ATOM 2788 O O . ALA A 1 367 ? 34.182 -13.682 -29.596 1.00 89.62 367 ALA A O 1
ATOM 2789 N N . ASP A 1 368 ? 34.743 -12.576 -27.736 1.00 80.38 368 ASP A N 1
ATOM 2790 C CA . ASP A 1 368 ? 34.482 -13.686 -26.811 1.00 80.38 368 ASP A CA 1
ATOM 2791 C C . ASP A 1 368 ? 33.009 -13.787 -26.361 1.00 80.38 368 ASP A C 1
ATOM 2793 O O . ASP A 1 368 ? 32.649 -14.692 -25.593 1.00 80.38 368 ASP A O 1
ATOM 2797 N N . GLY A 1 369 ? 32.161 -12.878 -26.852 1.00 81.75 369 GLY A N 1
ATOM 2798 C CA . GLY A 1 369 ? 30.747 -12.747 -26.518 1.00 81.75 369 GLY A CA 1
ATOM 2799 C C . GLY A 1 369 ? 30.468 -11.966 -25.233 1.00 81.75 369 GLY A C 1
ATOM 2800 O O . GLY A 1 369 ? 29.314 -11.924 -24.815 1.00 81.75 369 GLY A O 1
ATOM 2801 N N . SER A 1 370 ? 31.484 -11.383 -24.583 1.00 81.19 370 SER A N 1
ATOM 2802 C CA . SER A 1 370 ? 31.266 -10.488 -23.442 1.00 81.19 370 SER A CA 1
ATOM 2803 C C . SER A 1 370 ? 30.623 -9.175 -23.887 1.00 81.19 370 SER A C 1
ATOM 2805 O O . SER A 1 370 ? 30.905 -8.659 -24.971 1.00 81.19 370 SER A O 1
ATOM 2807 N N . VAL A 1 371 ? 29.728 -8.646 -23.058 1.00 91.62 371 VAL A N 1
ATOM 2808 C CA . VAL A 1 371 ? 28.871 -7.511 -23.377 1.00 91.62 371 VAL A CA 1
ATOM 2809 C C . VAL A 1 371 ? 29.048 -6.430 -22.322 1.00 91.62 371 VAL A C 1
ATOM 2811 O O . VAL A 1 371 ? 28.851 -6.661 -21.133 1.00 91.62 371 VAL A O 1
ATOM 2814 N N . THR A 1 372 ? 29.372 -5.222 -22.767 1.00 93.56 372 THR A N 1
ATOM 2815 C CA . THR A 1 372 ? 29.419 -4.028 -21.916 1.00 93.56 372 THR A CA 1
ATOM 2816 C C . THR A 1 372 ? 28.537 -2.941 -22.497 1.00 93.56 372 THR A C 1
ATOM 2818 O O . THR A 1 372 ? 28.484 -2.793 -23.718 1.00 93.56 372 THR A O 1
ATOM 2821 N N . VAL A 1 373 ? 27.905 -2.139 -21.649 1.00 98.31 373 VAL A N 1
ATOM 2822 C CA . VAL A 1 373 ? 27.106 -0.986 -22.078 1.00 98.31 373 VAL A CA 1
ATOM 2823 C C . VAL A 1 373 ? 27.544 0.274 -21.345 1.00 98.31 373 VAL A C 1
ATOM 2825 O O . VAL A 1 373 ? 27.740 0.253 -20.131 1.00 98.31 373 VAL A O 1
ATOM 2828 N N . VAL A 1 374 ? 27.708 1.361 -22.095 1.00 98.56 374 VAL A N 1
ATOM 2829 C CA . VAL A 1 374 ? 28.019 2.698 -21.578 1.00 98.56 374 VAL A CA 1
ATOM 2830 C C . VAL A 1 374 ? 26.744 3.532 -21.591 1.00 98.56 374 VAL A C 1
ATOM 2832 O O . VAL A 1 374 ? 26.107 3.659 -22.639 1.00 98.56 374 VAL A O 1
ATOM 2835 N N . ILE A 1 375 ? 26.363 4.070 -20.431 1.00 97.94 375 ILE A N 1
ATOM 2836 C CA . ILE A 1 375 ? 25.065 4.715 -20.204 1.00 97.94 375 ILE A CA 1
ATOM 2837 C C . ILE A 1 375 ? 25.286 6.101 -19.586 1.00 97.94 375 ILE A C 1
ATOM 2839 O O . ILE A 1 375 ? 25.913 6.192 -18.525 1.00 97.94 375 ILE A O 1
ATOM 2843 N N . PRO A 1 376 ? 24.752 7.174 -20.192 1.00 97.88 376 PRO A N 1
ATOM 2844 C CA . PRO A 1 376 ? 24.834 8.514 -19.630 1.00 97.88 376 PRO A CA 1
ATOM 2845 C C . PRO A 1 376 ? 23.795 8.714 -18.515 1.00 97.88 376 PRO A C 1
ATOM 2847 O O . PRO A 1 376 ? 22.629 8.349 -18.664 1.00 97.88 376 PRO A O 1
ATOM 2850 N N . ILE A 1 377 ? 24.206 9.342 -17.413 1.00 98.12 377 ILE A N 1
ATOM 2851 C CA . ILE A 1 377 ? 23.334 9.776 -16.315 1.00 98.12 377 ILE A CA 1
ATOM 2852 C C . ILE A 1 377 ? 23.245 11.302 -16.386 1.00 98.12 377 ILE A C 1
ATOM 2854 O O . ILE A 1 377 ? 24.195 12.007 -16.055 1.00 98.12 377 ILE A O 1
ATOM 2858 N N . VAL A 1 378 ? 22.126 11.808 -16.906 1.00 97.06 378 VAL A N 1
ATOM 2859 C CA . VAL A 1 378 ? 21.998 13.205 -17.375 1.00 97.06 378 VAL A CA 1
ATOM 2860 C C . VAL A 1 378 ? 20.812 13.950 -16.773 1.00 97.06 378 VAL A C 1
ATOM 2862 O O . VAL A 1 378 ? 20.505 15.067 -17.184 1.00 97.06 378 VAL A O 1
ATOM 2865 N N . ILE A 1 379 ? 20.139 13.357 -15.787 1.00 95.12 379 ILE A N 1
ATOM 2866 C CA . ILE A 1 379 ? 19.083 14.044 -15.048 1.00 95.12 379 ILE A CA 1
ATOM 2867 C C . ILE A 1 379 ? 19.585 15.360 -14.452 1.00 95.12 379 ILE A C 1
ATOM 2869 O O . ILE A 1 379 ? 20.689 15.449 -13.920 1.00 95.12 379 ILE A O 1
ATOM 2873 N N . GLN A 1 380 ? 18.765 16.405 -14.570 1.00 87.50 380 GLN A N 1
ATOM 2874 C CA . GLN A 1 380 ? 19.150 17.741 -14.126 1.00 87.50 380 GLN A CA 1
ATOM 2875 C C . GLN A 1 380 ? 19.322 17.777 -12.602 1.00 87.50 380 GLN A C 1
ATOM 2877 O O . GLN A 1 380 ? 18.404 17.393 -11.877 1.00 87.50 380 GLN A O 1
ATOM 2882 N N . ASP A 1 381 ? 20.414 18.379 -12.121 1.00 88.25 381 ASP A N 1
ATOM 2883 C CA . ASP A 1 381 ? 20.722 18.539 -10.689 1.00 88.25 381 ASP A CA 1
ATOM 2884 C C . ASP A 1 381 ? 19.585 19.186 -9.886 1.00 88.25 381 ASP A C 1
ATOM 2886 O O . ASP A 1 381 ? 19.375 18.862 -8.719 1.00 88.25 381 ASP A O 1
ATOM 2890 N N . LYS A 1 382 ? 18.809 20.082 -10.514 1.00 81.06 382 LYS A N 1
ATOM 2891 C CA . LYS A 1 382 ? 17.638 20.713 -9.885 1.00 81.06 382 LYS A CA 1
ATOM 2892 C C . LYS A 1 382 ? 16.532 19.707 -9.541 1.00 81.06 382 LYS A C 1
ATOM 2894 O O . LYS A 1 382 ? 15.708 19.996 -8.681 1.00 81.06 382 LYS A O 1
ATOM 2899 N N . VAL A 1 383 ? 16.504 18.556 -10.213 1.00 86.25 383 VAL A N 1
ATOM 2900 C CA . VAL A 1 383 ? 15.587 17.442 -9.949 1.00 86.25 383 VAL A CA 1
ATOM 2901 C C . VAL A 1 383 ? 16.235 16.462 -8.980 1.00 86.25 383 VAL A C 1
ATOM 2903 O O . VAL A 1 383 ? 15.713 16.250 -7.892 1.00 86.25 383 VAL A O 1
ATOM 2906 N N . MET A 1 384 ? 17.371 15.875 -9.348 1.00 93.12 384 MET A N 1
ATOM 2907 C CA . MET A 1 384 ? 18.138 14.985 -8.478 1.00 93.12 384 MET A CA 1
ATOM 2908 C C . MET A 1 384 ? 19.548 14.776 -9.022 1.00 93.12 384 MET A C 1
ATOM 2910 O O . MET A 1 384 ? 19.788 14.903 -10.216 1.00 93.12 384 MET A O 1
ATOM 2914 N N . THR A 1 385 ? 20.461 14.399 -8.134 1.00 95.94 385 THR A N 1
ATOM 2915 C CA . THR A 1 385 ? 21.824 13.968 -8.451 1.00 95.94 385 THR A CA 1
ATOM 2916 C C . THR A 1 385 ? 22.021 12.540 -7.970 1.00 95.94 385 THR A C 1
ATOM 2918 O O . THR A 1 385 ? 21.649 12.209 -6.844 1.00 95.94 385 THR A O 1
ATOM 2921 N N . VAL A 1 386 ? 22.612 11.691 -8.806 1.00 97.81 386 VAL A N 1
ATOM 2922 C CA . VAL A 1 386 ? 22.876 10.289 -8.461 1.00 97.81 386 VAL A CA 1
ATOM 2923 C C . VAL A 1 386 ? 24.248 10.187 -7.806 1.00 97.81 386 VAL A C 1
ATOM 2925 O O . VAL A 1 386 ? 25.235 10.697 -8.336 1.00 97.81 386 VAL A O 1
ATOM 2928 N N . ARG A 1 387 ? 24.311 9.560 -6.633 1.00 96.62 387 ARG A N 1
ATOM 2929 C CA . ARG A 1 387 ? 25.525 9.427 -5.815 1.00 96.62 387 ARG A CA 1
ATOM 2930 C C . ARG A 1 387 ? 26.114 8.030 -5.875 1.00 96.62 387 ARG A C 1
ATOM 2932 O O . ARG A 1 387 ? 27.334 7.889 -5.864 1.00 96.62 387 ARG A O 1
ATOM 2939 N N . LYS A 1 388 ? 25.259 7.017 -5.979 1.00 96.12 388 LYS A N 1
ATOM 2940 C CA . LYS A 1 388 ? 25.665 5.616 -6.049 1.00 96.12 388 LYS A CA 1
ATOM 2941 C C . LYS A 1 388 ? 24.644 4.806 -6.832 1.00 96.12 388 LYS A C 1
ATOM 2943 O O . LYS A 1 388 ? 23.460 5.121 -6.780 1.00 96.12 388 LYS A O 1
ATOM 2948 N N . ILE A 1 389 ? 25.102 3.761 -7.515 1.00 92.56 389 ILE A N 1
ATOM 2949 C CA . ILE A 1 389 ? 24.254 2.718 -8.096 1.00 92.56 389 ILE A CA 1
ATOM 2950 C C . ILE A 1 389 ? 24.756 1.370 -7.576 1.00 92.56 389 ILE A C 1
ATOM 2952 O O . ILE A 1 389 ? 25.938 1.060 -7.703 1.00 92.56 389 ILE A O 1
ATOM 2956 N N . ASP A 1 390 ? 23.854 0.583 -7.000 1.00 86.31 390 ASP A N 1
ATOM 2957 C CA . ASP A 1 390 ? 24.109 -0.758 -6.473 1.00 86.31 390 ASP A CA 1
ATOM 2958 C C . ASP A 1 390 ? 23.251 -1.798 -7.206 1.00 86.31 390 ASP A C 1
ATOM 2960 O O . ASP A 1 390 ? 22.203 -1.486 -7.767 1.00 86.31 390 ASP A O 1
ATOM 2964 N N . GLY A 1 391 ? 23.685 -3.060 -7.197 1.00 76.19 391 GLY A N 1
ATOM 2965 C CA . GLY A 1 391 ? 22.968 -4.170 -7.844 1.00 76.19 391 GLY A CA 1
ATOM 2966 C C . GLY A 1 391 ? 23.320 -4.393 -9.319 1.00 76.19 391 GLY A C 1
ATOM 2967 O O . GLY A 1 391 ? 22.877 -5.377 -9.903 1.00 76.19 391 GLY A O 1
ATOM 2968 N N . LEU A 1 392 ? 24.173 -3.544 -9.903 1.00 83.62 392 LEU A N 1
ATOM 2969 C CA . LEU A 1 392 ? 24.764 -3.737 -11.230 1.00 83.62 392 LEU A CA 1
ATOM 2970 C C . LEU A 1 392 ? 26.260 -4.052 -11.119 1.00 83.62 392 LEU A C 1
ATOM 2972 O O . LEU A 1 392 ? 26.946 -3.571 -10.218 1.00 83.62 392 LEU A O 1
ATOM 2976 N N . ASN A 1 393 ? 26.787 -4.826 -12.068 1.00 83.69 393 ASN A N 1
ATOM 2977 C CA . ASN A 1 393 ? 28.223 -5.077 -12.176 1.00 83.69 393 ASN A CA 1
ATOM 2978 C C . ASN A 1 393 ? 28.900 -3.909 -12.914 1.00 83.69 393 ASN A C 1
ATOM 2980 O O . ASN A 1 393 ? 28.981 -3.892 -14.143 1.00 83.69 393 ASN A O 1
ATOM 2984 N N . LEU A 1 394 ? 29.321 -2.889 -12.164 1.00 87.94 394 LEU A N 1
ATOM 2985 C CA . LEU A 1 394 ? 29.930 -1.682 -12.721 1.00 87.94 394 LEU A CA 1
ATOM 2986 C C . LEU A 1 394 ? 31.416 -1.905 -13.018 1.00 87.94 394 LEU A C 1
ATOM 2988 O O . LEU A 1 394 ? 32.206 -2.212 -12.127 1.00 87.94 394 LEU A O 1
ATOM 2992 N N . LYS A 1 395 ? 31.802 -1.699 -14.277 1.00 87.38 395 LYS A N 1
ATOM 2993 C CA . LYS A 1 395 ? 33.200 -1.721 -14.722 1.00 87.38 395 LYS A CA 1
ATOM 2994 C C . LYS A 1 395 ? 33.869 -0.358 -14.575 1.00 87.38 395 LYS A C 1
ATOM 2996 O O . LYS A 1 395 ? 35.063 -0.294 -14.294 1.00 87.38 395 LYS A O 1
ATOM 3001 N N . ASP A 1 396 ? 33.106 0.706 -14.803 1.00 95.75 396 ASP A N 1
ATOM 3002 C CA . ASP A 1 396 ? 33.559 2.087 -14.663 1.00 95.75 396 ASP A CA 1
ATOM 3003 C C . ASP A 1 396 ? 32.392 2.993 -14.251 1.00 95.75 396 ASP A C 1
ATOM 3005 O O . ASP A 1 396 ? 31.234 2.723 -14.582 1.00 95.75 396 ASP A O 1
ATOM 3009 N N . GLN A 1 397 ? 32.708 4.072 -13.543 1.00 96.56 397 GLN A N 1
ATOM 3010 C CA . GLN A 1 397 ? 31.763 5.100 -13.119 1.00 96.56 397 GLN A CA 1
ATOM 3011 C C . GLN A 1 397 ? 32.460 6.456 -13.182 1.00 96.56 397 GLN A C 1
ATOM 3013 O O . GLN A 1 397 ? 33.425 6.704 -12.458 1.00 96.56 397 GLN A O 1
ATOM 3018 N N . LYS A 1 398 ? 31.928 7.362 -14.000 1.00 97.62 398 LYS A N 1
ATOM 3019 C CA . LYS A 1 398 ? 32.410 8.740 -14.085 1.00 97.62 398 LYS A CA 1
ATOM 3020 C C . LYS A 1 398 ? 31.540 9.645 -13.236 1.00 97.62 398 LYS A C 1
ATOM 3022 O O . LYS A 1 398 ? 30.317 9.507 -13.203 1.00 97.62 398 LYS A O 1
ATOM 3027 N N . THR A 1 399 ? 32.185 10.594 -12.574 1.00 96.81 399 THR A N 1
ATOM 3028 C CA . THR A 1 399 ? 31.516 11.648 -11.817 1.00 96.81 399 THR A CA 1
ATOM 3029 C C . THR A 1 399 ? 31.865 13.010 -12.394 1.00 96.81 399 THR A C 1
ATOM 3031 O O . THR A 1 399 ? 32.978 13.217 -12.876 1.00 96.81 399 THR A O 1
ATOM 3034 N N . ASN A 1 400 ? 30.927 13.948 -12.327 1.00 92.38 400 ASN A N 1
ATOM 3035 C CA . ASN A 1 400 ? 31.191 15.354 -12.617 1.00 92.38 400 ASN A CA 1
ATOM 3036 C C . ASN A 1 400 ? 31.900 16.049 -11.432 1.00 92.38 400 ASN A C 1
ATOM 3038 O O . ASN A 1 400 ? 32.153 15.443 -10.387 1.00 92.38 400 ASN A O 1
ATOM 3042 N N . ASP A 1 401 ? 32.179 17.346 -11.580 1.00 88.69 401 ASP A N 1
ATOM 3043 C CA . ASP A 1 401 ? 32.874 18.153 -10.565 1.00 88.69 401 ASP A CA 1
ATOM 3044 C C . ASP A 1 401 ? 32.103 18.276 -9.235 1.00 88.69 401 ASP A C 1
ATOM 3046 O O . ASP A 1 401 ? 32.705 18.543 -8.196 1.00 88.69 401 ASP A O 1
ATOM 3050 N N . SER A 1 402 ? 30.780 18.060 -9.237 1.00 84.94 402 SER A N 1
ATOM 3051 C CA . SER A 1 402 ? 29.947 18.051 -8.024 1.00 84.94 402 SER A CA 1
ATOM 3052 C C . SER A 1 402 ? 29.886 16.675 -7.346 1.00 84.94 402 SER A C 1
ATOM 3054 O O . SER A 1 402 ? 29.167 16.493 -6.355 1.00 84.94 402 SER A O 1
ATOM 3056 N N . GLY A 1 403 ? 30.635 15.696 -7.867 1.00 90.69 403 GLY A N 1
ATOM 3057 C CA . GLY A 1 403 ? 30.655 14.318 -7.386 1.00 90.69 403 GLY A CA 1
ATOM 3058 C C . GLY A 1 403 ? 29.376 13.541 -7.701 1.00 90.69 403 GLY A C 1
ATOM 3059 O O . GLY A 1 403 ? 29.114 12.533 -7.050 1.00 90.69 403 GLY A O 1
ATOM 3060 N N . ALA A 1 404 ? 28.542 14.021 -8.629 1.00 95.00 404 ALA A N 1
ATOM 3061 C CA . ALA A 1 404 ? 27.389 13.278 -9.124 1.00 95.00 404 ALA A CA 1
ATOM 3062 C C . ALA A 1 404 ? 27.818 12.354 -10.267 1.00 95.00 404 ALA A C 1
ATOM 3064 O O . ALA A 1 404 ? 28.650 12.730 -11.095 1.00 95.00 404 ALA A O 1
ATOM 3065 N N . ILE A 1 405 ? 27.254 11.149 -10.314 1.00 98.12 405 ILE A N 1
ATOM 3066 C CA . ILE A 1 405 ? 27.494 10.190 -11.393 1.00 98.12 405 ILE A CA 1
ATOM 3067 C C . ILE A 1 405 ? 26.961 10.777 -12.702 1.00 98.12 405 ILE A C 1
ATOM 3069 O O . ILE A 1 405 ? 25.802 11.175 -12.765 1.00 98.12 405 ILE A O 1
ATOM 3073 N N . SER A 1 406 ? 27.806 10.813 -13.733 1.00 97.75 406 SER A N 1
ATOM 3074 C CA . SER A 1 406 ? 27.483 11.346 -15.063 1.00 97.75 406 SER A CA 1
ATOM 3075 C C . SER A 1 406 ? 27.470 10.279 -16.160 1.00 97.75 406 SER A C 1
ATOM 3077 O O . SER A 1 406 ? 26.829 10.454 -17.193 1.00 97.75 406 SER A O 1
ATOM 3079 N N . GLU A 1 407 ? 28.157 9.158 -15.952 1.00 98.38 407 GLU A N 1
ATOM 3080 C CA . GLU A 1 407 ? 28.178 8.021 -16.871 1.00 98.38 407 GLU A CA 1
ATOM 3081 C C . GLU A 1 407 ? 28.550 6.756 -16.097 1.00 98.38 407 GLU A C 1
ATOM 3083 O O . GLU A 1 407 ? 29.395 6.794 -15.198 1.00 98.38 407 GLU A O 1
ATOM 3088 N N . ILE A 1 408 ? 27.952 5.628 -16.465 1.00 98.25 408 ILE A N 1
ATOM 3089 C CA . ILE A 1 408 ? 28.349 4.309 -15.972 1.00 98.25 408 ILE A CA 1
ATOM 3090 C C . ILE A 1 408 ? 28.682 3.380 -17.133 1.00 98.25 408 ILE A C 1
ATOM 3092 O O . ILE A 1 408 ? 28.090 3.463 -18.208 1.00 98.25 408 ILE A O 1
ATOM 3096 N N . THR A 1 409 ? 29.607 2.455 -16.893 1.00 97.81 409 THR A N 1
ATOM 3097 C CA . THR A 1 409 ? 29.836 1.296 -17.756 1.00 97.81 409 THR A CA 1
ATOM 3098 C C . THR A 1 409 ? 29.441 0.039 -17.000 1.00 97.81 409 THR A C 1
ATOM 3100 O O . THR A 1 409 ? 30.065 -0.299 -15.994 1.00 97.81 409 THR A O 1
ATOM 3103 N N . VAL A 1 410 ? 28.427 -0.668 -17.493 1.00 92.38 410 VAL A N 1
ATOM 3104 C CA . VAL A 1 410 ? 27.936 -1.918 -16.900 1.00 92.38 410 VAL A CA 1
ATOM 3105 C C . VAL A 1 410 ? 28.493 -3.097 -17.689 1.00 92.38 410 VAL A C 1
ATOM 3107 O O . VAL A 1 410 ? 28.390 -3.135 -18.917 1.00 92.38 410 VAL A O 1
ATOM 3110 N N . ASP A 1 411 ? 29.087 -4.057 -16.988 1.00 86.75 411 ASP A N 1
ATOM 3111 C CA . ASP A 1 411 ? 29.484 -5.349 -17.540 1.00 86.75 411 ASP A CA 1
ATOM 3112 C C . ASP A 1 411 ? 28.335 -6.350 -17.376 1.00 86.75 411 ASP A C 1
ATOM 3114 O O . ASP A 1 411 ? 27.985 -6.755 -16.267 1.00 86.75 411 ASP A O 1
ATOM 3118 N N . LEU A 1 412 ? 27.743 -6.736 -18.503 1.00 85.12 412 LEU A N 1
ATOM 3119 C CA . LEU A 1 412 ? 26.611 -7.656 -18.583 1.00 85.12 412 LEU A CA 1
ATOM 3120 C C . LEU A 1 412 ? 27.066 -9.116 -18.729 1.00 85.12 412 LEU A C 1
ATOM 3122 O O . LEU A 1 412 ? 26.232 -10.012 -18.858 1.00 85.12 412 LEU A O 1
ATOM 3126 N N . GLY A 1 413 ? 28.378 -9.377 -18.731 1.00 84.94 413 GLY A N 1
ATOM 3127 C CA . GLY A 1 413 ? 28.928 -10.702 -18.973 1.00 84.94 413 GLY A CA 1
ATOM 3128 C C . GLY A 1 413 ? 28.547 -11.213 -20.361 1.00 84.94 413 GLY A C 1
ATOM 3129 O O . GLY A 1 413 ? 28.601 -10.479 -21.344 1.00 84.94 413 GLY A O 1
ATOM 3130 N N . LYS A 1 414 ? 28.166 -12.488 -20.465 1.00 81.62 414 LYS A N 1
ATOM 3131 C CA . LYS A 1 414 ? 27.622 -13.049 -21.708 1.00 81.62 414 LYS A CA 1
ATOM 3132 C C . LYS A 1 414 ? 26.106 -12.954 -21.667 1.00 81.62 414 LYS A C 1
ATOM 3134 O O . LYS A 1 414 ? 25.461 -13.723 -20.960 1.00 81.62 414 LYS A O 1
ATOM 3139 N N . LEU A 1 415 ? 25.560 -11.998 -22.411 1.00 79.88 415 LEU A N 1
ATOM 3140 C CA . LEU A 1 415 ? 24.125 -11.758 -22.439 1.00 79.88 415 LEU A CA 1
ATOM 3141 C C . LEU A 1 415 ? 23.445 -12.695 -23.445 1.00 79.88 415 LEU A C 1
ATOM 3143 O O . LEU A 1 415 ? 23.608 -12.555 -24.659 1.00 79.88 415 LEU A O 1
ATOM 3147 N N . GLU A 1 416 ? 22.671 -13.641 -22.924 1.00 77.56 416 GLU A N 1
ATOM 3148 C CA . GLU A 1 416 ? 21.758 -14.472 -23.703 1.00 77.56 416 GLU A CA 1
ATOM 3149 C C . GLU A 1 416 ? 20.361 -13.847 -23.682 1.00 77.56 416 GLU A C 1
ATOM 3151 O O . GLU A 1 416 ? 19.778 -13.645 -22.614 1.00 77.56 416 GLU A O 1
ATOM 3156 N N . VAL A 1 417 ? 19.827 -13.528 -24.862 1.00 75.62 417 VAL A N 1
ATOM 3157 C CA . VAL A 1 417 ? 18.561 -12.798 -24.997 1.00 75.62 417 VAL A CA 1
ATOM 3158 C C . VAL A 1 417 ? 17.490 -13.654 -25.655 1.00 75.62 417 VAL A C 1
ATOM 3160 O O . VAL A 1 417 ? 17.702 -14.242 -26.714 1.00 75.62 417 VAL A O 1
ATOM 3163 N N . SER A 1 418 ? 16.316 -13.720 -25.036 1.00 74.31 418 SER A N 1
ATOM 3164 C CA . SER A 1 418 ? 15.092 -14.225 -25.672 1.00 74.31 418 SER A CA 1
ATOM 3165 C C . SER A 1 418 ? 14.139 -13.123 -26.102 1.00 74.31 418 SER A C 1
ATOM 3167 O O . SER A 1 418 ? 13.298 -13.359 -26.965 1.00 74.31 418 SER A O 1
ATOM 3169 N N . ASP A 1 419 ? 14.302 -11.937 -25.524 1.00 80.25 419 ASP A N 1
ATOM 3170 C CA . ASP A 1 419 ? 13.457 -10.773 -25.728 1.00 80.25 419 ASP A CA 1
ATOM 3171 C C . ASP A 1 419 ? 14.320 -9.583 -26.147 1.00 80.25 419 ASP A C 1
ATOM 3173 O O . ASP A 1 419 ? 15.492 -9.478 -25.779 1.00 80.25 419 ASP A O 1
ATOM 3177 N N . THR A 1 420 ? 13.737 -8.671 -26.926 1.00 86.19 420 THR A N 1
ATOM 3178 C CA . THR A 1 420 ? 14.411 -7.426 -27.320 1.00 86.19 420 THR A CA 1
ATOM 3179 C C . THR A 1 420 ? 14.668 -6.522 -26.114 1.00 86.19 420 THR A C 1
ATOM 3181 O O . THR A 1 420 ? 15.664 -5.800 -26.090 1.00 86.19 420 THR A O 1
ATOM 3184 N N . VAL A 1 421 ? 13.765 -6.529 -25.129 1.00 88.50 421 VAL A N 1
ATOM 3185 C CA . VAL A 1 421 ? 13.875 -5.695 -23.930 1.00 88.50 421 VAL A CA 1
ATOM 3186 C C . VAL A 1 421 ? 14.337 -6.550 -22.759 1.00 88.50 421 VAL A C 1
ATOM 3188 O O . VAL A 1 421 ? 13.723 -7.568 -22.451 1.00 88.50 421 VAL A O 1
ATOM 3191 N N . VAL A 1 422 ? 15.417 -6.127 -22.109 1.00 84.25 422 VAL A N 1
ATOM 3192 C CA . VAL A 1 422 ? 16.003 -6.789 -20.940 1.00 84.25 422 VAL A CA 1
ATOM 3193 C C . VAL A 1 422 ? 15.931 -5.830 -19.764 1.00 84.25 422 VAL A C 1
ATOM 3195 O O . VAL A 1 422 ? 16.389 -4.697 -19.866 1.00 84.25 422 VAL A O 1
ATOM 3198 N N . GLN A 1 423 ? 15.377 -6.286 -18.645 1.00 88.44 423 GLN A N 1
ATOM 3199 C CA . GLN A 1 423 ? 15.298 -5.506 -17.414 1.00 88.44 423 GLN A CA 1
ATOM 3200 C C . GLN A 1 423 ? 16.092 -6.185 -16.302 1.00 88.44 423 GLN A C 1
ATOM 3202 O O . GLN A 1 423 ? 16.046 -7.402 -16.136 1.00 88.44 423 GLN A O 1
ATOM 3207 N N . MET A 1 424 ? 16.797 -5.380 -15.521 1.00 83.12 424 MET A N 1
ATOM 3208 C CA . MET A 1 424 ? 17.535 -5.783 -14.332 1.00 83.12 424 MET A CA 1
ATOM 3209 C C . MET A 1 424 ? 17.135 -4.866 -13.179 1.00 83.12 424 MET A C 1
ATOM 3211 O O . MET A 1 424 ? 16.802 -3.699 -13.384 1.00 83.12 424 MET A O 1
ATOM 3215 N N . GLN A 1 425 ? 17.172 -5.395 -11.960 1.00 82.50 425 GLN A N 1
ATOM 3216 C CA . GLN A 1 425 ? 16.886 -4.612 -10.762 1.00 82.50 425 GLN A CA 1
ATOM 3217 C C . GLN A 1 425 ? 18.176 -4.046 -10.178 1.00 82.50 425 GLN A C 1
ATOM 3219 O O . GLN A 1 425 ? 19.184 -4.747 -10.083 1.00 82.50 425 GLN A O 1
ATOM 3224 N N . CYS A 1 426 ? 18.129 -2.786 -9.769 1.00 82.62 426 CYS A N 1
ATOM 3225 C CA . CYS A 1 426 ? 19.209 -2.097 -9.080 1.00 82.62 426 CYS A CA 1
ATOM 3226 C C . CYS A 1 426 ? 18.635 -1.149 -8.018 1.00 82.62 426 CYS A C 1
ATOM 3228 O O . CYS A 1 426 ? 17.423 -1.041 -7.840 1.00 82.62 426 CYS A O 1
ATOM 3230 N N . SER A 1 427 ? 19.497 -0.449 -7.294 1.00 89.50 427 SER A N 1
ATOM 3231 C CA . SER A 1 427 ? 19.102 0.663 -6.429 1.00 89.50 427 SER A CA 1
ATOM 3232 C C . SER A 1 427 ? 20.050 1.829 -6.626 1.00 89.50 427 SER A C 1
ATOM 3234 O O . SER A 1 427 ? 21.191 1.636 -7.050 1.00 89.50 427 SER A O 1
ATOM 3236 N N . ALA A 1 428 ? 19.595 3.037 -6.313 1.00 94.94 428 ALA A N 1
ATOM 3237 C CA . ALA A 1 428 ? 20.450 4.209 -6.377 1.00 94.94 428 ALA A CA 1
ATOM 3238 C C . ALA A 1 428 ? 20.308 5.088 -5.140 1.00 94.94 428 ALA A C 1
ATOM 3240 O O . ALA A 1 428 ? 19.194 5.376 -4.699 1.00 94.94 428 ALA A O 1
ATOM 3241 N N . ASP A 1 429 ? 21.455 5.549 -4.648 1.00 96.69 429 ASP A N 1
ATOM 3242 C CA . ASP A 1 429 ? 21.525 6.626 -3.670 1.00 96.69 429 ASP A CA 1
ATOM 3243 C C . ASP A 1 429 ? 21.465 7.943 -4.434 1.00 96.69 429 ASP A C 1
ATOM 3245 O O . ASP A 1 429 ? 22.268 8.188 -5.345 1.00 96.69 429 ASP A O 1
ATOM 3249 N N . ILE A 1 430 ? 20.517 8.796 -4.071 1.00 96.62 430 ILE A N 1
ATOM 3250 C CA . ILE A 1 430 ? 20.278 10.073 -4.730 1.00 96.62 430 ILE A CA 1
ATOM 3251 C C . ILE A 1 430 ? 20.243 11.201 -3.711 1.00 96.62 430 ILE A C 1
ATOM 3253 O O . ILE A 1 430 ? 19.834 11.030 -2.563 1.00 96.62 430 ILE A O 1
ATOM 3257 N N . TRP A 1 431 ? 20.650 12.385 -4.161 1.00 96.00 431 TRP A N 1
ATOM 3258 C CA . TRP A 1 431 ? 20.302 13.635 -3.501 1.00 96.00 431 TRP A CA 1
ATOM 3259 C C . TRP A 1 431 ? 19.315 14.392 -4.369 1.00 96.00 431 TRP A C 1
ATOM 3261 O O . TRP A 1 431 ? 19.628 14.745 -5.507 1.00 96.00 431 TRP A O 1
ATOM 3271 N N . MET A 1 432 ? 18.144 14.666 -3.822 1.00 90.31 432 MET A N 1
ATOM 3272 C CA . MET A 1 432 ? 17.124 15.473 -4.457 1.00 90.31 432 MET A CA 1
ATOM 3273 C C . MET A 1 432 ? 17.601 16.910 -4.653 1.00 90.31 432 MET A C 1
ATOM 3275 O O . MET A 1 432 ? 18.277 17.495 -3.804 1.00 90.31 432 MET A O 1
ATOM 3279 N N . GLY A 1 433 ? 17.239 17.466 -5.804 1.00 84.50 433 GLY A N 1
ATOM 3280 C CA . GLY A 1 433 ? 17.441 18.870 -6.110 1.00 84.50 433 GLY A CA 1
ATOM 3281 C C . GLY A 1 433 ? 16.310 19.733 -5.565 1.00 84.50 433 GLY A C 1
ATOM 3282 O O . GLY A 1 433 ? 15.209 19.251 -5.281 1.00 84.50 433 GLY A O 1
ATOM 3283 N N . ASP A 1 434 ? 16.577 21.032 -5.448 1.00 74.94 434 ASP A N 1
ATOM 3284 C CA . ASP A 1 434 ? 15.669 21.994 -4.815 1.00 74.94 434 ASP A CA 1
ATOM 3285 C C . ASP A 1 434 ? 14.266 22.000 -5.441 1.00 74.94 434 ASP A C 1
ATOM 3287 O O . ASP A 1 434 ? 13.265 22.094 -4.728 1.00 74.94 434 ASP A O 1
ATOM 3291 N N . LEU A 1 435 ? 14.168 21.835 -6.767 1.00 71.88 435 LEU A N 1
ATOM 3292 C CA . LEU A 1 435 ? 12.880 21.793 -7.459 1.00 71.88 435 LEU A CA 1
ATOM 3293 C C . LEU A 1 435 ? 12.081 20.555 -7.050 1.00 71.88 435 LEU A C 1
ATOM 3295 O O . LEU A 1 435 ? 10.905 20.671 -6.710 1.00 71.88 435 LEU A O 1
ATOM 3299 N N . ALA A 1 436 ? 12.706 19.378 -7.044 1.00 71.81 436 ALA A N 1
ATOM 3300 C CA . ALA A 1 436 ? 12.016 18.153 -6.664 1.00 71.81 436 ALA A CA 1
ATOM 3301 C C . ALA A 1 436 ? 11.637 18.152 -5.178 1.00 71.81 436 ALA A C 1
ATOM 3303 O O . ALA A 1 436 ? 10.522 17.747 -4.856 1.00 71.81 436 ALA A O 1
ATOM 3304 N N . MET A 1 437 ? 12.493 18.657 -4.282 1.00 79.56 437 MET A N 1
ATOM 3305 C CA . MET A 1 437 ? 12.153 18.807 -2.858 1.00 79.56 437 MET A CA 1
ATOM 3306 C C . MET A 1 437 ? 10.952 19.741 -2.672 1.00 79.56 437 MET A C 1
ATOM 3308 O O . MET A 1 437 ? 10.010 19.389 -1.969 1.00 79.56 437 MET A O 1
ATOM 3312 N N . SER A 1 438 ? 10.920 20.879 -3.378 1.00 68.38 438 SER A N 1
ATOM 3313 C CA . SER A 1 438 ? 9.808 21.838 -3.279 1.00 68.38 438 SER A CA 1
ATOM 3314 C C . SER A 1 438 ? 8.457 21.277 -3.741 1.00 68.38 438 SER A C 1
ATOM 3316 O O . SER A 1 438 ? 7.422 21.650 -3.197 1.00 68.38 438 SER A O 1
ATOM 3318 N N . ILE A 1 439 ? 8.459 20.374 -4.728 1.00 58.38 439 ILE A N 1
ATOM 3319 C CA . ILE A 1 439 ? 7.237 19.783 -5.300 1.00 58.38 439 ILE A CA 1
ATOM 3320 C C . ILE A 1 439 ? 6.816 18.524 -4.536 1.00 58.38 439 ILE A C 1
ATOM 3322 O O . ILE A 1 439 ? 5.632 18.202 -4.461 1.00 58.38 439 ILE A O 1
ATOM 3326 N N . SER A 1 440 ? 7.780 17.773 -4.005 1.00 67.31 440 SER A N 1
ATOM 3327 C CA . SER A 1 440 ? 7.516 16.478 -3.381 1.00 67.31 440 SER A CA 1
ATOM 3328 C C . SER A 1 440 ? 7.322 16.546 -1.867 1.00 67.31 440 SER A C 1
ATOM 3330 O O . SER A 1 440 ? 6.620 15.689 -1.337 1.00 67.31 440 SER A O 1
ATOM 3332 N N . GLY A 1 441 ? 7.929 17.525 -1.186 1.00 73.38 441 GLY A N 1
ATOM 3333 C CA . GLY A 1 441 ? 8.008 17.581 0.277 1.00 73.38 441 GLY A CA 1
ATOM 3334 C C . GLY A 1 441 ? 8.945 16.537 0.897 1.00 73.38 441 GLY A C 1
ATOM 3335 O O . GLY A 1 441 ? 8.929 16.368 2.112 1.00 73.38 441 GLY A O 1
ATOM 3336 N N . LEU A 1 442 ? 9.725 15.820 0.082 1.00 74.88 442 LEU A N 1
ATOM 3337 C CA . LEU A 1 442 ? 10.657 14.789 0.532 1.00 74.88 442 LEU A CA 1
ATOM 3338 C C . LEU A 1 442 ? 11.981 15.395 1.012 1.00 74.88 442 LEU A C 1
ATOM 3340 O O . LEU A 1 442 ? 12.413 16.444 0.526 1.00 74.88 442 LEU A O 1
ATOM 3344 N N . ASP A 1 443 ? 12.643 14.684 1.927 1.00 88.56 443 ASP A N 1
ATOM 3345 C CA . ASP A 1 443 ? 13.991 15.018 2.389 1.00 88.56 443 ASP A CA 1
ATOM 3346 C C . ASP A 1 443 ? 15.025 14.921 1.260 1.00 88.56 443 ASP A C 1
ATOM 3348 O O . ASP A 1 443 ? 14.772 14.376 0.186 1.00 88.56 443 ASP A O 1
ATOM 3352 N N . LYS A 1 444 ? 16.221 15.464 1.490 1.00 90.31 444 LYS A N 1
ATOM 3353 C CA . LYS A 1 444 ? 17.252 15.552 0.454 1.00 90.31 444 LYS A CA 1
ATOM 3354 C C . LYS A 1 444 ? 17.801 14.192 0.023 1.00 90.31 444 LYS A C 1
ATOM 3356 O O . LYS A 1 444 ? 18.052 14.004 -1.160 1.00 90.31 444 LYS A O 1
ATOM 3361 N N . GLU A 1 445 ? 18.059 13.279 0.949 1.00 96.19 445 GLU A N 1
ATOM 3362 C CA . GLU A 1 445 ? 18.817 12.052 0.678 1.00 96.19 445 GLU A CA 1
ATOM 3363 C C . GLU A 1 445 ? 17.897 10.838 0.674 1.00 96.19 445 GLU A C 1
ATOM 3365 O O . GLU A 1 445 ? 17.127 10.652 1.613 1.00 96.19 445 GLU A O 1
ATOM 3370 N N . HIS A 1 446 ? 17.996 10.005 -0.363 1.00 92.69 446 HIS A N 1
ATOM 3371 C CA . HIS A 1 446 ? 17.207 8.779 -0.477 1.00 92.69 446 HIS A CA 1
ATOM 3372 C C . HIS A 1 446 ? 18.007 7.654 -1.115 1.00 92.69 446 HIS A C 1
ATOM 3374 O O . HIS A 1 446 ? 18.888 7.896 -1.939 1.00 92.69 446 HIS A O 1
ATOM 3380 N N . THR A 1 447 ? 17.609 6.427 -0.800 1.00 95.06 447 THR A N 1
ATOM 3381 C CA . THR A 1 447 ? 17.993 5.226 -1.541 1.00 95.06 447 THR A CA 1
ATOM 3382 C C . THR A 1 447 ? 16.722 4.605 -2.097 1.00 95.06 447 THR A C 1
ATOM 3384 O O . THR A 1 447 ? 15.847 4.205 -1.327 1.00 95.06 447 THR A O 1
ATOM 3387 N N . TRP A 1 448 ? 16.604 4.522 -3.422 1.00 92.69 448 TRP A N 1
ATOM 3388 C CA . TRP A 1 448 ? 15.401 4.003 -4.077 1.00 92.69 448 TRP A CA 1
ATOM 3389 C C . TRP A 1 448 ? 15.687 2.763 -4.925 1.00 92.69 448 TRP A C 1
ATOM 3391 O O . TRP A 1 448 ? 16.742 2.699 -5.570 1.00 92.69 448 TRP A O 1
ATOM 3401 N N . PRO A 1 449 ? 14.757 1.786 -4.965 1.00 86.50 449 PRO A N 1
ATOM 3402 C CA . PRO A 1 449 ? 14.804 0.723 -5.958 1.00 86.50 449 PRO A CA 1
ATOM 3403 C C . PRO A 1 449 ? 14.616 1.323 -7.356 1.00 86.50 449 PRO A C 1
ATOM 3405 O O . PRO A 1 449 ? 13.808 2.230 -7.559 1.00 86.50 449 PRO A O 1
ATOM 3408 N N . ALA A 1 450 ? 15.375 0.818 -8.319 1.00 92.31 450 ALA A N 1
ATOM 3409 C CA . ALA A 1 450 ? 15.393 1.296 -9.690 1.00 92.31 450 ALA A CA 1
ATOM 3410 C C . ALA A 1 450 ? 15.379 0.125 -10.669 1.00 92.31 450 ALA A C 1
ATOM 3412 O O . ALA A 1 450 ? 15.950 -0.935 -10.414 1.00 92.31 450 ALA A O 1
ATOM 3413 N N . THR A 1 451 ? 14.767 0.350 -11.825 1.00 93.38 451 THR A N 1
ATOM 3414 C CA . THR A 1 451 ? 14.823 -0.592 -12.942 1.00 93.38 451 THR A CA 1
ATOM 3415 C C . THR A 1 451 ? 15.864 -0.116 -13.941 1.00 93.38 451 THR A C 1
ATOM 3417 O O . THR A 1 451 ? 15.799 1.018 -14.414 1.00 93.38 451 THR A O 1
ATOM 3420 N N . PHE A 1 452 ? 16.806 -0.993 -14.275 1.00 95.38 452 PHE A N 1
ATOM 3421 C CA . PHE A 1 452 ? 17.726 -0.830 -15.390 1.00 95.38 452 PHE A CA 1
ATOM 3422 C C . PHE A 1 452 ? 17.182 -1.589 -16.603 1.00 95.38 452 PHE A C 1
ATOM 3424 O O . PHE A 1 452 ? 17.052 -2.809 -16.571 1.00 95.38 452 PHE A O 1
ATOM 3431 N N . GLU A 1 453 ? 16.848 -0.870 -17.668 1.00 95.50 453 GLU A N 1
ATOM 3432 C CA . GLU A 1 453 ? 16.211 -1.409 -18.867 1.00 95.50 453 GLU A CA 1
ATOM 3433 C C . GLU A 1 453 ? 17.084 -1.191 -20.105 1.00 95.50 453 GLU A C 1
ATOM 3435 O O . GLU A 1 453 ? 17.514 -0.076 -20.396 1.00 95.50 453 GLU A O 1
ATOM 3440 N N . LEU A 1 454 ? 17.292 -2.259 -20.868 1.00 95.56 454 LEU A N 1
ATOM 3441 C CA . LEU A 1 454 ? 17.940 -2.272 -22.172 1.00 95.56 454 LEU A CA 1
ATOM 3442 C C . LEU A 1 454 ? 16.896 -2.580 -23.238 1.00 95.56 454 LEU A C 1
ATOM 3444 O O . LEU A 1 454 ? 16.230 -3.607 -23.166 1.00 95.56 454 LEU A O 1
ATOM 3448 N N . ASN A 1 455 ? 16.804 -1.750 -24.270 1.00 94.81 455 ASN A N 1
ATOM 3449 C CA . ASN A 1 455 ? 16.059 -2.055 -25.484 1.00 94.81 455 ASN A CA 1
ATOM 3450 C C . ASN A 1 455 ? 17.051 -2.298 -26.625 1.00 94.81 455 ASN A C 1
ATOM 3452 O O . ASN A 1 455 ? 17.668 -1.368 -27.150 1.00 94.81 455 ASN A O 1
ATOM 3456 N N . LEU A 1 456 ? 17.182 -3.569 -26.998 1.00 95.44 456 LEU A N 1
ATOM 3457 C CA . LEU A 1 456 ? 18.143 -4.092 -27.965 1.00 95.44 456 LEU A CA 1
ATOM 3458 C C . LEU A 1 456 ? 17.569 -4.155 -29.389 1.00 95.44 456 LEU A C 1
ATOM 3460 O O . LEU A 1 456 ? 17.988 -4.989 -30.192 1.00 95.44 456 LEU A O 1
ATOM 3464 N N . SER A 1 457 ? 16.588 -3.307 -29.709 1.00 92.38 457 SER A N 1
ATOM 3465 C CA . SER A 1 457 ? 16.003 -3.234 -31.053 1.00 92.38 457 SER A CA 1
ATOM 3466 C C . SER A 1 457 ? 17.095 -3.125 -32.117 1.00 92.38 457 SER A C 1
ATOM 3468 O O . SER A 1 457 ? 18.045 -2.361 -31.959 1.00 92.38 457 SER A O 1
ATOM 3470 N N . ASP A 1 458 ? 16.955 -3.887 -33.204 1.00 93.06 458 ASP A N 1
ATOM 3471 C CA . ASP A 1 458 ? 17.892 -3.914 -34.334 1.00 93.06 458 ASP A CA 1
ATOM 3472 C C . ASP A 1 458 ? 19.318 -4.433 -34.034 1.00 93.06 458 ASP A C 1
ATOM 3474 O O . ASP A 1 458 ? 20.144 -4.488 -34.955 1.00 93.06 458 ASP A O 1
ATOM 3478 N N . VAL A 1 459 ? 19.617 -4.875 -32.805 1.00 95.75 459 VAL A N 1
ATOM 3479 C CA . VAL A 1 459 ? 20.893 -5.533 -32.476 1.00 95.75 459 VAL A CA 1
ATOM 3480 C C . VAL A 1 459 ? 20.956 -6.900 -33.158 1.00 95.75 459 VAL A C 1
ATOM 3482 O O . VAL A 1 459 ? 19.975 -7.646 -33.188 1.00 95.75 459 VAL A O 1
ATOM 3485 N N . MET A 1 460 ? 22.114 -7.227 -33.735 1.00 93.88 460 MET A N 1
ATOM 3486 C CA . MET A 1 460 ? 22.313 -8.483 -34.460 1.00 93.88 460 MET A CA 1
ATOM 3487 C C . MET A 1 460 ? 22.601 -9.630 -33.490 1.00 93.88 460 MET A C 1
ATOM 3489 O O . MET A 1 460 ? 23.412 -9.490 -32.573 1.00 93.88 460 MET A O 1
ATOM 3493 N N . THR A 1 461 ? 22.016 -10.792 -33.744 1.00 92.19 461 THR A N 1
ATOM 3494 C CA . THR A 1 461 ? 22.332 -12.051 -33.065 1.00 92.19 461 THR A CA 1
ATOM 3495 C C . THR A 1 461 ? 23.355 -12.865 -33.865 1.00 92.19 461 THR A C 1
ATOM 3497 O O . THR A 1 461 ? 23.594 -12.615 -35.051 1.00 92.19 461 THR A O 1
ATOM 3500 N N . VAL A 1 462 ? 24.034 -13.817 -33.216 1.00 87.94 462 VAL A N 1
ATOM 3501 C CA . VAL A 1 462 ? 25.112 -14.628 -33.831 1.00 87.94 462 VAL A CA 1
ATOM 3502 C C . VAL A 1 462 ? 24.660 -15.441 -35.051 1.00 87.94 462 VAL A C 1
ATOM 3504 O O . VAL A 1 462 ? 25.474 -15.753 -35.916 1.00 87.94 462 VAL A O 1
ATOM 3507 N N . ASP A 1 463 ? 23.369 -15.747 -35.145 1.00 86.31 463 ASP A N 1
ATOM 3508 C CA . ASP A 1 463 ? 22.713 -16.408 -36.281 1.00 86.31 463 ASP A CA 1
ATOM 3509 C C . ASP A 1 463 ? 22.444 -15.464 -37.473 1.00 86.31 463 ASP A C 1
ATOM 3511 O O . ASP A 1 463 ? 22.012 -15.911 -38.533 1.00 86.31 463 ASP A O 1
ATOM 3515 N N . GLY A 1 464 ? 22.760 -14.172 -37.339 1.00 85.25 464 GLY A N 1
ATOM 3516 C CA . GLY A 1 464 ? 22.657 -13.176 -38.404 1.00 85.25 464 GLY A CA 1
ATOM 3517 C C . GLY A 1 464 ? 21.302 -12.474 -38.499 1.00 85.25 464 GLY A C 1
ATOM 3518 O O . GLY A 1 464 ? 21.115 -11.679 -39.421 1.00 85.25 464 GLY A O 1
ATOM 3519 N N . GLU A 1 465 ? 20.384 -12.728 -37.566 1.00 88.56 465 GLU A N 1
ATOM 3520 C CA . GLU A 1 465 ? 19.096 -12.036 -37.481 1.00 88.56 465 GLU A CA 1
ATOM 3521 C C . GLU A 1 465 ? 19.194 -10.748 -36.648 1.00 88.56 465 GLU A C 1
ATOM 3523 O O . GLU A 1 465 ? 20.111 -10.572 -35.847 1.00 88.56 465 GLU A O 1
ATOM 3528 N N . LYS A 1 466 ? 18.249 -9.824 -36.850 1.00 91.38 466 LYS A N 1
ATOM 3529 C CA . LYS A 1 466 ? 18.078 -8.644 -35.991 1.00 91.38 466 LYS A CA 1
ATOM 3530 C C . LYS A 1 466 ? 17.012 -8.916 -34.946 1.00 91.38 466 LYS A C 1
ATOM 3532 O O . LYS A 1 466 ? 15.967 -9.478 -35.279 1.00 91.38 466 LYS A O 1
ATOM 3537 N N . LEU A 1 467 ? 17.236 -8.448 -33.722 1.00 87.75 467 LEU A N 1
ATOM 3538 C CA . LEU A 1 467 ? 16.192 -8.446 -32.707 1.00 87.75 467 LEU A CA 1
ATOM 3539 C C . LEU A 1 467 ? 15.011 -7.564 -33.152 1.00 87.75 467 LEU A C 1
ATOM 3541 O O . LEU A 1 467 ? 15.235 -6.480 -33.709 1.00 87.75 467 LEU A O 1
ATOM 3545 N N . PRO A 1 468 ? 13.759 -8.012 -32.927 1.00 88.31 468 PRO A N 1
ATOM 3546 C CA . PRO A 1 468 ? 12.564 -7.268 -33.305 1.00 88.31 468 PRO A CA 1
ATOM 3547 C C . PRO A 1 468 ? 12.565 -5.855 -32.740 1.00 88.31 468 PRO A C 1
ATOM 3549 O O . PRO A 1 468 ? 12.998 -5.638 -31.611 1.00 88.31 468 PRO A O 1
ATOM 3552 N N . LYS A 1 469 ? 12.022 -4.905 -33.498 1.00 86.50 469 LYS A N 1
ATOM 3553 C CA . LYS A 1 469 ? 11.875 -3.527 -33.038 1.00 86.50 469 LYS A CA 1
ATOM 3554 C C . LYS A 1 469 ? 10.777 -3.426 -31.976 1.00 86.50 469 LYS A C 1
ATOM 3556 O O . LYS A 1 469 ? 9.649 -3.851 -32.219 1.00 86.50 469 LYS A O 1
ATOM 3561 N N . VAL A 1 470 ? 11.102 -2.821 -30.838 1.00 82.94 470 VAL A N 1
ATOM 3562 C CA . VAL A 1 470 ? 10.175 -2.506 -29.745 1.00 82.94 470 VAL A CA 1
ATOM 3563 C C . VAL A 1 470 ? 10.188 -0.999 -29.521 1.00 82.94 470 VAL A C 1
ATOM 3565 O O . VAL A 1 470 ? 11.240 -0.413 -29.262 1.00 82.94 470 VAL A O 1
ATOM 3568 N N . GLU A 1 471 ? 9.027 -0.361 -29.655 1.00 80.69 471 GLU A N 1
ATOM 3569 C CA . GLU A 1 471 ? 8.885 1.078 -29.427 1.00 80.69 471 GLU A CA 1
ATOM 3570 C C . GLU A 1 471 ? 8.883 1.403 -27.932 1.00 80.69 471 GLU A C 1
ATOM 3572 O O . GLU A 1 471 ? 8.343 0.656 -27.116 1.00 80.69 471 GLU A O 1
ATOM 3577 N N . LEU A 1 472 ? 9.494 2.533 -27.580 1.00 77.00 472 LEU A N 1
ATOM 3578 C CA . LEU A 1 472 ? 9.466 3.045 -26.217 1.00 77.00 472 LEU A CA 1
ATOM 3579 C C . LEU A 1 472 ? 8.085 3.624 -25.904 1.00 77.00 472 LEU A C 1
ATOM 3581 O O . LEU A 1 472 ? 7.530 4.391 -26.693 1.00 77.00 472 LEU A O 1
ATOM 3585 N N . VAL A 1 473 ? 7.560 3.290 -24.729 1.00 81.75 473 VAL A N 1
ATOM 3586 C CA . VAL A 1 473 ? 6.300 3.846 -24.233 1.00 81.75 473 VAL A CA 1
ATOM 3587 C C . VAL A 1 473 ? 6.573 5.230 -23.643 1.00 81.75 473 VAL A C 1
ATOM 3589 O O . VAL A 1 473 ? 7.359 5.360 -22.709 1.00 81.75 473 VAL A O 1
ATOM 3592 N N . MET A 1 474 ? 5.928 6.259 -24.198 1.00 76.25 474 MET A N 1
ATOM 3593 C CA . MET A 1 474 ? 6.080 7.656 -23.776 1.00 76.25 474 MET A CA 1
ATOM 3594 C C . MET A 1 474 ? 4.809 8.151 -23.082 1.00 76.25 474 MET A C 1
ATOM 3596 O O . MET A 1 474 ? 3.707 7.930 -23.582 1.00 76.25 474 MET A O 1
ATOM 3600 N N . LEU A 1 475 ? 4.967 8.872 -21.975 1.00 72.31 475 LEU A N 1
ATOM 3601 C CA . LEU A 1 475 ? 3.915 9.648 -21.326 1.00 72.31 475 LEU A CA 1
ATOM 3602 C C . LEU A 1 475 ? 3.720 10.987 -22.049 1.00 72.31 475 LEU A C 1
ATOM 3604 O O . LEU A 1 475 ? 4.691 11.617 -22.491 1.00 72.31 475 LEU A O 1
ATOM 3608 N N . SER A 1 476 ? 2.470 11.439 -22.159 1.00 73.19 476 SER A N 1
ATOM 3609 C CA . SER A 1 476 ? 2.155 12.741 -22.750 1.00 73.19 476 SER A CA 1
ATOM 3610 C C . SER A 1 476 ? 2.370 13.895 -21.765 1.00 73.19 476 SER A C 1
ATOM 3612 O O . SER A 1 476 ? 2.301 13.732 -20.547 1.00 73.19 476 SER A O 1
ATOM 3614 N N . ASN A 1 477 ? 2.586 15.103 -22.294 1.00 63.00 477 ASN A N 1
ATOM 3615 C CA . ASN A 1 477 ? 2.726 16.306 -21.467 1.00 63.00 477 ASN A CA 1
ATOM 3616 C C . ASN A 1 477 ? 1.448 16.635 -20.682 1.00 63.00 477 ASN A C 1
ATOM 3618 O O . ASN A 1 477 ? 1.541 17.185 -19.586 1.00 63.00 477 ASN A O 1
ATOM 3622 N N . ASP A 1 478 ? 0.272 16.290 -21.208 1.00 59.03 478 ASP A N 1
ATOM 3623 C CA . ASP A 1 478 ? -1.006 16.544 -20.539 1.00 59.03 478 ASP A CA 1
ATOM 3624 C C . ASP A 1 478 ? -1.163 15.638 -19.311 1.00 59.03 478 ASP A C 1
ATOM 3626 O O . ASP A 1 478 ? -1.491 16.112 -18.222 1.00 59.03 478 ASP A O 1
ATOM 3630 N N . GLU A 1 479 ? -0.829 14.352 -19.449 1.00 63.44 479 GLU A N 1
ATOM 3631 C CA . GLU A 1 479 ? -0.800 13.391 -18.337 1.00 63.44 479 GLU A CA 1
ATOM 3632 C C . GLU A 1 479 ? 0.256 13.769 -17.292 1.00 63.44 479 GLU A C 1
ATOM 3634 O O . GLU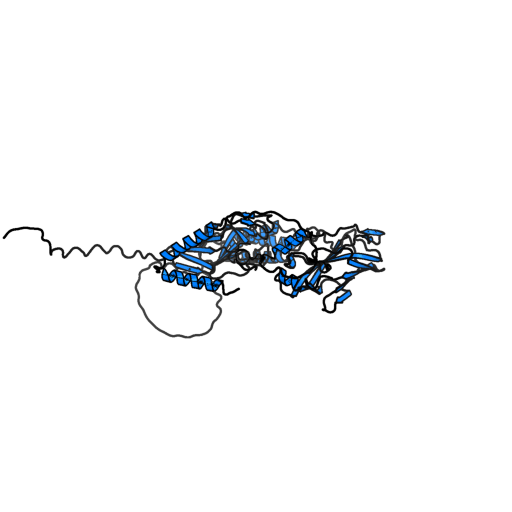 A 1 479 ? 0.002 13.699 -16.087 1.00 63.44 479 GLU A O 1
ATOM 3639 N N . ALA A 1 480 ? 1.421 14.240 -17.742 1.00 58.12 480 ALA A N 1
ATOM 3640 C CA . ALA A 1 480 ? 2.472 14.755 -16.873 1.00 58.12 480 ALA A CA 1
ATOM 3641 C C . ALA A 1 480 ? 2.010 15.968 -16.066 1.00 58.12 480 ALA A C 1
ATOM 3643 O O . ALA A 1 480 ? 2.218 16.043 -14.855 1.00 58.12 480 ALA A O 1
ATOM 3644 N N . THR A 1 481 ? 1.362 16.915 -16.745 1.00 58.09 481 THR A N 1
ATOM 3645 C CA . THR A 1 481 ? 0.839 18.138 -16.136 1.00 58.09 481 THR A CA 1
ATOM 3646 C C . THR A 1 481 ? -0.225 17.801 -15.103 1.00 58.09 481 THR A C 1
ATOM 3648 O O . THR A 1 481 ? -0.177 18.328 -13.995 1.00 58.09 481 THR A O 1
ATOM 3651 N N . ALA A 1 482 ? -1.132 16.872 -15.414 1.00 63.44 482 ALA A N 1
ATOM 3652 C CA . ALA A 1 482 ? -2.150 16.408 -14.479 1.00 63.44 482 ALA A CA 1
ATOM 3653 C C . ALA A 1 482 ? -1.535 15.764 -13.223 1.00 63.44 482 ALA A C 1
ATOM 3655 O O . ALA A 1 482 ? -1.922 16.091 -12.098 1.00 63.44 482 ALA A O 1
ATOM 3656 N N . ALA A 1 483 ? -0.529 14.904 -13.402 1.00 62.25 483 ALA A N 1
ATOM 3657 C CA . ALA A 1 483 ? 0.170 14.259 -12.296 1.00 62.25 483 ALA A CA 1
ATOM 3658 C C . ALA A 1 483 ? 0.921 15.271 -11.414 1.00 62.25 483 ALA A C 1
ATOM 3660 O O . ALA A 1 483 ? 0.819 15.214 -10.189 1.00 62.25 483 ALA A O 1
ATOM 3661 N N . MET A 1 484 ? 1.606 16.248 -12.016 1.00 57.44 484 MET A N 1
ATOM 3662 C CA . MET A 1 484 ? 2.323 17.301 -11.286 1.00 57.44 484 MET A CA 1
ATOM 3663 C C . MET A 1 484 ? 1.358 18.253 -10.560 1.00 57.44 484 MET A C 1
ATOM 3665 O O . MET A 1 484 ? 1.584 18.583 -9.398 1.00 57.44 484 MET A O 1
ATOM 3669 N N . ALA A 1 485 ? 0.248 18.640 -11.200 1.00 49.06 485 ALA A N 1
ATOM 3670 C CA . ALA A 1 485 ? -0.753 19.543 -10.631 1.00 49.06 485 ALA A CA 1
ATOM 3671 C C . ALA A 1 485 ? -1.465 18.960 -9.401 1.00 49.06 485 ALA A C 1
ATOM 3673 O O . ALA A 1 485 ? -1.790 19.706 -8.477 1.00 49.06 485 ALA A O 1
ATOM 3674 N N . SER A 1 486 ? -1.651 17.637 -9.337 1.00 55.12 486 SER A N 1
ATOM 3675 C CA . SER A 1 486 ? -2.234 16.983 -8.156 1.00 55.12 486 SER A CA 1
ATOM 3676 C C . SER A 1 486 ? -1.403 17.134 -6.869 1.00 55.12 486 SER A C 1
ATOM 3678 O O . SER A 1 486 ? -1.945 16.929 -5.787 1.00 55.12 486 SER A O 1
ATOM 3680 N N . ARG A 1 487 ? -0.121 17.536 -6.958 1.00 48.12 487 ARG A N 1
ATOM 3681 C CA . ARG A 1 487 ? 0.750 17.807 -5.798 1.00 48.12 487 ARG A CA 1
ATOM 3682 C C . ARG A 1 487 ? 0.871 19.278 -5.402 1.00 48.12 487 ARG A C 1
ATOM 3684 O O . ARG A 1 487 ? 1.352 19.555 -4.312 1.00 48.12 487 ARG A O 1
ATOM 3691 N N . THR A 1 488 ? 0.468 20.227 -6.251 1.00 40.50 488 THR A N 1
ATOM 3692 C CA . THR A 1 488 ? 0.751 21.668 -6.047 1.00 40.50 488 THR A CA 1
ATOM 3693 C C . THR A 1 488 ? -0.441 22.491 -5.522 1.00 40.50 488 THR A C 1
ATOM 3695 O O . THR A 1 488 ? -0.382 23.718 -5.513 1.00 40.50 488 THR A O 1
ATOM 3698 N N . GLY A 1 489 ? -1.549 21.886 -5.085 1.00 37.75 489 GLY A N 1
ATOM 3699 C CA . GLY A 1 489 ? -2.708 22.654 -4.596 1.00 37.75 489 GLY A CA 1
ATOM 3700 C C . GLY A 1 489 ? -2.440 23.337 -3.242 1.00 37.75 489 GLY A C 1
ATOM 3701 O O . GLY A 1 489 ? -2.233 22.654 -2.253 1.00 37.75 489 GLY A O 1
ATOM 3702 N N . GLY A 1 490 ? -2.458 24.662 -3.077 1.00 32.56 490 GLY A N 1
ATOM 3703 C CA . GLY A 1 490 ? -2.621 25.744 -4.038 1.00 32.56 490 GLY A CA 1
ATOM 3704 C C . GLY A 1 490 ? -2.233 27.084 -3.405 1.00 32.56 490 GLY A C 1
ATOM 3705 O O . GLY A 1 490 ? -2.542 27.349 -2.246 1.00 32.56 490 GLY A O 1
ATOM 3706 N N . ASN A 1 491 ? -1.573 27.945 -4.178 1.00 28.19 491 ASN A N 1
ATOM 3707 C CA . ASN A 1 491 ? -1.481 29.370 -3.877 1.00 28.19 491 ASN A CA 1
ATOM 3708 C C . ASN A 1 491 ? -1.324 30.162 -5.182 1.00 28.19 491 ASN A C 1
ATOM 3710 O O . ASN A 1 491 ? -0.297 30.773 -5.448 1.00 28.19 491 ASN A O 1
ATOM 3714 N N . ASN A 1 492 ? -2.359 30.146 -6.023 1.00 35.44 492 ASN A N 1
ATOM 3715 C CA . ASN A 1 492 ? -2.498 31.175 -7.048 1.00 35.44 492 ASN A CA 1
ATOM 3716 C C . ASN A 1 492 ? -3.178 32.380 -6.409 1.00 35.44 492 ASN A C 1
ATOM 3718 O O . ASN A 1 492 ? -4.385 32.545 -6.535 1.00 35.44 492 ASN A O 1
ATOM 3722 N N . ASN A 1 493 ? -2.389 33.170 -5.685 1.00 35.69 493 ASN A N 1
ATOM 3723 C CA . ASN A 1 493 ? -2.543 34.614 -5.584 1.00 35.69 493 ASN A CA 1
ATOM 3724 C C . ASN A 1 493 ? -1.150 35.208 -5.333 1.00 35.69 493 ASN A C 1
ATOM 3726 O O . ASN A 1 493 ? -0.498 34.889 -4.343 1.00 35.69 493 ASN A O 1
ATOM 3730 N N . ASP A 1 494 ? -0.764 36.088 -6.254 1.00 37.06 494 ASP A N 1
ATOM 3731 C CA . ASP A 1 494 ? 0.326 37.058 -6.174 1.00 37.06 494 ASP A CA 1
ATOM 3732 C C . ASP A 1 494 ? 1.755 36.516 -6.367 1.00 37.06 494 ASP A C 1
ATOM 3734 O O . ASP A 1 494 ? 2.428 36.116 -5.422 1.00 37.06 494 ASP A O 1
ATOM 3738 N N . ASN A 1 495 ? 2.246 36.577 -7.615 1.00 29.08 495 ASN A N 1
ATOM 3739 C CA . ASN A 1 495 ? 3.469 37.317 -7.984 1.00 29.08 495 ASN A CA 1
ATOM 3740 C C . ASN A 1 495 ? 3.822 37.122 -9.470 1.00 29.08 495 ASN A C 1
ATOM 3742 O O . ASN A 1 495 ? 4.779 36.437 -9.824 1.00 29.08 495 ASN A O 1
ATOM 3746 N N . GLU A 1 496 ? 3.099 37.806 -10.359 1.00 31.75 496 GLU A N 1
ATOM 3747 C CA . GLU A 1 496 ? 3.645 38.126 -11.678 1.00 31.75 496 GLU A CA 1
ATOM 3748 C C . GLU A 1 496 ? 4.498 39.395 -11.551 1.00 31.75 496 GLU A C 1
ATOM 3750 O O . GLU A 1 496 ? 4.005 40.522 -11.618 1.00 31.75 496 GLU A O 1
ATOM 3755 N N . LYS A 1 497 ? 5.801 39.217 -11.310 1.00 33.81 497 LYS A N 1
ATOM 3756 C CA . LYS A 1 497 ? 6.805 40.219 -11.686 1.00 33.81 497 LYS A CA 1
ATOM 3757 C C . LYS A 1 497 ? 8.183 39.583 -11.864 1.00 33.81 497 LYS A C 1
ATOM 3759 O O . LYS A 1 497 ? 9.056 39.704 -11.012 1.00 33.81 497 LYS A O 1
ATOM 3764 N N . ALA A 1 498 ? 8.390 38.959 -13.018 1.00 28.23 498 ALA A N 1
ATOM 3765 C CA . ALA A 1 498 ? 9.719 38.805 -13.591 1.00 28.23 498 ALA A CA 1
ATOM 3766 C C . ALA A 1 498 ? 9.716 39.484 -14.962 1.00 28.23 498 ALA A C 1
ATOM 3768 O O . ALA A 1 498 ? 8.950 39.142 -15.857 1.00 28.23 498 ALA A O 1
ATOM 3769 N N . ILE A 1 499 ? 10.532 40.528 -15.051 1.00 29.44 499 ILE A N 1
ATOM 3770 C CA . ILE A 1 499 ? 10.749 41.375 -16.218 1.00 29.44 499 ILE A CA 1
ATOM 3771 C C . ILE A 1 499 ? 11.401 40.535 -17.320 1.00 29.44 499 ILE A C 1
ATOM 3773 O O . ILE A 1 499 ? 12.442 39.924 -17.095 1.00 29.44 499 ILE A O 1
ATOM 3777 N N . SER A 1 500 ? 10.815 40.568 -18.512 1.00 29.19 500 SER A N 1
ATOM 3778 C CA . SER A 1 500 ? 11.465 40.196 -19.766 1.00 29.19 500 SER A CA 1
ATOM 3779 C C . SER A 1 500 ? 10.981 41.170 -20.834 1.00 29.19 500 SER A C 1
ATOM 3781 O O . SER A 1 500 ? 9.894 41.007 -21.386 1.00 29.19 500 SER A O 1
ATOM 3783 N N . ASP A 1 501 ? 11.790 42.197 -21.092 1.00 28.70 501 ASP A N 1
ATOM 3784 C CA . ASP A 1 501 ? 11.668 43.040 -22.277 1.00 28.70 501 ASP A CA 1
ATOM 3785 C C . ASP A 1 501 ? 11.794 42.164 -23.529 1.00 28.70 501 ASP A C 1
ATOM 3787 O O . ASP A 1 501 ? 12.806 41.505 -23.759 1.00 28.70 501 ASP A O 1
ATOM 3791 N N . GLY A 1 502 ? 10.743 42.166 -24.338 1.00 27.25 502 GLY A N 1
ATOM 3792 C CA . GLY A 1 502 ? 10.684 41.483 -25.620 1.00 27.25 502 GLY A CA 1
ATOM 3793 C C . GLY A 1 502 ? 9.471 41.983 -26.382 1.00 27.25 502 GLY A C 1
ATOM 3794 O O . GLY A 1 502 ? 8.363 41.488 -26.207 1.00 27.25 502 GLY A O 1
ATOM 3795 N N . GLU A 1 503 ? 9.681 43.025 -27.181 1.00 31.78 503 GLU A N 1
ATOM 3796 C CA . GLU A 1 503 ? 8.700 43.605 -28.093 1.00 31.78 503 GLU A CA 1
ATOM 3797 C C . GLU A 1 503 ? 8.010 42.526 -28.945 1.00 31.78 503 GLU A C 1
ATOM 3799 O O . GLU A 1 503 ? 8.632 41.919 -29.813 1.00 31.78 503 GLU A O 1
ATOM 3804 N N . HIS A 1 504 ? 6.695 42.360 -28.788 1.00 26.89 504 HIS A N 1
ATOM 3805 C CA . HIS A 1 504 ? 5.842 42.029 -29.926 1.00 26.89 504 HIS A CA 1
ATOM 3806 C C . HIS A 1 504 ? 4.429 42.587 -29.737 1.00 26.89 504 HIS A C 1
ATOM 3808 O O . HIS A 1 504 ? 3.589 42.057 -29.015 1.00 26.89 504 HIS A O 1
ATOM 3814 N N . LYS A 1 505 ? 4.168 43.700 -30.425 1.00 29.44 505 LYS A N 1
ATOM 3815 C CA . LYS A 1 505 ? 2.828 44.248 -30.651 1.00 29.44 505 LYS A CA 1
ATOM 3816 C C . LYS A 1 505 ? 2.028 43.266 -31.501 1.00 29.44 505 LYS A C 1
ATOM 3818 O O . LYS A 1 505 ? 2.497 42.994 -32.601 1.00 29.44 505 LYS A O 1
ATOM 3823 N N . ILE A 1 506 ? 0.825 42.869 -31.072 1.00 26.55 506 ILE A N 1
ATOM 3824 C CA . ILE A 1 506 ? -0.371 42.741 -31.930 1.00 26.55 506 ILE A CA 1
ATOM 3825 C C . ILE A 1 506 ? -1.621 43.095 -31.093 1.00 26.55 506 ILE A C 1
ATOM 3827 O O . ILE A 1 506 ? -1.853 42.540 -30.026 1.00 26.55 506 ILE A O 1
ATOM 3831 N N . ASN A 1 507 ? -2.388 44.067 -31.595 1.00 29.83 507 ASN A N 1
ATOM 3832 C CA . ASN A 1 507 ? -3.708 44.517 -31.132 1.00 29.83 507 ASN A CA 1
ATOM 3833 C C . ASN A 1 507 ? -4.798 43.468 -31.414 1.00 29.83 507 ASN A C 1
ATOM 3835 O O . ASN A 1 507 ? -4.715 42.829 -32.456 1.00 29.83 507 ASN A O 1
ATOM 3839 N N . VAL A 1 508 ? -5.865 43.416 -30.603 1.00 26.78 508 VAL A N 1
ATOM 3840 C CA . VAL A 1 508 ? -7.275 43.663 -31.010 1.00 26.78 508 VAL A CA 1
ATOM 3841 C C . VAL A 1 508 ? -8.186 43.644 -29.766 1.00 26.78 508 VAL A C 1
ATOM 3843 O O . VAL A 1 508 ? -8.027 42.835 -28.858 1.00 26.78 508 VAL A O 1
ATOM 3846 N N . GLU A 1 509 ? -9.116 44.599 -29.744 1.00 27.38 509 GLU A N 1
ATOM 3847 C CA . GLU A 1 509 ? -10.083 44.938 -28.699 1.00 27.38 509 GLU A CA 1
ATOM 3848 C C . GLU A 1 509 ? -11.287 43.976 -28.558 1.00 27.38 509 GLU A C 1
ATOM 3850 O O . GLU A 1 509 ? -11.651 43.263 -29.491 1.00 27.38 509 GLU A O 1
ATOM 3855 N N . ALA A 1 510 ? -11.982 44.164 -27.422 1.00 26.16 510 ALA A N 1
ATOM 3856 C CA . ALA A 1 510 ? -13.420 43.994 -27.151 1.00 26.16 510 ALA A CA 1
ATOM 3857 C C . ALA A 1 510 ? -13.902 42.673 -26.506 1.00 26.16 510 ALA A C 1
ATOM 3859 O O . ALA A 1 510 ? -13.916 41.619 -27.127 1.00 26.16 510 ALA A O 1
ATOM 3860 N N . ILE A 1 511 ? -14.458 42.760 -25.284 1.00 26.17 511 ILE A N 1
ATOM 3861 C CA . ILE A 1 511 ? -15.915 42.878 -25.038 1.00 26.17 511 ILE A CA 1
ATOM 3862 C C . ILE A 1 511 ? -16.191 43.119 -23.535 1.00 26.17 511 ILE A C 1
ATOM 3864 O O . ILE A 1 511 ? -15.598 42.517 -22.646 1.00 26.17 511 ILE A O 1
ATOM 3868 N N . ILE A 1 512 ? -17.112 44.052 -23.285 1.00 29.52 512 ILE A N 1
ATOM 3869 C CA . ILE A 1 512 ? -17.634 44.537 -22.000 1.00 29.52 512 ILE A CA 1
ATOM 3870 C C . ILE A 1 512 ? -18.686 43.562 -21.444 1.00 29.52 512 ILE A C 1
ATOM 3872 O O . ILE A 1 512 ? -19.503 43.052 -22.207 1.00 29.52 512 ILE A O 1
ATOM 3876 N N . GLY A 1 513 ? -18.755 43.396 -20.116 1.00 27.17 513 GLY A N 1
ATOM 3877 C CA . GLY A 1 513 ? -19.878 42.700 -19.475 1.00 27.17 513 GLY A CA 1
ATOM 3878 C C . GLY A 1 513 ? -19.849 42.644 -17.945 1.00 27.17 513 GLY A C 1
ATOM 3879 O O . GLY A 1 513 ? -19.874 41.561 -17.376 1.00 27.17 513 GLY A O 1
ATOM 3880 N N . ILE A 1 514 ? -19.818 43.794 -17.260 1.00 28.98 514 ILE A N 1
ATOM 3881 C CA . ILE A 1 514 ? -20.106 43.867 -15.815 1.00 28.98 514 ILE A CA 1
ATOM 3882 C C . ILE A 1 514 ? -21.623 43.735 -15.628 1.00 28.98 514 ILE A C 1
ATOM 3884 O O . ILE A 1 514 ? -22.373 44.584 -16.108 1.00 28.98 514 ILE A O 1
ATOM 3888 N N . THR A 1 515 ? -22.082 42.721 -14.893 1.00 28.05 515 THR A N 1
ATOM 3889 C CA . THR A 1 515 ? -23.452 42.678 -14.360 1.00 28.05 515 THR A CA 1
ATOM 3890 C C . THR A 1 515 ? -23.445 42.603 -12.837 1.00 28.05 515 THR A C 1
ATOM 3892 O O . THR A 1 515 ? -22.665 41.898 -12.202 1.00 28.05 515 THR A O 1
ATOM 3895 N N . ALA A 1 516 ? -24.298 43.447 -12.264 1.00 32.66 516 ALA A N 1
ATOM 3896 C CA . ALA A 1 516 ? -24.435 43.749 -10.855 1.00 32.66 516 ALA A CA 1
ATOM 3897 C C . ALA A 1 516 ? -24.929 42.538 -10.046 1.00 32.66 516 ALA A C 1
ATOM 3899 O O . ALA A 1 516 ? -26.088 42.152 -10.155 1.00 32.66 516 ALA A O 1
ATOM 3900 N N . GLY A 1 517 ? -24.065 41.980 -9.195 1.00 32.97 517 GLY A N 1
ATOM 3901 C CA . GLY A 1 517 ? -24.435 40.920 -8.244 1.00 32.97 517 GLY A CA 1
ATOM 3902 C C . GLY A 1 517 ? -23.904 41.105 -6.819 1.00 32.97 517 GLY A C 1
ATOM 3903 O O . GLY A 1 517 ? -24.389 40.456 -5.899 1.00 32.97 517 GLY A O 1
ATOM 3904 N N . SER A 1 518 ? -22.955 42.019 -6.588 1.00 34.69 518 SER A N 1
ATOM 3905 C CA . SER A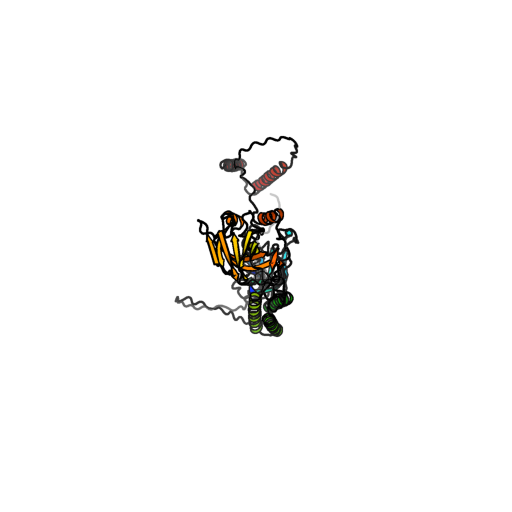 1 518 ? -22.145 41.972 -5.355 1.00 34.69 518 SER A CA 1
ATOM 3906 C C . SER A 1 518 ? -22.462 43.039 -4.300 1.00 34.69 518 SER A C 1
ATOM 3908 O O . SER A 1 518 ? -21.860 43.032 -3.231 1.00 34.69 518 SER A O 1
ATOM 3910 N N . ILE A 1 519 ? -23.415 43.948 -4.540 1.00 38.47 519 ILE A N 1
ATOM 3911 C CA . ILE A 1 519 ? -23.697 45.054 -3.598 1.00 38.47 519 ILE A CA 1
ATOM 3912 C C . ILE A 1 519 ? -24.796 44.698 -2.573 1.00 38.47 519 ILE A C 1
ATOM 3914 O O . ILE A 1 519 ? -24.813 45.242 -1.471 1.00 38.47 519 ILE A O 1
ATOM 3918 N N . ILE A 1 520 ? -25.669 43.727 -2.862 1.00 38.09 520 ILE A N 1
ATOM 3919 C CA . ILE A 1 520 ? -26.803 43.385 -1.977 1.00 38.09 520 ILE A CA 1
ATOM 3920 C C . ILE A 1 520 ? -26.382 42.453 -0.824 1.00 38.09 520 ILE A C 1
ATOM 3922 O O . ILE A 1 520 ? -26.896 42.570 0.288 1.00 38.09 520 ILE A O 1
ATOM 3926 N N . VAL A 1 521 ? -25.384 41.589 -1.035 1.00 39.81 521 VAL A N 1
ATOM 3927 C CA . VAL A 1 521 ? -24.934 40.617 -0.020 1.00 39.81 521 VAL A CA 1
ATOM 3928 C C . VAL A 1 521 ? -24.164 41.300 1.120 1.00 39.81 521 VAL A C 1
ATOM 3930 O O . VAL A 1 521 ? -24.364 40.974 2.289 1.00 39.81 521 VAL A O 1
ATOM 3933 N N . ILE A 1 522 ? -23.365 42.328 0.814 1.00 44.59 522 ILE A N 1
ATOM 3934 C CA . ILE A 1 522 ? -22.602 43.081 1.826 1.00 44.59 522 ILE A CA 1
ATOM 3935 C C . ILE A 1 522 ? -23.538 43.921 2.711 1.00 44.59 522 ILE A C 1
ATOM 3937 O O . ILE A 1 522 ? -23.337 44.002 3.924 1.00 44.59 522 ILE A O 1
ATOM 3941 N N . ALA A 1 523 ? -24.609 44.486 2.143 1.00 41.78 523 ALA A N 1
ATOM 3942 C CA . ALA A 1 523 ? -25.601 45.242 2.907 1.00 41.78 523 ALA A CA 1
ATOM 3943 C C . ALA A 1 523 ? -26.391 44.351 3.887 1.00 41.78 523 ALA A C 1
ATOM 3945 O O . ALA A 1 523 ? -26.641 44.766 5.019 1.00 41.78 523 ALA A O 1
ATOM 3946 N N . LEU A 1 524 ? -26.722 43.112 3.501 1.00 41.66 524 LEU A N 1
ATOM 3947 C CA . LEU A 1 524 ? -27.442 42.162 4.360 1.00 41.66 524 LEU A CA 1
ATOM 3948 C C . LEU A 1 524 ? -26.573 41.621 5.504 1.00 41.66 524 LEU A C 1
ATOM 3950 O O . LEU A 1 524 ? -27.057 41.494 6.631 1.00 41.66 524 LEU A O 1
ATOM 3954 N N . ILE A 1 525 ? -25.281 41.384 5.256 1.00 49.75 525 ILE A N 1
ATOM 3955 C CA . ILE A 1 525 ? -24.329 40.955 6.294 1.00 49.75 525 ILE A CA 1
ATOM 3956 C C . ILE A 1 525 ? -24.111 42.073 7.324 1.00 49.75 525 ILE A C 1
ATOM 3958 O O . ILE A 1 525 ? -24.127 41.816 8.529 1.00 49.75 525 ILE A O 1
ATOM 3962 N N . LEU A 1 526 ? -23.993 43.330 6.878 1.00 46.06 526 LEU A N 1
ATOM 3963 C CA . LEU A 1 526 ? -23.856 44.482 7.777 1.00 46.06 526 LEU A CA 1
ATOM 3964 C C . LEU A 1 526 ? -25.132 44.738 8.596 1.00 46.06 526 LEU A C 1
ATOM 3966 O O . LEU A 1 526 ? -25.040 45.095 9.772 1.00 46.06 526 LEU A O 1
ATOM 3970 N N . PHE A 1 527 ? -26.314 44.496 8.022 1.00 48.53 527 PHE A N 1
ATOM 3971 C CA . PHE A 1 527 ? -27.597 44.633 8.719 1.00 48.53 527 PHE A CA 1
ATOM 3972 C C . PHE A 1 527 ? -27.841 43.500 9.737 1.00 48.53 527 PHE A C 1
ATOM 3974 O O . PHE A 1 527 ? -28.366 43.742 10.826 1.00 48.53 527 PHE A O 1
ATOM 3981 N N . GLY A 1 528 ? -27.386 42.277 9.442 1.00 49.47 528 GLY A N 1
ATOM 3982 C CA . GLY A 1 528 ? -27.410 41.145 10.376 1.00 49.47 528 GLY A CA 1
ATOM 3983 C C . GLY A 1 528 ? -26.466 41.331 11.569 1.00 49.47 528 GLY A C 1
ATOM 3984 O O . GLY A 1 528 ? -26.866 41.127 12.718 1.00 49.47 528 GLY A O 1
ATOM 3985 N N . LEU A 1 529 ? -25.241 41.816 11.323 1.00 48.41 529 LEU A N 1
ATOM 3986 C CA . LEU A 1 529 ? -24.283 42.143 12.389 1.00 48.41 529 LEU A CA 1
ATOM 3987 C C . LEU A 1 529 ? -24.792 43.287 13.284 1.00 48.41 529 LEU A C 1
ATOM 3989 O O . LEU A 1 529 ? -24.574 43.282 14.498 1.00 48.41 529 LEU A O 1
ATOM 3993 N N . TYR A 1 530 ? -25.504 44.250 12.691 1.00 45.56 530 TYR A N 1
ATOM 3994 C CA . TYR A 1 530 ? -26.112 45.386 13.384 1.00 45.56 530 TYR A CA 1
ATOM 3995 C C . TYR A 1 530 ? -27.175 44.947 14.408 1.00 45.56 530 TYR A C 1
ATOM 3997 O O . TYR A 1 530 ? -27.129 45.379 15.562 1.00 45.56 530 TYR A O 1
ATOM 4005 N N . PHE A 1 531 ? -28.073 44.023 14.048 1.00 48.47 531 PHE A N 1
ATOM 4006 C CA . PHE A 1 531 ? -29.068 43.478 14.985 1.00 48.47 531 PHE A CA 1
ATOM 4007 C C . PHE A 1 531 ? -28.460 42.539 16.034 1.00 48.47 531 PHE A C 1
ATOM 4009 O O . PHE A 1 531 ? -28.890 42.548 17.192 1.00 48.47 531 PHE A O 1
ATOM 4016 N N . TYR A 1 532 ? -27.430 41.775 15.663 1.00 54.03 532 TYR A N 1
ATOM 4017 C CA . TYR A 1 532 ? -26.706 40.900 16.585 1.00 54.03 532 TYR A CA 1
ATOM 4018 C C . TYR A 1 532 ? -26.021 41.692 17.716 1.00 54.03 532 TYR A C 1
ATOM 4020 O O . TYR A 1 532 ? -26.115 41.325 18.890 1.00 54.03 532 TYR A O 1
ATOM 4028 N N . LEU A 1 533 ? -25.415 42.842 17.397 1.00 46.91 533 LEU A N 1
ATOM 4029 C CA . LEU A 1 533 ? -24.718 43.687 18.375 1.00 46.91 533 LEU A CA 1
ATOM 4030 C C . LEU A 1 533 ? -25.665 44.481 19.294 1.00 46.91 533 LEU A C 1
ATOM 4032 O O . LEU A 1 533 ? -25.331 44.707 20.461 1.00 46.91 533 LEU A O 1
ATOM 4036 N N . ILE A 1 534 ? -26.864 44.848 18.824 1.00 51.25 534 ILE A N 1
ATOM 4037 C CA . ILE A 1 534 ? -27.896 45.501 19.653 1.00 51.25 534 ILE A CA 1
ATOM 4038 C C . ILE A 1 534 ? -28.439 44.539 20.723 1.00 51.25 534 ILE A C 1
ATOM 4040 O O . ILE A 1 534 ? -28.702 44.960 21.853 1.00 51.25 534 ILE A O 1
ATOM 4044 N N . LYS A 1 535 ? -28.561 43.242 20.401 1.00 46.91 535 LYS A N 1
ATOM 4045 C CA . LYS A 1 535 ? -29.209 42.248 21.272 1.00 46.91 535 LYS A CA 1
ATOM 4046 C C . LYS A 1 535 ? -28.342 41.789 22.455 1.00 46.91 535 LYS A C 1
ATOM 4048 O O . LYS A 1 535 ? -28.900 41.388 23.471 1.00 46.91 535 LYS A O 1
ATOM 4053 N N . ILE A 1 536 ? -27.008 41.875 22.362 1.00 51.38 536 ILE A N 1
ATOM 4054 C CA . ILE A 1 536 ? -26.097 41.285 23.367 1.00 51.38 536 ILE A CA 1
ATOM 4055 C C . ILE A 1 536 ? -25.506 42.308 24.356 1.00 51.38 536 ILE A C 1
ATOM 4057 O O . ILE A 1 536 ? -25.172 41.918 25.472 1.00 51.38 536 ILE A O 1
ATOM 4061 N N . LYS A 1 537 ? -25.379 43.607 24.024 1.00 51.31 537 LYS A N 1
ATOM 4062 C CA . LYS A 1 537 ? -24.553 44.517 24.858 1.00 51.31 537 LYS A CA 1
ATOM 4063 C C . LYS A 1 537 ? -25.159 45.818 25.393 1.00 51.31 537 LYS A C 1
ATOM 4065 O O . LYS A 1 537 ? -24.446 46.496 26.125 1.00 51.31 537 LYS A O 1
ATOM 4070 N N . LYS A 1 538 ? -26.419 46.191 25.109 1.00 51.62 538 LYS A N 1
ATOM 4071 C CA . LYS A 1 538 ? -27.021 47.475 25.581 1.00 51.62 538 LYS A CA 1
ATOM 4072 C C . LYS A 1 538 ? -26.034 48.671 25.497 1.00 51.62 538 LYS A C 1
ATOM 4074 O O . LYS A 1 538 ? -25.923 49.474 26.420 1.00 51.62 538 LYS A O 1
ATOM 4079 N N . MET A 1 539 ? -25.269 48.779 24.408 1.00 50.91 539 MET A N 1
ATOM 4080 C CA . MET A 1 539 ? -24.296 49.864 24.224 1.00 50.91 539 MET A CA 1
ATOM 4081 C C . MET A 1 539 ? -24.957 51.069 23.550 1.00 50.91 539 MET A C 1
ATOM 4083 O O . MET A 1 539 ? -25.749 50.916 22.624 1.00 50.91 539 MET A O 1
ATOM 4087 N N . THR A 1 540 ? -24.621 52.278 24.003 1.00 62.53 540 THR A N 1
ATOM 4088 C CA . THR A 1 540 ? -25.115 53.527 23.411 1.00 62.53 540 THR A CA 1
ATOM 4089 C C . THR A 1 540 ? -24.393 53.850 22.097 1.00 62.53 540 THR A C 1
ATOM 4091 O O . THR A 1 540 ? -23.230 53.494 21.895 1.00 62.53 540 THR A O 1
ATOM 4094 N N . MET A 1 541 ? -25.092 54.558 21.202 1.00 46.59 541 MET A N 1
ATOM 4095 C CA . MET A 1 541 ? -24.700 54.850 19.811 1.00 46.59 541 MET A CA 1
ATOM 4096 C C . MET A 1 541 ? -23.277 55.432 19.655 1.00 46.59 541 MET A C 1
ATOM 4098 O O . MET A 1 541 ? -22.601 55.178 18.659 1.00 46.59 541 MET A O 1
ATOM 4102 N N . PHE A 1 542 ? -22.787 56.154 20.667 1.00 50.78 542 PHE A N 1
ATOM 4103 C CA . PHE A 1 542 ? -21.461 56.778 20.676 1.00 50.78 542 PHE A CA 1
ATOM 4104 C C . PHE A 1 542 ? -20.304 55.765 20.793 1.00 50.78 542 PHE A C 1
ATOM 4106 O O . PHE A 1 542 ? -19.246 55.950 20.195 1.00 50.78 542 PHE A O 1
ATOM 4113 N N . GLN A 1 543 ? -20.508 54.650 21.502 1.00 53.53 543 GLN A N 1
ATOM 4114 C CA . GLN A 1 543 ? -19.474 53.623 21.690 1.00 53.53 543 GLN A CA 1
ATOM 4115 C C . GLN A 1 543 ? -19.263 52.761 20.431 1.00 53.53 543 GLN A C 1
ATOM 4117 O O . GLN A 1 543 ? -18.165 52.258 20.187 1.00 53.53 543 GLN A O 1
ATOM 4122 N N . ILE A 1 544 ? -20.293 52.637 19.588 1.00 53.03 544 ILE A N 1
ATOM 4123 C CA . ILE A 1 544 ? -20.251 51.861 18.339 1.00 53.03 544 ILE A CA 1
ATOM 4124 C C . ILE A 1 544 ? -19.430 52.599 17.268 1.00 53.03 544 ILE A C 1
ATOM 4126 O O . ILE A 1 544 ? -18.572 51.998 16.622 1.00 53.03 544 ILE A O 1
ATOM 4130 N N . GLN A 1 545 ? -19.612 53.919 17.145 1.00 47.59 545 GLN A N 1
ATOM 4131 C CA . GLN A 1 545 ? -18.864 54.774 16.210 1.00 47.59 545 GLN A CA 1
ATOM 4132 C C . GLN A 1 545 ? -17.345 54.746 16.476 1.00 47.59 545 GLN A C 1
ATOM 4134 O O . GLN A 1 545 ? -16.547 54.640 15.542 1.00 47.59 545 GLN A O 1
ATOM 4139 N N . CYS A 1 546 ? -16.931 54.760 17.747 1.00 51.94 546 CYS A N 1
ATOM 4140 C CA . CYS A 1 546 ? -15.517 54.704 18.133 1.00 51.94 546 CYS A CA 1
ATOM 4141 C C . CYS A 1 546 ? -14.855 53.349 17.833 1.00 51.94 546 CYS A C 1
ATOM 4143 O O . CYS A 1 546 ? -13.685 53.312 17.449 1.00 51.94 546 CYS A O 1
ATOM 4145 N N . SER A 1 547 ? -15.585 52.239 17.982 1.00 52.78 547 SER A N 1
ATOM 4146 C CA . SER A 1 547 ? -15.040 50.892 17.768 1.00 52.78 547 SER A CA 1
ATOM 4147 C C . SER A 1 547 ? -14.851 50.574 16.280 1.00 52.78 547 SER A C 1
ATOM 4149 O O . SER A 1 547 ? -13.796 50.086 15.875 1.00 52.78 547 SER A O 1
ATOM 4151 N N . VAL A 1 548 ? -15.821 50.956 15.439 1.00 53.78 548 VAL A N 1
ATOM 4152 C CA . VAL A 1 548 ? -15.747 50.771 13.978 1.00 53.78 548 VAL A CA 1
ATOM 4153 C C . VAL A 1 548 ? -14.622 51.615 13.373 1.00 53.78 548 VAL A C 1
ATOM 4155 O O . VAL A 1 548 ? -13.832 51.109 12.579 1.00 53.78 548 VAL A O 1
ATOM 4158 N N . LYS A 1 549 ? -14.461 52.869 13.817 1.00 53.25 549 LYS A N 1
ATOM 4159 C CA . LYS A 1 549 ? -13.369 53.749 13.363 1.00 53.25 549 LYS A CA 1
ATOM 4160 C C . LYS A 1 549 ? -11.981 53.221 13.757 1.00 53.25 549 LYS A C 1
ATOM 4162 O O . LYS A 1 549 ? -11.026 53.364 12.996 1.00 53.25 549 LYS A O 1
ATOM 4167 N N . ARG A 1 550 ? -11.867 52.561 14.918 1.00 54.75 550 ARG A N 1
ATOM 4168 C CA . ARG A 1 550 ? -10.621 51.932 15.391 1.00 54.75 550 ARG A CA 1
ATOM 4169 C C . ARG A 1 550 ? -10.289 50.645 14.621 1.00 54.75 550 ARG A C 1
ATOM 4171 O O . ARG A 1 550 ? -9.115 50.388 14.373 1.00 54.75 550 ARG A O 1
ATOM 4178 N N . ALA A 1 551 ? -11.297 49.873 14.210 1.00 53.59 551 ALA A N 1
ATOM 4179 C CA . ALA A 1 551 ? -11.118 48.690 13.366 1.00 53.59 551 ALA A CA 1
ATOM 4180 C C . ALA A 1 551 ? -10.720 49.062 11.926 1.00 53.59 551 ALA A C 1
ATOM 4182 O O . ALA A 1 551 ? -9.792 48.474 11.377 1.00 53.59 551 ALA A O 1
ATOM 4183 N N . PHE A 1 552 ? -11.342 50.097 11.351 1.00 48.59 552 PHE A N 1
ATOM 4184 C CA . PHE A 1 552 ? -11.067 50.549 9.983 1.00 48.59 552 PHE A CA 1
ATOM 4185 C C . PHE A 1 552 ? -9.641 51.114 9.823 1.00 48.59 552 PHE A C 1
ATOM 4187 O O . PHE A 1 552 ? -8.932 50.762 8.883 1.00 48.59 552 PHE A O 1
ATOM 4194 N N . ASN A 1 553 ? -9.155 51.890 10.801 1.00 51.19 553 ASN A N 1
ATOM 4195 C CA . ASN A 1 553 ? -7.777 52.403 10.788 1.00 51.19 553 ASN A CA 1
ATOM 4196 C C . ASN A 1 553 ? -6.706 51.312 10.975 1.00 51.19 553 ASN A C 1
ATOM 4198 O O . ASN A 1 553 ? -5.562 51.509 10.576 1.00 51.19 553 ASN A O 1
ATOM 4202 N N . LYS A 1 554 ? -7.056 50.158 11.560 1.00 48.47 554 LYS A N 1
ATOM 4203 C CA . LYS A 1 554 ? -6.124 49.034 11.746 1.00 48.47 554 LYS A CA 1
ATOM 4204 C C . LYS A 1 554 ? -5.946 48.201 10.469 1.00 48.47 554 LYS A C 1
ATOM 4206 O O . LYS A 1 554 ? -4.917 47.555 10.318 1.00 48.47 554 LYS A O 1
ATOM 4211 N N . ILE A 1 555 ? -6.925 48.251 9.563 1.00 45.47 555 ILE A N 1
ATOM 4212 C CA . ILE A 1 555 ? -6.922 47.543 8.272 1.00 45.47 555 ILE A CA 1
ATOM 4213 C C . ILE A 1 555 ? -6.167 48.346 7.199 1.00 45.47 555 ILE A C 1
ATOM 4215 O O . ILE A 1 555 ? -5.512 47.760 6.347 1.00 45.47 555 ILE A O 1
ATOM 4219 N N . ILE A 1 556 ? -6.190 49.681 7.269 1.00 50.19 556 ILE A N 1
ATOM 4220 C CA . ILE A 1 556 ? -5.517 50.554 6.288 1.00 50.19 556 ILE A CA 1
ATOM 4221 C C . ILE A 1 556 ? -4.020 50.759 6.609 1.00 50.19 556 ILE A C 1
ATOM 4223 O O . ILE A 1 556 ? -3.238 51.065 5.718 1.00 50.19 556 ILE A O 1
ATOM 4227 N N . GLY A 1 557 ? -3.588 50.554 7.860 1.00 48.25 557 GLY A N 1
ATOM 4228 C CA . GLY A 1 557 ? -2.206 50.805 8.307 1.00 48.25 557 GLY A CA 1
ATOM 4229 C C . GLY A 1 557 ? -1.201 49.652 8.152 1.00 48.25 557 GLY A C 1
ATOM 4230 O O . GLY A 1 557 ? -0.108 49.742 8.706 1.00 48.25 557 GLY A O 1
ATOM 4231 N N . ARG A 1 558 ? -1.556 48.555 7.472 1.00 47.94 558 ARG A N 1
ATOM 4232 C CA . ARG A 1 558 ? -0.640 47.449 7.133 1.00 47.94 558 ARG A CA 1
ATOM 4233 C C . ARG A 1 558 ? -0.857 47.018 5.679 1.00 47.94 558 ARG A C 1
ATOM 4235 O O . ARG A 1 558 ? -1.435 45.967 5.419 1.00 47.94 558 ARG A O 1
ATOM 4242 N N . ARG A 1 559 ? -0.422 47.861 4.750 1.00 43.59 559 ARG A N 1
ATOM 4243 C CA . ARG A 1 559 ? 0.046 47.474 3.417 1.00 43.59 559 ARG A CA 1
ATOM 4244 C C . ARG A 1 559 ? 1.318 48.245 3.137 1.00 43.59 559 ARG A C 1
ATOM 4246 O O . ARG A 1 559 ? 1.333 49.445 3.495 1.00 43.59 559 ARG A O 1
#

pLDDT: mean 75.73, std 24.56, range [24.7, 98.88]

Foldseek 3Di:
DDDDDDDDDDDDDDDDDDPDDDDPDDPPPPDWDKDQWFKWKWFQLLLDPPRRNAIATQLAQADCQCPPVHHNDTRRDGDTSQKMWIQDLVRWIKIKGFRRHLQFFWADWADWPFKDFPDQDWDQDWQAALVRPAIDGIGRGMTIITGNDDPQKIKTQATWTQRSPVRDIDRAIIMMGIPDDPDDDNPPPDDDDDDDDDDDDDDDDDDDDDPPPPPPPDPDFAGLRLLSRLLVSLVVCLVQEAEDCAQQPPAQVGKYAHPVLSVLLVVLSVVSVVCVPPRDNVSSVVSSVVNSVSSSVSVVRIDGHCHVQDPPDDPPWFFFDADKDQWFKWKWFDCVFVVALAIAIQLAQDPVNRFGDGRQKMWGQHPVQKIKIKGFRRHDVQAKFWQDKFQFQWPDFDADPVNGTGMTMTTPGRDTDPAQKHKGKIKTWMFGHPNNCVQRVDHGIDITIMIIMIRQAQGATPVGDGHHDDDTDDDDPVSVCSSSVSRDPDDPDDDPDDDDDDDDDDDDDDDDDDDDDPPPVVVVVVVVVVVVVVPPDVDDPVVVVVVVVVVVVVVVPPD

Radius of gyration: 36.71 Å; chains: 1; bounding box: 108×82×103 Å